Protein AF-0000000083545393 (afdb_homodimer)

Structure (mmCIF, N/CA/C/O backbone):
data_AF-0000000083545393-model_v1
#
loop_
_entity.id
_entity.type
_entity.pdbx_description
1 polymer 'Homoserine dehydrogenase'
#
loop_
_atom_site.group_PDB
_atom_site.id
_atom_site.type_symbol
_atom_site.label_atom_id
_atom_site.label_alt_id
_atom_site.label_comp_id
_atom_site.label_asym_id
_atom_site.label_entity_id
_atom_site.label_seq_id
_atom_site.pdbx_PDB_ins_code
_atom_site.Cartn_x
_atom_site.Cartn_y
_atom_site.Cartn_z
_atom_site.occupancy
_atom_site.B_iso_or_equiv
_atom_site.auth_seq_id
_atom_site.auth_comp_id
_atom_site.auth_asym_id
_atom_site.auth_atom_id
_atom_site.pdbx_PDB_model_num
ATOM 1 N N . MET A 1 1 ? 26.344 2.27 -25.516 1 39.06 1 MET A N 1
ATOM 2 C CA . MET A 1 1 ? 26.344 1.738 -24.156 1 39.06 1 MET A CA 1
ATOM 3 C C . MET A 1 1 ? 25.812 0.31 -24.141 1 39.06 1 MET A C 1
ATOM 5 O O . MET A 1 1 ? 24.781 0.015 -24.766 1 39.06 1 MET A O 1
ATOM 9 N N . HIS A 1 2 ? 26.609 -0.733 -24.094 1 54.31 2 HIS A N 1
ATOM 10 C CA . HIS A 1 2 ? 26.266 -2.143 -24.234 1 54.31 2 HIS A CA 1
ATOM 11 C C . HIS A 1 2 ? 25.094 -2.504 -23.312 1 54.31 2 HIS A C 1
ATOM 13 O O . HIS A 1 2 ? 25.156 -2.285 -22.109 1 54.31 2 HIS A O 1
ATOM 19 N N . ASN A 1 3 ? 23.844 -2.699 -23.766 1 69.69 3 ASN A N 1
ATOM 20 C CA . ASN A 1 3 ? 22.703 -3.074 -22.953 1 69.69 3 ASN A CA 1
ATOM 21 C C . ASN A 1 3 ? 22.969 -4.32 -22.125 1 69.69 3 ASN A C 1
ATOM 23 O O . ASN A 1 3 ? 23.609 -5.266 -22.609 1 69.69 3 ASN A O 1
ATOM 27 N N . LYS A 1 4 ? 22.688 -4.141 -20.922 1 90.75 4 LYS A N 1
ATOM 28 C CA . LYS A 1 4 ? 22.719 -5.32 -20.078 1 90.75 4 LYS A CA 1
ATOM 29 C C . LYS A 1 4 ? 21.609 -6.297 -20.438 1 90.75 4 LYS A C 1
ATOM 31 O O . LYS A 1 4 ? 20.625 -5.91 -21.078 1 90.75 4 LYS A O 1
ATOM 36 N N . GLU A 1 5 ? 21.797 -7.625 -20.266 1 96 5 GLU A N 1
ATOM 37 C CA . GLU A 1 5 ? 20.812 -8.633 -20.641 1 96 5 GLU A CA 1
ATOM 38 C C . GLU A 1 5 ? 20.312 -9.398 -19.422 1 96 5 GLU A C 1
ATOM 40 O O . GLU A 1 5 ? 21.094 -9.672 -18.5 1 96 5 GLU A O 1
ATOM 45 N N . ILE A 1 6 ? 19.125 -9.703 -19.438 1 98.19 6 ILE A N 1
ATOM 46 C CA . ILE A 1 6 ? 18.531 -10.672 -18.516 1 98.19 6 ILE A CA 1
ATOM 47 C C . ILE A 1 6 ? 17.984 -11.859 -19.297 1 98.19 6 ILE A C 1
ATOM 49 O O . ILE A 1 6 ? 17.078 -11.711 -20.109 1 98.19 6 ILE A O 1
ATOM 53 N N . ASN A 1 7 ? 18.625 -12.953 -19.156 1 98.62 7 ASN A N 1
ATOM 54 C CA . ASN A 1 7 ? 18.188 -14.203 -19.75 1 98.62 7 ASN A CA 1
ATOM 55 C C . ASN A 1 7 ? 17.375 -15.047 -18.766 1 98.62 7 ASN A C 1
ATOM 57 O O . ASN A 1 7 ? 17.891 -15.43 -17.719 1 98.62 7 ASN A O 1
ATOM 61 N N . ILE A 1 8 ? 16.125 -15.359 -19.172 1 98.88 8 ILE A N 1
ATOM 62 C CA . ILE A 1 8 ? 15.164 -15.953 -18.25 1 98.88 8 ILE A CA 1
ATOM 63 C C . ILE A 1 8 ? 15.016 -17.438 -18.531 1 98.88 8 ILE A C 1
ATOM 65 O O . ILE A 1 8 ? 14.859 -17.844 -19.688 1 98.88 8 ILE A O 1
ATOM 69 N N . CYS A 1 9 ? 15.133 -18.234 -17.547 1 98.94 9 CYS A N 1
ATOM 70 C CA . CYS A 1 9 ? 14.609 -19.609 -17.531 1 98.94 9 CYS A CA 1
ATOM 71 C C . CYS A 1 9 ? 13.234 -19.656 -16.875 1 98.94 9 CYS A C 1
ATOM 73 O O . CYS A 1 9 ? 13.102 -19.375 -15.68 1 98.94 9 CYS A O 1
ATOM 75 N N . LEU A 1 10 ? 12.25 -19.969 -17.641 1 98.81 10 LEU A N 1
ATOM 76 C CA . LEU A 1 10 ? 10.875 -20.016 -17.156 1 98.81 10 LEU A CA 1
ATOM 77 C C . LEU A 1 10 ? 10.453 -21.438 -16.844 1 98.81 10 LEU A C 1
ATOM 79 O O . LEU A 1 10 ? 10.492 -22.312 -17.734 1 98.81 10 LEU A O 1
ATOM 83 N N . VAL A 1 11 ? 10.133 -21.688 -15.586 1 98.62 11 VAL A N 1
ATOM 84 C CA . VAL A 1 11 ? 9.648 -23.016 -15.188 1 98.62 11 VAL A CA 1
ATOM 85 C C . VAL A 1 11 ? 8.141 -22.938 -14.922 1 98.62 11 VAL A C 1
ATOM 87 O O . VAL A 1 11 ? 7.695 -22.203 -14.039 1 98.62 11 VAL A O 1
ATOM 90 N N . GLY A 1 12 ? 7.379 -23.734 -15.516 1 97.75 12 GLY A N 1
ATOM 91 C CA . GLY A 1 12 ? 5.93 -23.625 -15.516 1 97.75 12 GLY A CA 1
ATOM 92 C C . GLY A 1 12 ? 5.402 -22.719 -16.609 1 97.75 12 GLY A C 1
ATOM 93 O O . GLY A 1 12 ? 5.828 -21.578 -16.734 1 97.75 12 GLY A O 1
ATOM 94 N N . PHE A 1 13 ? 4.508 -23.234 -17.438 1 97.81 13 PHE A N 1
ATOM 95 C CA . PHE A 1 13 ? 3.973 -22.453 -18.547 1 97.81 13 PHE A CA 1
ATOM 96 C C . PHE A 1 13 ? 2.449 -22.484 -18.547 1 97.81 13 PHE A C 1
ATOM 98 O O . PHE A 1 13 ? 1.834 -22.75 -19.594 1 97.81 13 PHE A O 1
ATOM 105 N N . GLY A 1 14 ? 1.874 -22.359 -17.328 1 95.56 14 GLY A N 1
ATOM 106 C CA . GLY A 1 14 ? 0.435 -22.203 -17.188 1 95.56 14 GLY A CA 1
ATOM 107 C C . GLY A 1 14 ? -0.066 -20.828 -17.578 1 95.56 14 GLY A C 1
ATOM 108 O O . GLY A 1 14 ? 0.618 -20.094 -18.281 1 95.56 14 GLY A O 1
ATOM 109 N N . ASN A 1 15 ? -1.256 -20.453 -17.172 1 94.44 15 ASN A N 1
ATOM 110 C CA . ASN A 1 15 ? -1.917 -19.219 -17.562 1 94.44 15 ASN A CA 1
ATOM 111 C C . ASN A 1 15 ? -1.101 -18 -17.156 1 94.44 15 ASN A C 1
ATOM 113 O O . ASN A 1 15 ? -0.973 -17.047 -17.938 1 94.44 15 ASN A O 1
ATOM 117 N N . ALA A 1 16 ? -0.579 -18.016 -15.938 1 96.56 16 ALA A N 1
ATOM 118 C CA . ALA A 1 16 ? 0.214 -16.891 -15.453 1 96.56 16 ALA A CA 1
ATOM 119 C C . ALA A 1 16 ? 1.463 -16.688 -16.312 1 96.56 16 ALA A C 1
ATOM 121 O O . ALA A 1 16 ? 1.791 -15.57 -16.688 1 96.56 16 ALA A O 1
ATOM 122 N N . ALA A 1 17 ? 2.154 -17.75 -16.625 1 98.19 17 ALA A N 1
ATOM 123 C CA . ALA A 1 17 ? 3.375 -17.672 -17.422 1 98.19 17 ALA A CA 1
ATOM 124 C C . ALA A 1 17 ? 3.076 -17.188 -18.844 1 98.19 17 ALA A C 1
ATOM 126 O O . ALA A 1 17 ? 3.826 -16.375 -19.391 1 98.19 17 ALA A O 1
ATOM 127 N N . GLN A 1 18 ? 2.029 -17.703 -19.391 1 98.19 18 GLN A N 1
ATOM 128 C CA . GLN A 1 18 ? 1.646 -17.297 -20.734 1 98.19 18 GLN A CA 1
ATOM 129 C C . GLN A 1 18 ? 1.308 -15.805 -20.797 1 98.19 18 GLN A C 1
ATOM 131 O O . GLN A 1 18 ? 1.741 -15.094 -21.703 1 98.19 18 GLN A O 1
ATOM 136 N N . GLU A 1 19 ? 0.539 -15.359 -19.781 1 98.31 19 GLU A N 1
ATOM 137 C CA . GLU A 1 19 ? 0.193 -13.945 -19.75 1 98.31 19 GLU A CA 1
ATOM 138 C C . GLU A 1 19 ? 1.429 -13.078 -19.531 1 98.31 19 GLU A C 1
ATOM 140 O O . GLU A 1 19 ? 1.546 -11.992 -20.094 1 98.31 19 GLU A O 1
ATOM 145 N N . PHE A 1 20 ? 2.305 -13.562 -18.703 1 98.62 20 PHE A N 1
ATOM 146 C CA . PHE A 1 20 ? 3.568 -12.859 -18.5 1 98.62 20 PHE A CA 1
ATOM 147 C C . PHE A 1 20 ? 4.328 -12.727 -19.812 1 98.62 20 PHE A C 1
ATOM 149 O O . PHE A 1 20 ? 4.867 -11.664 -20.125 1 98.62 20 PHE A O 1
ATOM 156 N N . CYS A 1 21 ? 4.395 -13.789 -20.578 1 98.75 21 CYS A N 1
ATOM 157 C CA . CYS A 1 21 ? 5.066 -13.75 -21.875 1 98.75 21 CYS A CA 1
ATOM 158 C C . CYS A 1 21 ? 4.414 -12.727 -22.797 1 98.75 21 CYS A C 1
ATOM 160 O O . CYS A 1 21 ? 5.109 -11.977 -23.484 1 98.75 21 CYS A O 1
ATOM 162 N N . ARG A 1 22 ? 3.082 -12.703 -22.828 1 98.5 22 ARG A N 1
ATOM 163 C CA . ARG A 1 22 ? 2.389 -11.703 -23.625 1 98.5 22 ARG A CA 1
ATOM 164 C C . ARG A 1 22 ? 2.77 -10.289 -23.188 1 98.5 22 ARG A C 1
ATOM 166 O O . ARG A 1 22 ? 3.002 -9.414 -24.031 1 98.5 22 ARG A O 1
ATOM 173 N N . MET A 1 23 ? 2.822 -10.102 -21.875 1 98 23 MET A N 1
ATOM 174 C CA . MET A 1 23 ? 3.209 -8.805 -21.328 1 98 23 MET A CA 1
ATOM 175 C C . MET A 1 23 ? 4.645 -8.461 -21.703 1 98 23 MET A C 1
ATOM 177 O O . MET A 1 23 ? 4.934 -7.32 -22.078 1 98 23 MET A O 1
ATOM 181 N N . LEU A 1 24 ? 5.496 -9.398 -21.625 1 98.19 24 LEU A N 1
ATOM 182 C CA . LEU A 1 24 ? 6.902 -9.18 -21.953 1 98.19 24 LEU A CA 1
ATOM 183 C C . LEU A 1 24 ? 7.07 -8.766 -23.406 1 98.19 24 LEU A C 1
ATOM 185 O O . LEU A 1 24 ? 7.875 -7.887 -23.719 1 98.19 24 LEU A O 1
ATOM 189 N N . ILE A 1 25 ? 6.301 -9.43 -24.297 1 97.88 25 ILE A N 1
ATOM 190 C CA . ILE A 1 25 ? 6.352 -9.102 -25.719 1 97.88 25 ILE A CA 1
ATOM 191 C C . ILE A 1 25 ? 6.035 -7.621 -25.922 1 97.88 25 ILE A C 1
ATOM 193 O O . ILE A 1 25 ? 6.711 -6.934 -26.688 1 97.88 25 ILE A O 1
ATOM 197 N N . THR A 1 26 ? 5.09 -7.117 -25.156 1 96.62 26 THR A N 1
ATOM 198 C CA . THR A 1 26 ? 4.594 -5.758 -25.344 1 96.62 26 THR A CA 1
ATOM 199 C C . THR A 1 26 ? 5.5 -4.754 -24.625 1 96.62 26 THR A C 1
ATOM 201 O O . THR A 1 26 ? 5.641 -3.613 -25.078 1 96.62 26 THR A O 1
ATOM 204 N N . LYS A 1 27 ? 6.191 -5.156 -23.547 1 96.94 27 LYS A N 1
ATOM 205 C CA . LYS A 1 27 ? 6.863 -4.199 -22.672 1 96.94 27 LYS A CA 1
ATOM 206 C C . LYS A 1 27 ? 8.375 -4.242 -22.875 1 96.94 27 LYS A C 1
ATOM 208 O O . LYS A 1 27 ? 9.094 -3.342 -22.438 1 96.94 27 LYS A O 1
ATOM 213 N N . ARG A 1 28 ? 8.914 -5.223 -23.547 1 96.81 28 ARG A N 1
ATOM 214 C CA . ARG A 1 28 ? 10.352 -5.465 -23.641 1 96.81 28 ARG A CA 1
ATOM 215 C C . ARG A 1 28 ? 11.078 -4.234 -24.172 1 96.81 28 ARG A C 1
ATOM 217 O O . ARG A 1 28 ? 12.102 -3.826 -23.609 1 96.81 28 ARG A O 1
ATOM 224 N N . LEU A 1 29 ? 10.578 -3.637 -25.234 1 96.38 29 LEU A N 1
ATOM 225 C CA . LEU A 1 29 ? 11.234 -2.479 -25.828 1 96.38 29 LEU A CA 1
ATOM 226 C C . LEU A 1 29 ? 11.273 -1.311 -24.844 1 96.38 29 LEU A C 1
ATOM 228 O O . LEU A 1 29 ? 12.289 -0.616 -24.734 1 96.38 29 LEU A O 1
ATOM 232 N N . GLU A 1 30 ? 10.195 -1.151 -24.156 1 95.69 30 GLU A N 1
ATOM 233 C CA . GLU A 1 30 ? 10.133 -0.082 -23.156 1 95.69 30 GLU A CA 1
ATOM 234 C C . GLU A 1 30 ? 11.18 -0.28 -22.062 1 95.69 30 GLU A C 1
ATOM 236 O O . GLU A 1 30 ? 11.844 0.675 -21.656 1 95.69 30 GLU A O 1
ATOM 241 N N . VAL A 1 31 ? 11.312 -1.458 -21.594 1 96.62 31 VAL A N 1
ATOM 242 C CA . VAL A 1 31 ? 12.281 -1.761 -20.547 1 96.62 31 VAL A CA 1
ATOM 243 C C . VAL A 1 31 ? 13.695 -1.524 -21.062 1 96.62 31 VAL A C 1
ATOM 245 O O . VAL A 1 31 ? 14.531 -0.943 -20.359 1 96.62 31 VAL A O 1
ATOM 248 N N . LYS A 1 32 ? 13.938 -1.963 -22.281 1 96.81 32 LYS A N 1
ATOM 249 C CA . LYS A 1 32 ? 15.25 -1.78 -22.891 1 96.81 32 LYS A CA 1
ATOM 250 C C . LYS A 1 32 ? 15.602 -0.3 -23 1 96.81 32 LYS A C 1
ATOM 252 O O . LYS A 1 32 ? 16.703 0.11 -22.641 1 96.81 32 LYS A O 1
ATOM 257 N N . GLU A 1 33 ? 14.672 0.533 -23.344 1 96.19 33 GLU A N 1
ATOM 258 C CA . GLU A 1 33 ? 14.906 1.954 -23.578 1 96.19 33 GLU A CA 1
ATOM 259 C C . GLU A 1 33 ? 14.961 2.73 -22.266 1 96.19 33 GLU A C 1
ATOM 261 O O . GLU A 1 33 ? 15.789 3.635 -22.109 1 96.19 33 GLU A O 1
ATOM 266 N N . SER A 1 34 ? 14.156 2.354 -21.328 1 94.25 34 SER A N 1
ATOM 267 C CA . SER A 1 34 ? 14.016 3.158 -20.109 1 94.25 34 SER A CA 1
ATOM 268 C C . SER A 1 34 ? 14.945 2.662 -19 1 94.25 34 SER A C 1
ATOM 270 O O . SER A 1 34 ? 15.359 3.439 -18.141 1 94.25 34 SER A O 1
ATOM 272 N N . ARG A 1 35 ? 15.242 1.389 -19.031 1 94.5 35 ARG A N 1
ATOM 273 C CA . ARG A 1 35 ? 16 0.832 -17.906 1 94.5 35 ARG A CA 1
ATOM 274 C C . ARG A 1 35 ? 17.344 0.279 -18.375 1 94.5 35 ARG A C 1
ATOM 276 O O . ARG A 1 35 ? 18.188 -0.076 -17.562 1 94.5 35 ARG A O 1
ATOM 283 N N . GLY A 1 36 ? 17.5 0.09 -19.719 1 95.62 36 GLY A N 1
ATOM 284 C CA . GLY A 1 36 ? 18.797 -0.3 -20.25 1 95.62 36 GLY A CA 1
ATOM 285 C C . GLY A 1 36 ? 19.031 -1.799 -20.219 1 95.62 36 GLY A C 1
ATOM 286 O O . GLY A 1 36 ? 20.172 -2.256 -20.281 1 95.62 36 GLY A O 1
ATOM 287 N N . TYR A 1 37 ? 18 -2.619 -20.062 1 97 37 TYR A N 1
ATOM 288 C CA . TYR A 1 37 ? 18.109 -4.074 -20.016 1 97 37 TYR A CA 1
ATOM 289 C C . TYR A 1 37 ? 17.312 -4.711 -21.141 1 97 37 TYR A C 1
ATOM 291 O O . TYR A 1 37 ? 16.125 -4.391 -21.344 1 97 37 TYR A O 1
ATOM 299 N N . ASP A 1 38 ? 17.922 -5.57 -21.906 1 97.19 38 ASP A N 1
ATOM 300 C CA . ASP A 1 38 ? 17.219 -6.426 -22.859 1 97.19 38 ASP A CA 1
ATOM 301 C C . ASP A 1 38 ? 16.828 -7.758 -22.219 1 97.19 38 ASP A C 1
ATOM 303 O O . ASP A 1 38 ? 17.688 -8.547 -21.828 1 97.19 38 ASP A O 1
ATOM 307 N N . ILE A 1 39 ? 15.586 -8.023 -22.141 1 98.19 39 ILE A N 1
ATOM 308 C CA . ILE A 1 39 ? 15.07 -9.211 -21.453 1 98.19 39 ILE A CA 1
ATOM 309 C C . ILE A 1 39 ? 14.727 -10.289 -22.484 1 98.19 39 ILE A C 1
ATOM 311 O O . ILE A 1 39 ? 13.945 -10.047 -23.406 1 98.19 39 ILE A O 1
ATOM 315 N N . LYS A 1 40 ? 15.273 -11.453 -22.344 1 97.81 40 LYS A N 1
ATOM 316 C CA . LYS A 1 40 ? 14.992 -12.586 -23.219 1 97.81 40 LYS A CA 1
ATOM 317 C C . LYS A 1 40 ? 14.633 -13.828 -22.406 1 97.81 40 LYS A C 1
ATOM 319 O O . LYS A 1 40 ? 15.227 -14.086 -21.359 1 97.81 40 LYS A O 1
ATOM 324 N N . VAL A 1 41 ? 13.609 -14.484 -22.891 1 98.75 41 VAL A N 1
ATOM 325 C CA . VAL A 1 41 ? 13.398 -15.844 -22.391 1 98.75 41 VAL A CA 1
ATOM 326 C C . VAL A 1 41 ? 14.242 -16.828 -23.203 1 98.75 41 VAL A C 1
ATOM 328 O O . VAL A 1 41 ? 14.078 -16.938 -24.422 1 98.75 41 VAL A O 1
ATOM 331 N N . THR A 1 42 ? 15.133 -17.516 -22.5 1 98.62 42 THR A N 1
ATOM 332 C CA . THR A 1 42 ? 16.062 -18.375 -23.234 1 98.62 42 THR A CA 1
ATOM 333 C C . THR A 1 42 ? 15.82 -19.844 -22.922 1 98.62 42 THR A C 1
ATOM 335 O O . THR A 1 42 ? 16.391 -20.719 -23.578 1 98.62 42 THR A O 1
ATOM 338 N N . ALA A 1 43 ? 15.016 -20.109 -22 1 98.81 43 ALA A N 1
ATOM 339 C CA . ALA A 1 43 ? 14.609 -21.484 -21.703 1 98.81 43 ALA A CA 1
ATOM 340 C C . ALA A 1 43 ? 13.203 -21.531 -21.109 1 98.81 43 ALA A C 1
ATOM 342 O O . ALA A 1 43 ? 12.82 -20.625 -20.359 1 98.81 43 ALA A O 1
ATOM 343 N N . ILE A 1 44 ? 12.43 -22.484 -21.453 1 98.69 44 ILE A N 1
ATOM 344 C CA . ILE A 1 44 ? 11.117 -22.766 -20.875 1 98.69 44 ILE A CA 1
ATOM 345 C C . ILE A 1 44 ? 11.023 -24.25 -20.531 1 98.69 44 ILE A C 1
ATOM 347 O O . ILE A 1 44 ? 11.305 -25.109 -21.359 1 98.69 44 ILE A O 1
ATOM 351 N N . ALA A 1 45 ? 10.742 -24.547 -19.328 1 97.88 45 ALA A N 1
ATOM 352 C CA . ALA A 1 45 ? 10.461 -25.922 -18.891 1 97.88 45 ALA A CA 1
ATOM 353 C C . ALA A 1 45 ? 8.992 -26.094 -18.531 1 97.88 45 ALA A C 1
ATOM 355 O O . ALA A 1 45 ? 8.57 -25.734 -17.422 1 97.88 45 ALA A O 1
ATOM 356 N N . GLY A 1 46 ? 8.234 -26.562 -19.438 1 92.19 46 GLY A N 1
ATOM 357 C CA . GLY A 1 46 ? 6.855 -26.922 -19.156 1 92.19 46 GLY A CA 1
ATOM 358 C C . GLY A 1 46 ? 6.68 -28.406 -18.844 1 92.19 46 GLY A C 1
ATOM 359 O O . GLY A 1 46 ? 7.219 -29.25 -19.562 1 92.19 46 GLY A O 1
ATOM 360 N N . ARG A 1 47 ? 6.199 -28.859 -17.828 1 86.69 47 ARG A N 1
ATOM 361 C CA . ARG A 1 47 ? 6.031 -30.25 -17.438 1 86.69 47 ARG A CA 1
ATOM 362 C C . ARG A 1 47 ? 5.352 -31.047 -18.547 1 86.69 47 ARG A C 1
ATOM 364 O O . ARG A 1 47 ? 6.02 -31.734 -19.312 1 86.69 47 ARG A O 1
ATOM 371 N N . SER A 1 48 ? 4.109 -30.812 -18.844 1 86 48 SER A N 1
ATOM 372 C CA . SER A 1 48 ? 3.367 -31.531 -19.859 1 86 48 SER A CA 1
ATOM 373 C C . SER A 1 48 ? 3.525 -30.891 -21.234 1 86 48 SER A C 1
ATOM 375 O O . SER A 1 48 ? 3.338 -31.547 -22.266 1 86 48 SER A O 1
ATOM 377 N N . LYS A 1 49 ? 3.955 -29.625 -21.359 1 93.25 49 LYS A N 1
ATOM 378 C CA . LYS A 1 49 ? 3.99 -28.875 -22.609 1 93.25 49 LYS A CA 1
ATOM 379 C C . LYS A 1 49 ? 5.312 -29.078 -23.344 1 93.25 49 LYS A C 1
ATOM 381 O O . LYS A 1 49 ? 5.41 -28.812 -24.531 1 93.25 49 LYS A O 1
ATOM 386 N N . GLY A 1 50 ? 6.344 -29.531 -22.578 1 94.25 50 GLY A N 1
ATOM 387 C CA . GLY A 1 50 ? 7.66 -29.734 -23.156 1 94.25 50 GLY A CA 1
ATOM 388 C C . GLY A 1 50 ? 8.695 -28.734 -22.672 1 94.25 50 GLY A C 1
ATOM 389 O O . GLY A 1 50 ? 8.438 -27.984 -21.719 1 94.25 50 GLY A O 1
ATOM 390 N N . GLY A 1 51 ? 9.914 -28.812 -23.297 1 97.62 51 GLY A N 1
ATOM 391 C CA . GLY A 1 51 ? 11.016 -27.938 -22.938 1 97.62 51 GLY A CA 1
ATOM 392 C C . GLY A 1 51 ? 11.648 -27.25 -24.141 1 97.62 51 GLY A C 1
ATOM 393 O O . GLY A 1 51 ? 11.672 -27.828 -25.234 1 97.62 51 GLY A O 1
ATOM 394 N N . ILE A 1 52 ? 12.031 -26.078 -24 1 98.31 52 ILE A N 1
ATOM 395 C CA . ILE A 1 52 ? 12.703 -25.312 -25.047 1 98.31 52 ILE A CA 1
ATOM 396 C C . ILE A 1 52 ? 13.969 -24.672 -24.469 1 98.31 52 ILE A C 1
ATOM 398 O O . ILE A 1 52 ? 13.953 -24.141 -23.359 1 98.31 52 ILE A O 1
ATOM 402 N N . ILE A 1 53 ? 15.039 -24.75 -25.125 1 98.25 53 ILE A N 1
ATOM 403 C CA . ILE A 1 53 ? 16.25 -23.984 -24.844 1 98.25 53 ILE A CA 1
ATOM 404 C C . ILE A 1 53 ? 16.734 -23.297 -26.109 1 98.25 53 ILE A C 1
ATOM 406 O O . ILE A 1 53 ? 16.938 -23.938 -27.141 1 98.25 53 ILE A O 1
ATOM 410 N N . ASN A 1 54 ? 16.891 -22 -26.047 1 97.94 54 ASN A N 1
ATOM 411 C CA . ASN A 1 54 ? 17.422 -21.188 -27.141 1 97.94 54 ASN A CA 1
ATOM 412 C C . ASN A 1 54 ? 18.203 -19.984 -26.609 1 97.94 54 ASN A C 1
ATOM 414 O O . ASN A 1 54 ? 17.625 -18.953 -26.266 1 97.94 54 ASN A O 1
ATOM 418 N N . ALA A 1 55 ? 19.469 -20.062 -26.656 1 95.44 55 ALA A N 1
ATOM 419 C CA . ALA A 1 55 ? 20.344 -19.062 -26.078 1 95.44 55 ALA A CA 1
ATOM 420 C C . ALA A 1 55 ? 20.156 -17.703 -26.75 1 95.44 55 ALA A C 1
ATOM 422 O O . ALA A 1 55 ? 20.453 -16.656 -26.156 1 95.44 55 ALA A O 1
ATOM 423 N N . ARG A 1 56 ? 19.719 -17.641 -27.953 1 95.44 56 ARG A N 1
ATOM 424 C CA . ARG A 1 56 ? 19.531 -16.406 -28.688 1 95.44 56 ARG A CA 1
ATOM 425 C C . ARG A 1 56 ? 18.188 -15.773 -28.375 1 95.44 56 ARG A C 1
ATOM 427 O O . ARG A 1 56 ? 17.906 -14.641 -28.797 1 95.44 56 ARG A O 1
ATOM 434 N N . GLY A 1 57 ? 17.328 -16.531 -27.625 1 97.75 57 GLY A N 1
ATOM 435 C CA . GLY A 1 57 ? 16 -16.062 -27.312 1 97.75 57 GLY A CA 1
ATOM 436 C C . GLY A 1 57 ? 14.898 -16.891 -27.953 1 97.75 57 GLY A C 1
ATOM 437 O O . GLY A 1 57 ? 14.984 -17.234 -29.125 1 97.75 57 GLY A O 1
ATOM 438 N N . ILE A 1 58 ? 13.961 -17.172 -27.219 1 98.31 58 ILE A N 1
ATOM 439 C CA . ILE A 1 58 ? 12.82 -17.953 -27.688 1 98.31 58 ILE A CA 1
ATOM 440 C C . ILE A 1 58 ? 11.789 -17.031 -28.328 1 98.31 58 ILE A C 1
ATOM 442 O O . ILE A 1 58 ? 11.516 -15.938 -27.812 1 98.31 58 ILE A O 1
ATOM 446 N N . ASP A 1 59 ? 11.227 -17.391 -29.453 1 98.25 59 ASP A N 1
ATOM 447 C CA . ASP A 1 59 ? 10.094 -16.672 -30.047 1 98.25 59 ASP A CA 1
ATOM 448 C C . ASP A 1 59 ? 8.812 -16.922 -29.25 1 98.25 59 ASP A C 1
ATOM 450 O O . ASP A 1 59 ? 8.102 -17.891 -29.5 1 98.25 59 ASP A O 1
ATOM 454 N N . LEU A 1 60 ? 8.492 -16.031 -28.422 1 98.56 60 LEU A N 1
ATOM 455 C CA . LEU A 1 60 ? 7.383 -16.188 -27.484 1 98.56 60 LEU A CA 1
ATOM 456 C C . LEU A 1 60 ? 6.051 -16.219 -28.234 1 98.56 60 LEU A C 1
ATOM 458 O O . LEU A 1 60 ? 5.117 -16.906 -27.828 1 98.56 60 LEU A O 1
ATOM 462 N N . THR A 1 61 ? 5.926 -15.445 -29.281 1 98.38 61 THR A N 1
ATOM 463 C CA . THR A 1 61 ? 4.703 -15.43 -30.078 1 98.38 61 THR A CA 1
ATOM 464 C C . THR A 1 61 ? 4.414 -16.812 -30.656 1 98.38 61 THR A C 1
ATOM 466 O O . THR A 1 61 ? 3.275 -17.281 -30.609 1 98.38 61 THR A O 1
ATOM 469 N N . LYS A 1 62 ? 5.465 -17.453 -31.172 1 97.88 62 LYS A N 1
ATOM 470 C CA . LYS A 1 62 ? 5.316 -18.797 -31.719 1 97.88 62 LYS A CA 1
ATOM 471 C C . LYS A 1 62 ? 4.945 -19.812 -30.641 1 97.88 62 LYS A C 1
ATOM 473 O O . LYS A 1 62 ? 4.066 -20.641 -30.828 1 97.88 62 LYS A O 1
ATOM 478 N N . VAL A 1 63 ? 5.617 -19.703 -29.531 1 98 63 VAL A N 1
ATOM 479 C CA . VAL A 1 63 ? 5.395 -20.641 -28.438 1 98 63 VAL A CA 1
ATOM 480 C C . VAL A 1 63 ? 3.951 -20.531 -27.953 1 98 63 VAL A C 1
ATOM 482 O O . VAL A 1 63 ? 3.293 -21.547 -27.719 1 98 63 VAL A O 1
ATOM 485 N N . LEU A 1 64 ? 3.424 -19.281 -27.75 1 98.38 64 LEU A N 1
ATOM 486 C CA . LEU A 1 64 ? 2.053 -19.047 -27.312 1 98.38 64 LEU A CA 1
ATOM 487 C C . LEU A 1 64 ? 1.053 -19.609 -28.312 1 98.38 64 LEU A C 1
ATOM 489 O O . LEU A 1 64 ? 0.064 -20.234 -27.906 1 98.38 64 LEU A O 1
ATOM 493 N N . ARG A 1 65 ? 1.357 -19.453 -29.578 1 97.88 65 ARG A N 1
ATOM 494 C CA . ARG A 1 65 ? 0.506 -19.984 -30.625 1 97.88 65 ARG A CA 1
ATOM 495 C C . ARG A 1 65 ? 0.498 -21.5 -30.609 1 97.88 65 ARG A C 1
ATOM 497 O O . ARG A 1 65 ? -0.552 -22.125 -30.781 1 97.88 65 ARG A O 1
ATOM 504 N N . ASP A 1 66 ? 1.664 -22.109 -30.438 1 97.38 66 ASP A N 1
ATOM 505 C CA . ASP A 1 66 ? 1.777 -23.562 -30.391 1 97.38 66 ASP A CA 1
ATOM 506 C C . ASP A 1 66 ? 0.934 -24.141 -29.25 1 97.38 66 ASP A C 1
ATOM 508 O O . ASP A 1 66 ? 0.204 -25.109 -29.453 1 97.38 66 ASP A O 1
ATOM 512 N N . VAL A 1 67 ? 1.028 -23.547 -28.125 1 96.88 67 VAL A N 1
ATOM 513 C CA . VAL A 1 67 ? 0.303 -24.031 -26.953 1 96.88 67 VAL A CA 1
ATOM 514 C C . VAL A 1 67 ? -1.197 -23.828 -27.156 1 96.88 67 VAL A C 1
ATOM 516 O O . VAL A 1 67 ? -2 -24.688 -26.766 1 96.88 67 VAL A O 1
ATOM 519 N N . GLU A 1 68 ? -1.599 -22.703 -27.703 1 96.69 68 GLU A N 1
ATOM 520 C CA . GLU A 1 68 ? -3.004 -22.438 -28 1 96.69 68 GLU A CA 1
ATOM 521 C C . GLU A 1 68 ? -3.57 -23.484 -28.969 1 96.69 68 GLU A C 1
ATOM 523 O O . GLU A 1 68 ? -4.699 -23.953 -28.781 1 96.69 68 GLU A O 1
ATOM 528 N N . ASN A 1 69 ? -2.781 -23.875 -29.938 1 96.31 69 ASN A N 1
ATOM 529 C CA . ASN A 1 69 ? -3.232 -24.75 -31.016 1 96.31 69 ASN A CA 1
ATOM 530 C C . ASN A 1 69 ? -3.154 -26.234 -30.625 1 96.31 69 ASN A C 1
ATOM 532 O O . ASN A 1 69 ? -4.047 -27.016 -30.938 1 96.31 69 ASN A O 1
ATOM 536 N N . SER A 1 70 ? -2.088 -26.609 -29.922 1 95.44 70 SER A N 1
ATOM 537 C CA . SER A 1 70 ? -1.833 -28.031 -29.734 1 95.44 70 SER A CA 1
ATOM 538 C C . SER A 1 70 ? -1.704 -28.375 -28.266 1 95.44 70 SER A C 1
ATOM 540 O O . SER A 1 70 ? -1.541 -29.547 -27.906 1 95.44 70 SER A O 1
ATOM 542 N N . GLY A 1 71 ? -1.657 -27.359 -27.391 1 95.25 71 GLY A N 1
ATOM 543 C CA . GLY A 1 71 ? -1.557 -27.594 -25.969 1 95.25 71 GLY A CA 1
ATOM 544 C C . GLY A 1 71 ? -0.14 -27.875 -25.5 1 95.25 71 GLY A C 1
ATOM 545 O O . GLY A 1 71 ? 0.09 -28.156 -24.328 1 95.25 71 GLY A O 1
ATOM 546 N N . ARG A 1 72 ? 0.798 -27.844 -26.469 1 96.06 72 ARG A N 1
ATOM 547 C CA . ARG A 1 72 ? 2.195 -28.125 -26.156 1 96.06 72 ARG A CA 1
ATOM 548 C C . ARG A 1 72 ? 3.129 -27.406 -27.125 1 96.06 72 ARG A C 1
ATOM 550 O O . ARG A 1 72 ? 2.682 -26.844 -28.125 1 96.06 72 ARG A O 1
ATOM 557 N N . PHE A 1 73 ? 4.438 -27.422 -26.766 1 96.88 73 PHE A N 1
ATOM 558 C CA . PHE A 1 73 ? 5.43 -26.812 -27.656 1 96.88 73 PHE A CA 1
ATOM 559 C C . PHE A 1 73 ? 5.609 -27.656 -28.906 1 96.88 73 PHE A C 1
ATOM 561 O O . PHE A 1 73 ? 5.367 -28.875 -28.891 1 96.88 73 PHE A O 1
ATOM 568 N N . ASP A 1 74 ? 6 -27.031 -30 1 95.94 74 ASP A N 1
ATOM 569 C CA . ASP A 1 74 ? 6.293 -27.734 -31.25 1 95.94 74 ASP A CA 1
ATOM 570 C C . ASP A 1 74 ? 7.484 -28.672 -31.078 1 95.94 74 ASP A C 1
ATOM 572 O O . ASP A 1 74 ? 8.633 -28.234 -31.109 1 95.94 74 ASP A O 1
ATOM 576 N N . SER A 1 75 ? 7.223 -29.891 -31.062 1 93.31 75 SER A N 1
ATOM 577 C CA . SER A 1 75 ? 8.25 -30.891 -30.781 1 93.31 75 SER A CA 1
ATOM 578 C C . SER A 1 75 ? 9.242 -31 -31.938 1 93.31 75 SER A C 1
ATOM 580 O O . SER A 1 75 ? 10.312 -31.594 -31.781 1 93.31 75 SER A O 1
ATOM 582 N N . THR A 1 76 ? 8.922 -30.453 -33.094 1 94 76 THR A N 1
ATOM 583 C CA . THR A 1 76 ? 9.773 -30.562 -34.25 1 94 76 THR A CA 1
ATOM 584 C C . THR A 1 76 ? 10.711 -29.375 -34.375 1 94 76 THR A C 1
ATOM 586 O O . THR A 1 76 ? 11.633 -29.359 -35.188 1 94 76 THR A O 1
ATOM 589 N N . ALA A 1 77 ? 10.375 -28.391 -33.531 1 94.81 77 ALA A N 1
ATOM 590 C CA . ALA A 1 77 ? 11.227 -27.203 -33.594 1 94.81 77 ALA A CA 1
ATOM 591 C C . ALA A 1 77 ? 12.641 -27.531 -33.125 1 94.81 77 ALA A C 1
ATOM 593 O O . ALA A 1 77 ? 12.844 -28.344 -32.219 1 94.81 77 ALA A O 1
ATOM 594 N N . GLU A 1 78 ? 13.664 -26.875 -33.625 1 94.5 78 GLU A N 1
ATOM 595 C CA . GLU A 1 78 ? 15.078 -27.156 -33.375 1 94.5 78 GLU A CA 1
ATOM 596 C C . GLU A 1 78 ? 15.445 -26.875 -31.922 1 94.5 78 GLU A C 1
ATOM 598 O O . GLU A 1 78 ? 16.328 -27.547 -31.359 1 94.5 78 GLU A O 1
ATOM 603 N N . ASP A 1 79 ? 14.82 -25.953 -31.312 1 95.44 79 ASP A N 1
ATOM 604 C CA . ASP A 1 79 ? 15.219 -25.547 -29.969 1 95.44 79 ASP A CA 1
ATOM 605 C C . ASP A 1 79 ? 14.422 -26.297 -28.906 1 95.44 79 ASP A C 1
ATOM 607 O O . ASP A 1 79 ? 14.586 -26.062 -27.719 1 95.44 79 ASP A O 1
ATOM 611 N N . THR A 1 80 ? 13.539 -27.203 -29.359 1 96.25 80 THR A N 1
ATOM 612 C CA . THR A 1 80 ? 12.82 -28.031 -28.406 1 96.25 80 THR A CA 1
ATOM 613 C C . THR A 1 80 ? 13.719 -29.141 -27.844 1 96.25 80 THR A C 1
ATOM 615 O O . THR A 1 80 ? 14.492 -29.734 -28.594 1 96.25 80 THR A O 1
ATOM 618 N N . VAL A 1 81 ? 13.586 -29.375 -26.562 1 95.44 81 VAL A N 1
ATOM 619 C CA . VAL A 1 81 ? 14.453 -30.359 -25.938 1 95.44 81 VAL A CA 1
ATOM 620 C C . VAL A 1 81 ? 13.609 -31.391 -25.172 1 95.44 81 VAL A C 1
ATOM 622 O O . VAL A 1 81 ? 12.477 -31.094 -24.781 1 95.44 81 VAL A O 1
ATOM 625 N N . THR A 1 82 ? 14.18 -32.562 -24.953 1 92.88 82 THR A N 1
ATOM 626 C CA . THR A 1 82 ? 13.609 -33.625 -24.109 1 92.88 82 THR A CA 1
ATOM 627 C C . THR A 1 82 ? 14.422 -33.781 -22.828 1 92.88 82 THR A C 1
ATOM 629 O O . THR A 1 82 ? 15.312 -34.656 -22.766 1 92.88 82 THR A O 1
ATOM 632 N N . MET A 1 83 ? 14.32 -32.875 -21.953 1 93.19 83 MET A N 1
ATOM 633 C CA . MET A 1 83 ? 15.031 -32.844 -20.672 1 93.19 83 MET A CA 1
ATOM 634 C C . MET A 1 83 ? 14.055 -32.594 -19.516 1 93.19 83 MET A C 1
ATOM 636 O O . MET A 1 83 ? 13.008 -31.984 -19.703 1 93.19 83 MET A O 1
ATOM 640 N N . GLU A 1 84 ? 14.477 -33.188 -18.422 1 94.94 84 GLU A N 1
ATOM 641 C CA . GLU A 1 84 ? 13.719 -32.875 -17.219 1 94.94 84 GLU A CA 1
ATOM 642 C C . GLU A 1 84 ? 13.922 -31.422 -16.797 1 94.94 84 GLU A C 1
ATOM 644 O O . GLU A 1 84 ? 14.922 -30.797 -17.156 1 94.94 84 GLU A O 1
ATOM 649 N N . THR A 1 85 ? 12.992 -30.953 -16.031 1 97.44 85 THR A N 1
ATOM 650 C CA . THR A 1 85 ? 12.977 -29.547 -15.633 1 97.44 85 THR A CA 1
ATOM 651 C C . THR A 1 85 ? 14.305 -29.156 -14.984 1 97.44 85 THR A C 1
ATOM 653 O O . THR A 1 85 ? 14.898 -28.141 -15.344 1 97.44 85 THR A O 1
ATOM 656 N N . LEU A 1 86 ? 14.805 -30.016 -14.086 1 97.62 86 LEU A N 1
ATOM 657 C CA . LEU A 1 86 ? 16.031 -29.688 -13.375 1 97.62 86 LEU A CA 1
ATOM 658 C C . LEU A 1 86 ? 17.219 -29.625 -14.336 1 97.62 86 LEU A C 1
ATOM 660 O O . LEU A 1 86 ? 18.125 -28.812 -14.156 1 97.62 86 LEU A O 1
ATOM 664 N N . GLN A 1 87 ? 17.219 -30.5 -15.297 1 97.62 87 GLN A N 1
ATOM 665 C CA . GLN A 1 87 ? 18.281 -30.5 -16.297 1 97.62 87 GLN A CA 1
ATOM 666 C C . GLN A 1 87 ? 18.25 -29.203 -17.125 1 97.62 87 GLN A C 1
ATOM 668 O O . GLN A 1 87 ? 19.297 -28.656 -17.453 1 97.62 87 GLN A O 1
ATOM 673 N N . ILE A 1 88 ? 17.047 -28.781 -17.453 1 98.25 88 ILE A N 1
ATOM 674 C CA . ILE A 1 88 ? 16.906 -27.547 -18.203 1 98.25 88 ILE A CA 1
ATOM 675 C C . ILE A 1 88 ? 17.469 -26.375 -17.391 1 98.25 88 ILE A C 1
ATOM 677 O O . ILE A 1 88 ? 18.234 -25.562 -17.922 1 98.25 88 ILE A O 1
ATOM 681 N N . ILE A 1 89 ? 17.188 -26.281 -16.109 1 98.44 89 ILE A N 1
ATOM 682 C CA . ILE A 1 89 ? 17.672 -25.219 -15.234 1 98.44 89 ILE A CA 1
ATOM 683 C C . ILE A 1 89 ? 19.188 -25.234 -15.188 1 98.44 89 ILE A C 1
ATOM 685 O O . ILE A 1 89 ? 19.844 -24.188 -15.297 1 98.44 89 ILE A O 1
ATOM 689 N N . ARG A 1 90 ? 19.766 -26.422 -15.156 1 97.81 90 ARG A N 1
ATOM 690 C CA . ARG A 1 90 ? 21.203 -26.562 -15 1 97.81 90 ARG A CA 1
ATOM 691 C C . ARG A 1 90 ? 21.922 -26.219 -16.297 1 97.81 90 ARG A C 1
ATOM 693 O O . ARG A 1 90 ? 23.047 -25.688 -16.266 1 97.81 90 ARG A O 1
ATOM 700 N N . ASN A 1 91 ? 21.219 -26.422 -17.422 1 96 91 ASN A N 1
ATOM 701 C CA . ASN A 1 91 ? 21.938 -26.391 -18.688 1 96 91 ASN A CA 1
ATOM 702 C C . ASN A 1 91 ? 21.609 -25.125 -19.484 1 96 91 ASN A C 1
ATOM 704 O O . ASN A 1 91 ? 22.25 -24.844 -20.5 1 96 91 ASN A O 1
ATOM 708 N N . CYS A 1 92 ? 20.672 -24.328 -19.109 1 96.44 92 CYS A N 1
ATOM 709 C CA . CYS A 1 92 ? 20.156 -23.25 -19.953 1 96.44 92 CYS A CA 1
ATOM 710 C C . CYS A 1 92 ? 21.047 -22.016 -19.859 1 96.44 92 CYS A C 1
ATOM 712 O O . CYS A 1 92 ? 20.938 -21.109 -20.688 1 96.44 92 CYS A O 1
ATOM 714 N N . ASN A 1 93 ? 21.906 -21.828 -18.859 1 91.88 93 ASN A N 1
ATOM 715 C CA . ASN A 1 93 ? 22.844 -20.734 -18.672 1 91.88 93 ASN A CA 1
ATOM 716 C C . ASN A 1 93 ? 22.109 -19.406 -18.484 1 91.88 93 ASN A C 1
ATOM 718 O O . ASN A 1 93 ? 22.641 -18.344 -18.781 1 91.88 93 ASN A O 1
ATOM 722 N N . ALA A 1 94 ? 20.875 -19.406 -18.109 1 98.06 94 ALA A N 1
ATOM 723 C CA . ALA A 1 94 ? 20.125 -18.188 -17.797 1 98.06 94 ALA A CA 1
ATOM 724 C C . ALA A 1 94 ? 20.641 -17.547 -16.516 1 98.06 94 ALA A C 1
ATOM 726 O O . ALA A 1 94 ? 21.391 -18.156 -15.758 1 98.06 94 ALA A O 1
ATOM 727 N N . ASN A 1 95 ? 20.297 -16.266 -16.344 1 98.25 95 ASN A N 1
ATOM 728 C CA . ASN A 1 95 ? 20.734 -15.609 -15.117 1 98.25 95 ASN A CA 1
ATOM 729 C C . ASN A 1 95 ? 19.547 -15.273 -14.219 1 98.25 95 ASN A C 1
ATOM 731 O O . ASN A 1 95 ? 19.719 -14.719 -13.125 1 98.25 95 ASN A O 1
ATOM 735 N N . LEU A 1 96 ? 18.328 -15.594 -14.617 1 98.88 96 LEU A N 1
ATOM 736 C CA . LEU A 1 96 ? 17.125 -15.43 -13.82 1 98.88 96 LEU A CA 1
ATOM 737 C C . LEU A 1 96 ? 16.188 -16.625 -14.008 1 98.88 96 LEU A C 1
ATOM 739 O O . LEU A 1 96 ? 15.828 -16.969 -15.133 1 98.88 96 LEU A O 1
ATOM 743 N N . LEU A 1 97 ? 15.852 -17.234 -12.922 1 98.94 97 LEU A N 1
ATOM 744 C CA . LEU A 1 97 ? 14.781 -18.234 -12.945 1 98.94 97 LEU A CA 1
ATOM 745 C C . LEU A 1 97 ? 13.445 -17.609 -12.547 1 98.94 97 LEU A C 1
ATOM 747 O O . LEU A 1 97 ? 13.352 -16.922 -11.523 1 98.94 97 LEU A O 1
ATOM 751 N N . ILE A 1 98 ? 12.477 -17.734 -13.359 1 98.94 98 ILE A N 1
ATOM 752 C CA . ILE A 1 98 ? 11.094 -17.469 -12.969 1 98.94 98 ILE A CA 1
ATOM 753 C C . ILE A 1 98 ? 10.359 -18.781 -12.734 1 98.94 98 ILE A C 1
ATOM 755 O O . ILE A 1 98 ? 10.141 -19.547 -13.672 1 98.94 98 ILE A O 1
ATOM 759 N N . GLU A 1 99 ? 10.047 -19.062 -11.539 1 98.81 99 GLU A N 1
ATOM 760 C CA . GLU A 1 99 ? 9.5 -20.344 -11.094 1 98.81 99 GLU A CA 1
ATOM 761 C C . GLU A 1 99 ? 7.992 -20.25 -10.875 1 98.81 99 GLU A C 1
ATOM 763 O O . GLU A 1 99 ? 7.539 -19.609 -9.93 1 98.81 99 GLU A O 1
ATOM 768 N N . LEU A 1 100 ? 7.191 -20.828 -11.742 1 98.25 100 LEU A N 1
ATOM 769 C CA . LEU A 1 100 ? 5.738 -20.719 -11.727 1 98.25 100 LEU A CA 1
ATOM 770 C C . LEU A 1 100 ? 5.09 -22.109 -11.805 1 98.25 100 LEU A C 1
ATOM 772 O O . LEU A 1 100 ? 3.988 -22.25 -12.336 1 98.25 100 LEU A O 1
ATOM 776 N N . SER A 1 101 ? 5.812 -23.141 -11.336 1 96 101 SER A N 1
ATOM 777 C CA . SER A 1 101 ? 5.227 -24.484 -11.32 1 96 101 SER A CA 1
ATOM 778 C C . SER A 1 101 ? 4.078 -24.578 -10.32 1 96 101 SER A C 1
ATOM 780 O O . SER A 1 101 ? 3.791 -23.609 -9.609 1 96 101 SER A O 1
ATOM 782 N N . SER A 1 102 ? 3.42 -25.672 -10.305 1 90.31 102 SER A N 1
ATOM 783 C CA . SER A 1 102 ? 2.248 -25.875 -9.453 1 90.31 102 SER A CA 1
ATOM 784 C C . SER A 1 102 ? 2.645 -26.016 -7.988 1 90.31 102 SER A C 1
ATOM 786 O O . SER A 1 102 ? 3.713 -26.547 -7.68 1 90.31 102 SER A O 1
ATOM 788 N N . LEU A 1 103 ? 1.786 -25.562 -7.164 1 87.44 103 LEU A N 1
ATOM 789 C CA . LEU A 1 103 ? 1.972 -25.672 -5.719 1 87.44 103 LEU A CA 1
ATOM 790 C C . LEU A 1 103 ? 1.787 -27.109 -5.258 1 87.44 103 LEU A C 1
ATOM 792 O O . LEU A 1 103 ? 0.824 -27.781 -5.648 1 87.44 103 LEU A O 1
ATOM 796 N N . SER A 1 104 ? 2.703 -27.578 -4.496 1 90.44 104 SER A N 1
ATOM 797 C CA . SER A 1 104 ? 2.465 -28.734 -3.639 1 90.44 104 SER A CA 1
ATOM 798 C C . SER A 1 104 ? 2.225 -28.312 -2.193 1 90.44 104 SER A C 1
ATOM 800 O O . SER A 1 104 ? 3.158 -27.906 -1.495 1 90.44 104 SER A O 1
ATOM 802 N N . ILE A 1 105 ? 1.039 -28.484 -1.745 1 88.69 105 ILE A N 1
ATOM 803 C CA . ILE A 1 105 ? 0.579 -27.969 -0.46 1 88.69 105 ILE A CA 1
ATOM 804 C C . ILE A 1 105 ? 1.235 -28.766 0.674 1 88.69 105 ILE A C 1
ATOM 806 O O . ILE A 1 105 ? 1.234 -28.312 1.825 1 88.69 105 ILE A O 1
ATOM 810 N N . HIS A 1 106 ? 1.859 -29.891 0.347 1 89.44 106 HIS A N 1
ATOM 811 C CA . HIS A 1 106 ? 2.34 -30.781 1.397 1 89.44 106 HIS A CA 1
ATOM 812 C C . HIS A 1 106 ? 3.814 -30.531 1.696 1 89.44 106 HIS A C 1
ATOM 814 O O . HIS A 1 106 ? 4.273 -30.766 2.816 1 89.44 106 HIS A O 1
ATOM 820 N N . ASP A 1 107 ? 4.5 -30.047 0.646 1 94.56 107 ASP A N 1
ATOM 821 C CA . ASP A 1 107 ? 5.93 -29.984 0.925 1 94.56 107 ASP A CA 1
ATOM 822 C C . ASP A 1 107 ? 6.598 -28.859 0.124 1 94.56 107 ASP A C 1
ATOM 824 O O . ASP A 1 107 ? 7.793 -28.609 0.293 1 94.56 107 ASP A O 1
ATOM 828 N N . GLY A 1 108 ? 5.91 -28.219 -0.74 1 95.88 108 GLY A N 1
ATOM 829 C CA . GLY A 1 108 ? 6.449 -27.125 -1.521 1 95.88 108 GLY A CA 1
ATOM 830 C C . GLY A 1 108 ? 7.367 -27.578 -2.641 1 95.88 108 GLY A C 1
ATOM 831 O O . GLY A 1 108 ? 7.977 -26.75 -3.324 1 95.88 108 GLY A O 1
ATOM 832 N N . GLU A 1 109 ? 7.559 -28.875 -2.863 1 97.25 109 GLU A N 1
ATOM 833 C CA . GLU A 1 109 ? 8.367 -29.422 -3.949 1 97.25 109 GLU A CA 1
ATOM 834 C C . GLU A 1 109 ? 7.527 -29.625 -5.207 1 97.25 109 GLU A C 1
ATOM 836 O O . GLU A 1 109 ? 6.305 -29.75 -5.133 1 97.25 109 GLU A O 1
ATOM 841 N N . PRO A 1 110 ? 8.172 -29.562 -6.332 1 96.94 110 PRO A N 1
ATOM 842 C CA . PRO A 1 110 ? 9.602 -29.469 -6.621 1 96.94 110 PRO A CA 1
ATOM 843 C C . PRO A 1 110 ? 10.094 -28.031 -6.711 1 96.94 110 PRO A C 1
ATOM 845 O O . PRO A 1 110 ? 11.25 -27.797 -7.066 1 96.94 110 PRO A O 1
ATOM 848 N N . ALA A 1 111 ? 9.273 -27.078 -6.434 1 98.25 111 ALA A N 1
ATOM 849 C CA . ALA A 1 111 ? 9.625 -25.672 -6.613 1 98.25 111 ALA A CA 1
ATOM 850 C C . ALA A 1 111 ? 10.844 -25.297 -5.773 1 98.25 111 ALA A C 1
ATOM 852 O O . ALA A 1 111 ? 11.719 -24.562 -6.227 1 98.25 111 ALA A O 1
ATOM 853 N N . ILE A 1 112 ? 10.898 -25.812 -4.582 1 98.62 112 ILE A N 1
ATOM 854 C CA . ILE A 1 112 ? 12.031 -25.547 -3.697 1 98.62 112 ILE A CA 1
ATOM 855 C C . ILE A 1 112 ? 13.32 -26.016 -4.363 1 98.62 112 ILE A C 1
ATOM 857 O O . ILE A 1 112 ? 14.305 -25.266 -4.414 1 98.62 112 ILE A O 1
ATOM 861 N N . THR A 1 113 ? 13.281 -27.203 -4.898 1 98.56 113 THR A N 1
ATOM 862 C CA . THR A 1 113 ? 14.461 -27.766 -5.555 1 98.56 113 THR A CA 1
ATOM 863 C C . THR A 1 113 ? 14.812 -26.969 -6.801 1 98.56 113 THR A C 1
ATOM 865 O O . THR A 1 113 ? 15.992 -26.766 -7.094 1 98.56 113 THR A O 1
ATOM 868 N N . HIS A 1 114 ? 13.812 -26.547 -7.578 1 98.69 114 HIS A N 1
ATOM 869 C CA . HIS A 1 114 ? 14.062 -25.672 -8.711 1 98.69 114 HIS A CA 1
ATOM 870 C C . HIS A 1 114 ? 14.867 -24.438 -8.297 1 98.69 114 HIS A C 1
ATOM 872 O O . HIS A 1 114 ? 15.867 -24.094 -8.93 1 98.69 114 HIS A O 1
ATOM 878 N N . ILE A 1 115 ? 14.445 -23.797 -7.242 1 98.88 115 ILE A N 1
ATOM 879 C CA . ILE A 1 115 ? 15 -22.547 -6.773 1 98.88 115 ILE A CA 1
ATOM 880 C C . ILE A 1 115 ? 16.422 -22.766 -6.254 1 98.88 115 ILE A C 1
ATOM 882 O O . ILE A 1 115 ? 17.344 -22.016 -6.598 1 98.88 115 ILE A O 1
ATOM 886 N N . GLU A 1 116 ? 16.594 -23.812 -5.465 1 98.75 116 GLU A N 1
ATOM 887 C CA . GLU A 1 116 ? 17.922 -24.125 -4.965 1 98.75 116 GLU A CA 1
ATOM 888 C C . GLU A 1 116 ? 18.906 -24.391 -6.113 1 98.75 116 GLU A C 1
ATOM 890 O O . GLU A 1 116 ? 20.047 -23.938 -6.082 1 98.75 116 GLU A O 1
ATOM 895 N N . THR A 1 117 ? 18.453 -25.156 -7.082 1 98.62 117 THR A N 1
ATOM 896 C CA . THR A 1 117 ? 19.266 -25.469 -8.25 1 98.62 117 THR A CA 1
ATOM 897 C C . THR A 1 117 ? 19.641 -24.188 -8.992 1 98.62 117 THR A C 1
ATOM 899 O O . THR A 1 117 ? 20.781 -24.031 -9.43 1 98.62 117 THR A O 1
ATOM 902 N N . ALA A 1 118 ? 18.688 -23.297 -9.164 1 98.81 118 ALA A N 1
ATOM 903 C CA . ALA A 1 118 ? 18.938 -22.016 -9.82 1 98.81 118 ALA A CA 1
ATOM 904 C C . ALA A 1 118 ? 19.984 -21.203 -9.062 1 98.81 118 ALA A C 1
ATOM 906 O O . ALA A 1 118 ? 20.906 -20.656 -9.664 1 98.81 118 ALA A O 1
ATOM 907 N N . PHE A 1 119 ? 19.828 -21.125 -7.738 1 98.75 119 PHE A N 1
ATOM 908 C CA . PHE A 1 119 ? 20.812 -20.422 -6.914 1 98.75 119 PHE A CA 1
ATOM 909 C C . PHE A 1 119 ? 22.203 -21.031 -7.074 1 98.75 119 PHE A C 1
ATOM 911 O O . PHE A 1 119 ? 23.188 -20.312 -7.188 1 98.75 119 PHE A O 1
ATOM 918 N N . ASP A 1 120 ? 22.234 -22.328 -7.102 1 98.06 120 ASP A N 1
ATOM 919 C CA . ASP A 1 120 ? 23.516 -23.016 -7.262 1 98.06 120 ASP A CA 1
ATOM 920 C C . ASP A 1 120 ? 24.172 -22.656 -8.586 1 98.06 120 ASP A C 1
ATOM 922 O O . ASP A 1 120 ? 25.406 -22.625 -8.688 1 98.06 120 ASP A O 1
ATOM 926 N N . GLY A 1 121 ? 23.391 -22.438 -9.562 1 97.81 121 GLY A N 1
ATOM 927 C CA . GLY A 1 121 ? 23.891 -22.062 -10.875 1 97.81 121 GLY A CA 1
ATOM 928 C C . GLY A 1 121 ? 24.141 -20.562 -11.016 1 97.81 121 GLY A C 1
ATOM 929 O O . GLY A 1 121 ? 24.531 -20.094 -12.086 1 97.81 121 GLY A O 1
ATOM 930 N N . GLY A 1 122 ? 23.859 -19.781 -9.969 1 98.25 122 GLY A N 1
ATOM 931 C CA . GLY A 1 122 ? 24.156 -18.344 -9.977 1 98.25 122 GLY A CA 1
ATOM 932 C C . GLY A 1 122 ? 23.016 -17.516 -10.539 1 98.25 122 GLY A C 1
ATOM 933 O O . GLY A 1 122 ? 23.234 -16.375 -10.977 1 98.25 122 GLY A O 1
ATOM 934 N N . MET A 1 123 ? 21.859 -18.062 -10.555 1 98.81 123 MET A N 1
ATOM 935 C CA . MET A 1 123 ? 20.719 -17.328 -11.086 1 98.81 123 MET A CA 1
ATOM 936 C C . MET A 1 123 ? 19.984 -16.578 -9.977 1 98.81 123 MET A C 1
ATOM 938 O O . MET A 1 123 ? 19.812 -17.109 -8.875 1 98.81 123 MET A O 1
ATOM 942 N N . HIS A 1 124 ? 19.469 -15.32 -10.203 1 98.94 124 HIS A N 1
ATOM 943 C CA . HIS A 1 124 ? 18.406 -14.742 -9.391 1 98.94 124 HIS A CA 1
ATOM 944 C C . HIS A 1 124 ? 17.109 -15.539 -9.531 1 98.94 124 HIS A C 1
ATOM 946 O O . HIS A 1 124 ? 16.969 -16.344 -10.453 1 98.94 124 HIS A O 1
ATOM 952 N N . VAL A 1 125 ? 16.219 -15.344 -8.57 1 98.94 125 VAL A N 1
ATOM 953 C CA . VAL A 1 125 ? 14.977 -16.109 -8.656 1 98.94 125 VAL A CA 1
ATOM 954 C C . VAL A 1 125 ? 13.781 -15.18 -8.383 1 98.94 125 VAL A C 1
ATOM 956 O O . VAL A 1 125 ? 13.82 -14.367 -7.465 1 98.94 125 VAL A O 1
ATOM 959 N N . ILE A 1 126 ? 12.797 -15.266 -9.203 1 98.94 126 ILE A N 1
ATOM 960 C CA . ILE A 1 126 ? 11.438 -14.789 -8.977 1 98.94 126 ILE A CA 1
ATOM 961 C C . ILE A 1 126 ? 10.477 -15.977 -8.93 1 98.94 126 ILE A C 1
ATOM 963 O O . ILE A 1 126 ? 10.461 -16.797 -9.844 1 98.94 126 ILE A O 1
ATOM 967 N N . THR A 1 127 ? 9.719 -16.109 -7.895 1 98.81 127 THR A N 1
ATOM 968 C CA . THR A 1 127 ? 8.766 -17.203 -7.848 1 98.81 127 THR A CA 1
ATOM 969 C C . THR A 1 127 ? 7.355 -16.688 -7.586 1 98.81 127 THR A C 1
ATOM 971 O O . THR A 1 127 ? 7.164 -15.742 -6.82 1 98.81 127 THR A O 1
ATOM 974 N N . GLY A 1 128 ? 6.387 -17.203 -8.242 1 98.06 128 GLY A N 1
ATOM 975 C CA . GLY A 1 128 ? 4.98 -17 -7.934 1 98.06 128 GLY A CA 1
ATOM 976 C C . GLY A 1 128 ? 4.367 -18.172 -7.176 1 98.06 128 GLY A C 1
ATOM 977 O O . GLY A 1 128 ? 3.15 -18.219 -6.984 1 98.06 128 GLY A O 1
ATOM 978 N N . ASN A 1 129 ? 5.227 -19.125 -6.809 1 97.5 129 ASN A N 1
ATOM 979 C CA . ASN A 1 129 ? 4.809 -20.328 -6.082 1 97.5 129 ASN A CA 1
ATOM 980 C C . ASN A 1 129 ? 4.883 -20.125 -4.57 1 97.5 129 ASN A C 1
ATOM 982 O O . ASN A 1 129 ? 5.957 -19.859 -4.031 1 97.5 129 ASN A O 1
ATOM 986 N N . LYS A 1 130 ? 3.781 -20.266 -3.9 1 96.88 130 LYS A N 1
ATOM 987 C CA . LYS A 1 130 ? 3.74 -20 -2.465 1 96.88 130 LYS A CA 1
ATOM 988 C C . LYS A 1 130 ? 4.461 -21.094 -1.683 1 96.88 130 LYS A C 1
ATOM 990 O O . LYS A 1 130 ? 4.855 -20.875 -0.533 1 96.88 130 LYS A O 1
ATOM 995 N N . GLY A 1 131 ? 4.676 -22.266 -2.26 1 97.44 131 GLY A N 1
ATOM 996 C CA . GLY A 1 131 ? 5.289 -23.406 -1.587 1 97.44 131 GLY A CA 1
ATOM 997 C C . GLY A 1 131 ? 6.641 -23.078 -0.981 1 97.44 131 GLY A C 1
ATOM 998 O O . GLY A 1 131 ? 6.824 -23.188 0.233 1 97.44 131 GLY A O 1
ATOM 999 N N . PRO A 1 132 ? 7.582 -22.609 -1.841 1 98.44 132 PRO A N 1
ATOM 1000 C CA . PRO A 1 132 ? 8.914 -22.281 -1.325 1 98.44 132 PRO A CA 1
ATOM 1001 C C . PRO A 1 132 ? 8.875 -21.281 -0.176 1 98.44 132 PRO A C 1
ATOM 1003 O O . PRO A 1 132 ? 9.656 -21.391 0.771 1 98.44 132 PRO A O 1
ATOM 1006 N N . ILE A 1 133 ? 7.957 -20.312 -0.175 1 98.56 133 ILE A N 1
ATOM 1007 C CA . ILE A 1 133 ? 7.863 -19.281 0.848 1 98.56 133 ILE A CA 1
ATOM 1008 C C . ILE A 1 133 ? 7.23 -19.859 2.111 1 98.56 133 ILE A C 1
ATOM 1010 O O . ILE A 1 133 ? 7.652 -19.531 3.227 1 98.56 133 ILE A O 1
ATOM 1014 N N . ALA A 1 134 ? 6.27 -20.719 1.931 1 98.25 134 ALA A N 1
ATOM 1015 C CA . ALA A 1 134 ? 5.516 -21.281 3.047 1 98.25 134 ALA A CA 1
ATOM 1016 C C . ALA A 1 134 ? 6.34 -22.344 3.789 1 98.25 134 ALA A C 1
ATOM 1018 O O . ALA A 1 134 ? 6.137 -22.562 4.984 1 98.25 134 ALA A O 1
ATOM 1019 N N . PHE A 1 135 ? 7.305 -23 3.074 1 98.06 135 PHE A N 1
ATOM 1020 C CA . PHE A 1 135 ? 7.941 -24.156 3.686 1 98.06 135 PHE A CA 1
ATOM 1021 C C . PHE A 1 135 ? 9.414 -23.891 3.961 1 98.06 135 PHE A C 1
ATOM 1023 O O . PHE A 1 135 ? 10 -24.469 4.887 1 98.06 135 PHE A O 1
ATOM 1030 N N . LYS A 1 136 ? 10.031 -23 3.166 1 98.12 136 LYS A N 1
ATOM 1031 C CA . LYS A 1 136 ? 11.484 -22.906 3.268 1 98.12 136 LYS A CA 1
ATOM 1032 C C . LYS A 1 136 ? 11.969 -21.484 3.049 1 98.12 136 LYS A C 1
ATOM 1034 O O . LYS A 1 136 ? 13.047 -21.266 2.496 1 98.12 136 LYS A O 1
ATOM 1039 N N . TYR A 1 137 ? 11.242 -20.516 3.424 1 98.44 137 TYR A N 1
ATOM 1040 C CA . TYR A 1 137 ? 11.547 -19.125 3.131 1 98.44 137 TYR A CA 1
ATOM 1041 C C . TYR A 1 137 ? 12.914 -18.734 3.693 1 98.44 137 TYR A C 1
ATOM 1043 O O . TYR A 1 137 ? 13.773 -18.234 2.965 1 98.44 137 TYR A O 1
ATOM 1051 N N . GLN A 1 138 ? 13.211 -18.938 4.961 1 97.94 138 GLN A N 1
ATOM 1052 C CA . GLN A 1 138 ? 14.43 -18.484 5.617 1 97.94 138 GLN A CA 1
ATOM 1053 C C . GLN A 1 138 ? 15.664 -19.125 4.969 1 97.94 138 GLN A C 1
ATOM 1055 O O . GLN A 1 138 ? 16.656 -18.438 4.703 1 97.94 138 GLN A O 1
ATOM 1060 N N . LYS A 1 139 ? 15.547 -20.406 4.703 1 98.06 139 LYS A N 1
ATOM 1061 C CA . LYS A 1 139 ? 16.656 -21.109 4.074 1 98.06 139 LYS A CA 1
ATOM 1062 C C . LYS A 1 139 ? 16.969 -20.531 2.691 1 98.06 139 LYS A C 1
ATOM 1064 O O . LYS A 1 139 ? 18.125 -20.266 2.361 1 98.06 139 LYS A O 1
ATOM 1069 N N . LEU A 1 140 ? 15.93 -20.375 1.918 1 98.75 140 LEU A N 1
ATOM 1070 C CA . LEU A 1 140 ? 16.094 -19.875 0.557 1 98.75 140 LEU A CA 1
ATOM 1071 C C . LEU A 1 140 ? 16.594 -18.438 0.562 1 98.75 140 LEU A C 1
ATOM 1073 O O . LEU A 1 140 ? 17.469 -18.078 -0.228 1 98.75 140 LEU A O 1
ATOM 1077 N N . ARG A 1 141 ? 16.016 -17.609 1.424 1 98.44 141 ARG A N 1
ATOM 1078 C CA . ARG A 1 141 ? 16.438 -16.234 1.58 1 98.44 141 ARG A CA 1
ATOM 1079 C C . ARG A 1 141 ? 17.922 -16.156 1.946 1 98.44 141 ARG A C 1
ATOM 1081 O O . ARG A 1 141 ? 18.688 -15.414 1.328 1 98.44 141 ARG A O 1
ATOM 1088 N N . ASP A 1 142 ? 18.328 -16.906 2.959 1 98.19 142 ASP A N 1
ATOM 1089 C CA . ASP A 1 142 ? 19.703 -16.891 3.426 1 98.19 142 ASP A CA 1
ATOM 1090 C C . ASP A 1 142 ? 20.656 -17.406 2.35 1 98.19 142 ASP A C 1
ATOM 1092 O O . ASP A 1 142 ? 21.766 -16.875 2.176 1 98.19 142 ASP A O 1
ATOM 1096 N N . ASN A 1 143 ? 20.203 -18.484 1.655 1 98.38 143 ASN A N 1
ATOM 1097 C CA . ASN A 1 143 ? 21 -19.016 0.552 1 98.38 143 ASN A CA 1
ATOM 1098 C C . ASN A 1 143 ? 21.234 -17.969 -0.532 1 98.38 143 ASN A C 1
ATOM 1100 O O . ASN A 1 143 ? 22.344 -17.812 -1.017 1 98.38 143 ASN A O 1
ATOM 1104 N N . SER A 1 144 ? 20.188 -17.25 -0.939 1 98.62 144 SER A N 1
ATOM 1105 C CA . SER A 1 144 ? 20.328 -16.203 -1.95 1 98.62 144 SER A CA 1
ATOM 1106 C C . SER A 1 144 ? 21.25 -15.102 -1.479 1 98.62 144 SER A C 1
ATOM 1108 O O . SER A 1 144 ? 22.109 -14.625 -2.24 1 98.62 144 SER A O 1
ATOM 1110 N N . LYS A 1 145 ? 21.156 -14.727 -0.236 1 98 145 LYS A N 1
ATOM 1111 C CA . LYS A 1 145 ? 22 -13.672 0.328 1 98 145 LYS A CA 1
ATOM 1112 C C . LYS A 1 145 ? 23.469 -14.078 0.317 1 98 145 LYS A C 1
ATOM 1114 O O . LYS A 1 145 ? 24.328 -13.289 -0.055 1 98 145 LYS A O 1
ATOM 1119 N N . GLU A 1 146 ? 23.703 -15.234 0.749 1 98.25 146 GLU A N 1
ATOM 1120 C CA . GLU A 1 146 ? 25.078 -15.75 0.8 1 98.25 146 GLU A CA 1
ATOM 1121 C C . GLU A 1 146 ? 25.719 -15.719 -0.58 1 98.25 146 GLU A C 1
ATOM 1123 O O . GLU A 1 146 ? 26.938 -15.492 -0.697 1 98.25 146 GLU A O 1
ATOM 1128 N N . LYS A 1 147 ? 24.984 -15.883 -1.587 1 98.31 147 LYS A N 1
ATOM 1129 C CA . LYS A 1 147 ? 25.5 -15.977 -2.947 1 98.31 147 LYS A CA 1
ATOM 1130 C C . LYS A 1 147 ? 25.406 -14.633 -3.668 1 98.31 147 LYS A C 1
ATOM 1132 O O . LYS A 1 147 ? 25.75 -14.531 -4.848 1 98.31 147 LYS A O 1
ATOM 1137 N N . GLY A 1 148 ? 24.875 -13.609 -2.961 1 98 148 GLY A N 1
ATOM 1138 C CA . GLY A 1 148 ? 24.719 -12.289 -3.553 1 98 148 GLY A CA 1
ATOM 1139 C C . GLY A 1 148 ? 23.641 -12.242 -4.613 1 98 148 GLY A C 1
ATOM 1140 O O . GLY A 1 148 ? 23.75 -11.5 -5.594 1 98 148 GLY A O 1
ATOM 1141 N N . LEU A 1 149 ? 22.625 -13.133 -4.508 1 98.69 149 LEU A N 1
ATOM 1142 C CA . LEU A 1 149 ? 21.531 -13.234 -5.477 1 98.69 149 LEU A CA 1
ATOM 1143 C C . LEU A 1 149 ? 20.25 -12.656 -4.91 1 98.69 149 LEU A C 1
ATOM 1145 O O . LEU A 1 149 ? 20.094 -12.539 -3.691 1 98.69 149 LEU A O 1
ATOM 1149 N N . GLN A 1 150 ? 19.359 -12.281 -5.824 1 98.75 150 GLN A N 1
ATOM 1150 C CA . GLN A 1 150 ? 18.047 -11.781 -5.426 1 98.75 150 GLN A CA 1
ATOM 1151 C C . GLN A 1 150 ? 17.016 -12.898 -5.418 1 98.75 150 GLN A C 1
ATOM 1153 O O . GLN A 1 150 ? 17.031 -13.789 -6.277 1 98.75 150 GLN A O 1
ATOM 1158 N N . PHE A 1 151 ? 16.172 -12.914 -4.438 1 98.88 151 PHE A N 1
ATOM 1159 C CA . PHE A 1 151 ? 15.031 -13.812 -4.281 1 98.88 151 PHE A CA 1
ATOM 1160 C C . PHE A 1 151 ? 13.734 -13.031 -4.113 1 98.88 151 PHE A C 1
ATOM 1162 O O . PHE A 1 151 ? 13.5 -12.422 -3.068 1 98.88 151 PHE A O 1
ATOM 1169 N N . LEU A 1 152 ? 12.883 -12.984 -5.176 1 98.81 152 LEU A N 1
ATOM 1170 C CA . LEU A 1 152 ? 11.68 -12.156 -5.199 1 98.81 152 LEU A CA 1
ATOM 1171 C C . LEU A 1 152 ? 10.43 -13.016 -5.332 1 98.81 152 LEU A C 1
ATOM 1173 O O . LEU A 1 152 ? 10.469 -14.07 -5.969 1 98.81 152 LEU A O 1
ATOM 1177 N N . TYR A 1 153 ? 9.32 -12.602 -4.738 1 98.75 153 TYR A N 1
ATOM 1178 C CA . TYR A 1 153 ? 8.18 -13.5 -4.57 1 98.75 153 TYR A CA 1
ATOM 1179 C C . TYR A 1 153 ? 6.895 -12.711 -4.383 1 98.75 153 TYR A C 1
ATOM 1181 O O . TYR A 1 153 ? 5.992 -13.141 -3.656 1 98.75 153 TYR A O 1
ATOM 1189 N N . GLU A 1 154 ? 6.727 -11.562 -4.93 1 98.38 154 GLU A N 1
ATOM 1190 C CA . GLU A 1 154 ? 5.605 -10.648 -4.715 1 98.38 154 GLU A CA 1
ATOM 1191 C C . GLU A 1 154 ? 4.277 -11.312 -5.082 1 98.38 154 GLU A C 1
ATOM 1193 O O . GLU A 1 154 ? 3.262 -11.086 -4.422 1 98.38 154 GLU A O 1
ATOM 1198 N N . THR A 1 155 ? 4.293 -12.195 -6.023 1 97.56 155 THR A N 1
ATOM 1199 C CA . THR A 1 155 ? 3.078 -12.734 -6.629 1 97.56 155 THR A CA 1
ATOM 1200 C C . THR A 1 155 ? 2.51 -13.867 -5.785 1 97.56 155 THR A C 1
ATOM 1202 O O . THR A 1 155 ? 1.426 -14.375 -6.07 1 97.56 155 THR A O 1
ATOM 1205 N N . THR A 1 156 ? 3.195 -14.266 -4.746 1 97.69 156 THR A N 1
ATOM 1206 C CA . THR A 1 156 ? 2.848 -15.484 -4.027 1 97.69 156 THR A CA 1
ATOM 1207 C C . THR A 1 156 ? 1.562 -15.297 -3.229 1 97.69 156 THR A C 1
ATOM 1209 O O . THR A 1 156 ? 0.866 -16.266 -2.922 1 97.69 156 THR A O 1
ATOM 1212 N N . VAL A 1 157 ? 1.312 -14.055 -2.854 1 97.56 157 VAL A N 1
ATOM 1213 C CA . VAL A 1 157 ? 0.079 -13.719 -2.146 1 97.56 157 VAL A CA 1
ATOM 1214 C C . VAL A 1 157 ? -0.603 -12.531 -2.824 1 97.56 157 VAL A C 1
ATOM 1216 O O . VAL A 1 157 ? 0.03 -11.508 -3.072 1 97.56 157 VAL A O 1
ATOM 1219 N N . MET A 1 158 ? -1.863 -12.648 -3.262 1 97.62 158 MET A N 1
ATOM 1220 C CA . MET A 1 158 ? -2.725 -11.602 -3.807 1 97.62 158 MET A CA 1
ATOM 1221 C C . MET A 1 158 ? -2.225 -11.141 -5.172 1 97.62 158 MET A C 1
ATOM 1223 O O . MET A 1 158 ? -2.168 -9.945 -5.449 1 97.62 158 MET A O 1
ATOM 1227 N N . ASP A 1 159 ? -1.784 -12.07 -5.941 1 95.62 159 ASP A N 1
ATOM 1228 C CA . ASP A 1 159 ? -1.458 -11.852 -7.344 1 95.62 159 ASP A CA 1
ATOM 1229 C C . ASP A 1 159 ? -0.441 -10.719 -7.5 1 95.62 159 ASP A C 1
ATOM 1231 O O . ASP A 1 159 ? 0.649 -10.773 -6.926 1 95.62 159 ASP A O 1
ATOM 1235 N N . GLY A 1 160 ? -0.776 -9.734 -8.195 1 96.62 160 GLY A N 1
ATOM 1236 C CA . GLY A 1 160 ? 0.154 -8.648 -8.477 1 96.62 160 GLY A CA 1
ATOM 1237 C C . GLY A 1 160 ? 0.052 -7.5 -7.492 1 96.62 160 GLY A C 1
ATOM 1238 O O . GLY A 1 160 ? 0.837 -6.555 -7.555 1 96.62 160 GLY A O 1
ATOM 1239 N N . THR A 1 161 ? -0.927 -7.551 -6.586 1 98.06 161 THR A N 1
ATOM 1240 C CA . THR A 1 161 ? -1.055 -6.508 -5.578 1 98.06 161 THR A CA 1
ATOM 1241 C C . THR A 1 161 ? 0.15 -6.512 -4.641 1 98.06 161 THR A C 1
ATOM 1243 O O . THR A 1 161 ? 0.485 -7.543 -4.055 1 98.06 161 THR A O 1
ATOM 1246 N N . PRO A 1 162 ? 0.793 -5.402 -4.52 1 98 162 PRO A N 1
ATOM 1247 C CA . PRO A 1 162 ? 2.002 -5.395 -3.693 1 98 162 PRO A CA 1
ATOM 1248 C C . PRO A 1 162 ? 1.698 -5.523 -2.201 1 98 162 PRO A C 1
ATOM 1250 O O . PRO A 1 162 ? 1.063 -4.637 -1.62 1 98 162 PRO A O 1
ATOM 1253 N N . ILE A 1 163 ? 2.076 -6.578 -1.65 1 98.38 163 ILE A N 1
ATOM 1254 C CA . ILE A 1 163 ? 1.942 -6.781 -0.212 1 98.38 163 ILE A CA 1
ATOM 1255 C C . ILE A 1 163 ? 3.322 -6.754 0.443 1 98.38 163 ILE A C 1
ATOM 1257 O O . ILE A 1 163 ? 3.557 -5.977 1.374 1 98.38 163 ILE A O 1
ATOM 1261 N N . PHE A 1 164 ? 4.211 -7.543 -0.12 1 98.38 164 PHE A N 1
ATOM 1262 C CA . PHE A 1 164 ? 5.547 -7.641 0.456 1 98.38 164 PHE A CA 1
ATOM 1263 C C . PHE A 1 164 ? 6.352 -6.379 0.171 1 98.38 164 PHE A C 1
ATOM 1265 O O . PHE A 1 164 ? 6.98 -5.82 1.073 1 98.38 164 PHE A O 1
ATOM 1272 N N . ASN A 1 165 ? 6.297 -5.883 -1.083 1 97.19 165 ASN A N 1
ATOM 1273 C CA . ASN A 1 165 ? 6.992 -4.652 -1.444 1 97.19 165 ASN A CA 1
ATOM 1274 C C . ASN A 1 165 ? 6.395 -3.443 -0.733 1 97.19 165 ASN A C 1
ATOM 1276 O O . ASN A 1 165 ? 7.105 -2.48 -0.435 1 97.19 165 ASN A O 1
ATOM 1280 N N . PHE A 1 166 ? 5.074 -3.49 -0.441 1 98.12 166 PHE A N 1
ATOM 1281 C CA . PHE A 1 166 ? 4.438 -2.438 0.341 1 98.12 166 PHE A CA 1
ATOM 1282 C C . PHE A 1 166 ? 5.102 -2.295 1.704 1 98.12 166 PHE A C 1
ATOM 1284 O O . PHE A 1 166 ? 5.535 -1.204 2.078 1 98.12 166 PHE A O 1
ATOM 1291 N N . VAL A 1 167 ? 5.215 -3.396 2.379 1 98.31 167 VAL A N 1
ATOM 1292 C CA . VAL A 1 167 ? 5.789 -3.363 3.719 1 98.31 167 VAL A CA 1
ATOM 1293 C C . VAL A 1 167 ? 7.27 -3.006 3.639 1 98.31 167 VAL A C 1
ATOM 1295 O O . VAL A 1 167 ? 7.758 -2.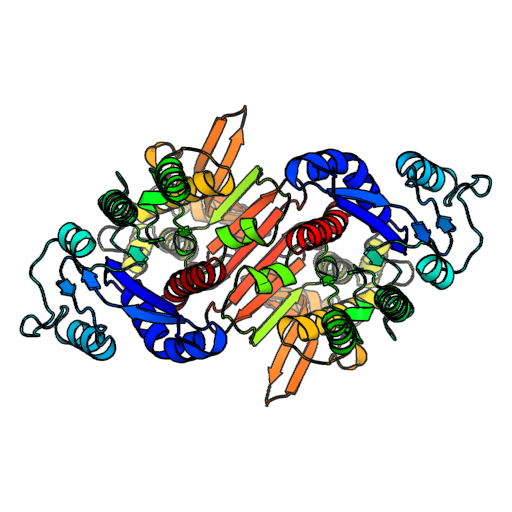176 4.41 1 98.31 167 VAL A O 1
ATOM 1298 N N . LYS A 1 168 ? 7.93 -3.57 2.68 1 96.69 168 LYS A N 1
ATOM 1299 C CA . LYS A 1 168 ? 9.375 -3.428 2.57 1 96.69 168 LYS A CA 1
ATOM 1300 C C . LYS A 1 168 ? 9.766 -2 2.188 1 96.69 168 LYS A C 1
ATOM 1302 O O . LYS A 1 168 ? 10.734 -1.454 2.707 1 96.69 168 LYS A O 1
ATOM 1307 N N . TYR A 1 169 ? 8.977 -1.34 1.302 1 96.5 169 TYR A N 1
ATOM 1308 C CA . TYR A 1 169 ? 9.461 -0.097 0.708 1 96.5 169 TYR A CA 1
ATOM 1309 C C . TYR A 1 169 ? 8.609 1.087 1.158 1 96.5 169 TYR A C 1
ATOM 1311 O O . TYR A 1 169 ? 9.062 2.234 1.112 1 96.5 169 TYR A O 1
ATOM 1319 N N . ALA A 1 170 ? 7.383 0.798 1.581 1 97.62 170 ALA A N 1
ATOM 1320 C CA . ALA A 1 170 ? 6.488 1.926 1.829 1 97.62 170 ALA A CA 1
ATOM 1321 C C . ALA A 1 170 ? 6.238 2.109 3.322 1 97.62 170 ALA A C 1
ATOM 1323 O O . ALA A 1 170 ? 5.602 3.08 3.736 1 97.62 170 ALA A O 1
ATOM 1324 N N . LEU A 1 171 ? 6.719 1.212 4.164 1 98 171 LEU A N 1
ATOM 1325 C CA . LEU A 1 171 ? 6.547 1.319 5.609 1 98 171 LEU A CA 1
ATOM 1326 C C . LEU A 1 171 ? 7.891 1.257 6.324 1 98 171 LEU A C 1
ATOM 1328 O O . LEU A 1 171 ? 8.07 0.466 7.254 1 98 171 LEU A O 1
ATOM 1332 N N . PRO A 1 172 ? 8.828 2.139 5.941 1 97.19 172 PRO A N 1
ATOM 1333 C CA . PRO A 1 172 ? 10.133 2.072 6.598 1 97.19 172 PRO A CA 1
ATOM 1334 C C . PRO A 1 172 ? 10.055 2.293 8.109 1 97.19 172 PRO A C 1
ATOM 1336 O O . PRO A 1 172 ? 9.305 3.16 8.562 1 97.19 172 PRO A O 1
ATOM 1339 N N . GLY A 1 173 ? 10.766 1.446 8.812 1 96.31 173 GLY A N 1
ATOM 1340 C CA . GLY A 1 173 ? 10.875 1.59 10.258 1 96.31 173 GLY A CA 1
ATOM 1341 C C . GLY A 1 173 ? 9.758 0.89 11.008 1 96.31 173 GLY A C 1
ATOM 1342 O O . GLY A 1 173 ? 9.828 0.733 12.227 1 96.31 173 GLY A O 1
ATOM 1343 N N . CYS A 1 174 ? 8.734 0.407 10.312 1 97.12 174 CYS A N 1
ATOM 1344 C CA . CYS A 1 174 ? 7.613 -0.265 10.961 1 97.12 174 CYS A CA 1
ATOM 1345 C C . CYS A 1 174 ? 7.938 -1.73 11.227 1 97.12 174 CYS A C 1
ATOM 1347 O O . CYS A 1 174 ? 8.625 -2.371 10.43 1 97.12 174 CYS A O 1
ATOM 1349 N N . LYS A 1 175 ? 7.445 -2.195 12.281 1 97.19 175 LYS A N 1
ATOM 1350 C CA . LYS A 1 175 ? 7.367 -3.627 12.562 1 97.19 175 LYS A CA 1
ATOM 1351 C C . LYS A 1 175 ? 5.938 -4.141 12.406 1 97.19 175 LYS A C 1
ATOM 1353 O O . LYS A 1 175 ? 5 -3.551 12.945 1 97.19 175 LYS A O 1
ATOM 1358 N N . VAL A 1 176 ? 5.758 -5.199 11.672 1 98.5 176 VAL A N 1
ATOM 1359 C CA . VAL A 1 176 ? 4.441 -5.812 11.539 1 98.5 176 VAL A CA 1
ATOM 1360 C C . VAL A 1 176 ? 4.121 -6.629 12.781 1 98.5 176 VAL A C 1
ATOM 1362 O O . VAL A 1 176 ? 4.887 -7.516 13.164 1 98.5 176 VAL A O 1
ATOM 1365 N N . LEU A 1 177 ? 2.984 -6.312 13.359 1 98.25 177 LEU A N 1
ATOM 1366 C CA . LEU A 1 177 ? 2.59 -6.973 14.602 1 98.25 177 LEU A CA 1
ATOM 1367 C C . LEU A 1 177 ? 1.612 -8.109 14.32 1 98.25 177 LEU A C 1
ATOM 1369 O O . LEU A 1 177 ? 1.605 -9.117 15.031 1 98.25 177 LEU A O 1
ATOM 1373 N N . SER A 1 178 ? 0.76 -7.945 13.375 1 98.75 178 SER A N 1
ATOM 1374 C CA . SER A 1 178 ? -0.254 -8.922 13 1 98.75 178 SER A CA 1
ATOM 1375 C C . SER A 1 178 ? -0.857 -8.594 11.641 1 98.75 178 SER A C 1
ATOM 1377 O O . SER A 1 178 ? -0.629 -7.516 11.094 1 98.75 178 SER A O 1
ATOM 1379 N N . PHE A 1 179 ? -1.547 -9.57 11.094 1 98.88 179 PHE A N 1
ATOM 1380 C CA . PHE A 1 179 ? -2.328 -9.312 9.891 1 98.88 179 PHE A CA 1
ATOM 1381 C C . PHE A 1 179 ? -3.617 -10.125 9.898 1 98.88 179 PHE A C 1
ATOM 1383 O O . PHE A 1 179 ? -3.734 -11.102 10.641 1 98.88 179 PHE A O 1
ATOM 1390 N N . LYS A 1 180 ? -4.566 -9.711 9.141 1 98.75 180 LYS A N 1
ATOM 1391 C CA . LYS A 1 180 ? -5.852 -10.344 8.875 1 98.75 180 LYS A CA 1
ATOM 1392 C C . LYS A 1 180 ? -6.266 -10.164 7.418 1 98.75 180 LYS A C 1
ATOM 1394 O O . LYS A 1 180 ? -6.09 -9.086 6.848 1 98.75 180 LYS A O 1
ATOM 1399 N N . GLY A 1 181 ? -6.762 -11.25 6.816 1 98.75 181 GLY A N 1
ATOM 1400 C CA . GLY A 1 181 ? -7.102 -11.086 5.414 1 98.75 181 GLY A CA 1
ATOM 1401 C C . GLY A 1 181 ? -8.117 -12.094 4.922 1 98.75 181 GLY A C 1
ATOM 1402 O O . GLY A 1 181 ? -8.398 -13.086 5.602 1 98.75 181 GLY A O 1
ATOM 1403 N N . ILE A 1 182 ? -8.844 -11.797 3.902 1 98.75 182 ILE A N 1
ATOM 1404 C CA . ILE A 1 182 ? -9.586 -12.711 3.039 1 98.75 182 ILE A CA 1
ATOM 1405 C C . ILE A 1 182 ? -8.781 -13 1.773 1 98.75 182 ILE A C 1
ATOM 1407 O O . ILE A 1 182 ? -8.648 -12.133 0.906 1 98.75 182 ILE A O 1
ATOM 1411 N N . LEU A 1 183 ? -8.289 -14.258 1.649 1 98.19 183 LEU A N 1
ATOM 1412 C CA . LEU A 1 183 ? -7.234 -14.5 0.669 1 98.19 183 LEU A CA 1
ATOM 1413 C C . LEU A 1 183 ? -7.582 -15.688 -0.222 1 98.19 183 LEU A C 1
ATOM 1415 O O . LEU A 1 183 ? -6.723 -16.188 -0.947 1 98.19 183 LEU A O 1
ATOM 1419 N N . ASN A 1 184 ? -8.797 -16.188 -0.113 1 96.5 184 ASN A N 1
ATOM 1420 C CA . ASN A 1 184 ? -9.234 -17.312 -0.935 1 96.5 184 ASN A CA 1
ATOM 1421 C C . ASN A 1 184 ? -10.555 -17.016 -1.63 1 96.5 184 ASN A C 1
ATOM 1423 O O . ASN A 1 184 ? -11.609 -17.031 -0.996 1 96.5 184 ASN A O 1
ATOM 1427 N N . SER A 1 185 ? -10.539 -16.812 -2.871 1 95.5 185 SER A N 1
ATOM 1428 C CA . SER A 1 185 ? -11.695 -16.391 -3.654 1 95.5 185 SER A CA 1
ATOM 1429 C C . SER A 1 185 ? -12.75 -17.484 -3.721 1 95.5 185 SER A C 1
ATOM 1431 O O . SER A 1 185 ? -13.945 -17.203 -3.705 1 95.5 185 SER A O 1
ATOM 1433 N N . THR A 1 186 ? -12.328 -18.75 -3.809 1 96.31 186 THR A N 1
ATOM 1434 C CA . THR A 1 186 ? -13.266 -19.859 -3.939 1 96.31 186 THR A CA 1
ATOM 1435 C C . THR A 1 186 ? -14.203 -19.906 -2.74 1 96.31 186 THR A C 1
ATOM 1437 O O . THR A 1 186 ? -15.422 -19.953 -2.904 1 96.31 186 THR A O 1
ATOM 1440 N N . THR A 1 187 ? -13.625 -19.891 -1.54 1 97.75 187 THR A N 1
ATOM 1441 C CA . THR A 1 187 ? -14.461 -19.953 -0.345 1 97.75 187 THR A CA 1
ATOM 1442 C C . THR A 1 187 ? -15.344 -18.719 -0.228 1 97.75 187 THR A C 1
ATOM 1444 O O . THR A 1 187 ? -16.484 -18.812 0.205 1 97.75 187 THR A O 1
ATOM 1447 N N . ASN A 1 188 ? -14.758 -17.578 -0.561 1 97.56 188 ASN A N 1
ATOM 1448 C CA . ASN A 1 188 ? -15.539 -16.359 -0.51 1 97.56 188 ASN A CA 1
ATOM 1449 C C . ASN A 1 188 ? -16.734 -16.422 -1.454 1 97.56 188 ASN A C 1
ATOM 1451 O O . ASN A 1 188 ? -17.844 -15.977 -1.102 1 97.56 188 ASN A O 1
ATOM 1455 N N . PHE A 1 189 ? -16.547 -16.969 -2.635 1 97.62 189 PHE A N 1
ATOM 1456 C CA . PHE A 1 189 ? -17.625 -17.141 -3.611 1 97.62 189 PHE A CA 1
ATOM 1457 C C . PHE A 1 189 ? -18.688 -18.078 -3.074 1 97.62 189 PHE A C 1
ATOM 1459 O O . PHE A 1 189 ? -19.891 -17.781 -3.162 1 97.62 189 PHE A O 1
ATOM 1466 N N . VAL A 1 190 ? -18.312 -19.188 -2.59 1 98.06 190 VAL A N 1
ATOM 1467 C CA . VAL A 1 190 ? -19.234 -20.188 -2.078 1 98.06 190 VAL A CA 1
ATOM 1468 C C . VAL A 1 190 ? -20.094 -19.594 -0.968 1 98.06 190 VAL A C 1
ATOM 1470 O O . VAL A 1 190 ? -21.312 -19.734 -0.975 1 98.06 190 VAL A O 1
ATOM 1473 N N . LEU A 1 191 ? -19.453 -18.906 -0.036 1 98.12 191 LEU A N 1
ATOM 1474 C CA . LEU A 1 191 ? -20.172 -18.281 1.073 1 98.12 191 LEU A CA 1
ATOM 1475 C C . LEU A 1 191 ? -21.156 -17.234 0.567 1 98.12 191 LEU A C 1
ATOM 1477 O O . LEU A 1 191 ? -22.266 -17.125 1.084 1 98.12 191 LEU A O 1
ATOM 1481 N N . GLU A 1 192 ? -20.734 -16.484 -0.449 1 96.75 192 GLU A N 1
ATOM 1482 C CA . GLU A 1 192 ? -21.641 -15.492 -1.046 1 96.75 192 GLU A CA 1
ATOM 1483 C C . GLU A 1 192 ? -22.844 -16.172 -1.693 1 96.75 192 GLU A C 1
ATOM 1485 O O . GLU A 1 192 ? -23.969 -15.672 -1.593 1 96.75 192 GLU A O 1
ATOM 1490 N N . GLN A 1 193 ? -22.594 -17.281 -2.418 1 97.25 193 GLN A N 1
ATOM 1491 C CA . GLN A 1 193 ? -23.688 -18.047 -3.004 1 97.25 193 GLN A CA 1
ATOM 1492 C C . GLN A 1 193 ? -24.656 -18.531 -1.932 1 97.25 193 GLN A C 1
ATOM 1494 O O . GLN A 1 193 ? -25.875 -18.484 -2.127 1 97.25 193 GLN A O 1
ATOM 1499 N N . MET A 1 194 ? -24.141 -18.938 -0.865 1 97.81 194 MET A N 1
ATOM 1500 C CA . MET A 1 194 ? -24.984 -19.438 0.218 1 97.81 194 MET A CA 1
ATOM 1501 C C . MET A 1 194 ? -25.797 -18.297 0.832 1 97.81 194 MET A C 1
ATOM 1503 O O . MET A 1 194 ? -26.953 -18.484 1.229 1 97.81 194 MET A O 1
ATOM 1507 N N . GLU A 1 195 ? -25.203 -17.125 0.915 1 95.88 195 GLU A N 1
ATOM 1508 C CA . GLU A 1 195 ? -25.922 -15.945 1.379 1 95.88 195 GLU A CA 1
ATOM 1509 C C . GLU A 1 195 ? -27.141 -15.664 0.498 1 95.88 195 GLU A C 1
ATOM 1511 O O . GLU A 1 195 ? -28.141 -15.125 0.969 1 95.88 195 GLU A O 1
ATOM 1516 N N . SER A 1 196 ? -26.969 -16.031 -0.754 1 95 196 SER A N 1
ATOM 1517 C CA . SER A 1 196 ? -28.047 -15.789 -1.712 1 95 196 SER A CA 1
ATOM 1518 C C . SER A 1 196 ? -29.094 -16.891 -1.646 1 95 196 SER A C 1
ATOM 1520 O O . SER A 1 196 ? -30.062 -16.875 -2.406 1 95 196 SER A O 1
ATOM 1522 N N . GLY A 1 197 ? -28.859 -17.922 -0.848 1 95.25 197 GLY A N 1
ATOM 1523 C CA . GLY A 1 197 ? -29.891 -18.922 -0.608 1 95.25 197 GLY A CA 1
ATOM 1524 C C . GLY A 1 197 ? -29.531 -20.297 -1.13 1 95.25 197 GLY A C 1
ATOM 1525 O O . GLY A 1 197 ? -30.25 -21.266 -0.894 1 95.25 197 GLY A O 1
ATOM 1526 N N . ASN A 1 198 ? -28.391 -20.453 -1.772 1 96.44 198 ASN A N 1
ATOM 1527 C CA . ASN A 1 198 ? -27.969 -21.75 -2.281 1 96.44 198 ASN A CA 1
ATOM 1528 C C . ASN A 1 198 ? -27.422 -22.641 -1.164 1 96.44 198 ASN A C 1
ATOM 1530 O O . ASN A 1 198 ? -26.797 -22.156 -0.227 1 96.44 198 ASN A O 1
ATOM 1534 N N . SER A 1 199 ? -27.688 -23.969 -1.292 1 95.94 199 SER A N 1
ATOM 1535 C CA . SER A 1 199 ? -27.031 -24.906 -0.385 1 95.94 199 SER A CA 1
ATOM 1536 C C . SER A 1 199 ? -25.531 -24.953 -0.621 1 95.94 199 SER A C 1
ATOM 1538 O O . SER A 1 199 ? -25.047 -24.469 -1.646 1 95.94 199 SER A O 1
ATOM 1540 N N . TYR A 1 200 ? -24.859 -25.516 0.343 1 95.94 200 TYR A N 1
ATOM 1541 C CA . TYR A 1 200 ? -23.422 -25.703 0.194 1 95.94 200 TYR A CA 1
ATOM 1542 C C . TYR A 1 200 ? -23.094 -26.484 -1.076 1 95.94 200 TYR A C 1
ATOM 1544 O O . TYR A 1 200 ? -22.234 -26.078 -1.857 1 95.94 200 TYR A O 1
ATOM 1552 N N . GLU A 1 201 ? -23.812 -27.531 -1.348 1 95.69 201 GLU A N 1
ATOM 1553 C CA . GLU A 1 201 ? -23.594 -28.375 -2.51 1 95.69 201 GLU A CA 1
ATOM 1554 C C . GLU A 1 201 ? -23.828 -27.625 -3.811 1 95.69 201 GLU A C 1
ATOM 1556 O O . GLU A 1 201 ? -23.031 -27.719 -4.75 1 95.69 201 GLU A O 1
ATOM 1561 N N . ASP A 1 202 ? -24.859 -26.875 -3.824 1 96.81 202 ASP A N 1
ATOM 1562 C CA . ASP A 1 202 ? -25.172 -26.094 -5.016 1 96.81 202 ASP A CA 1
ATOM 1563 C C . ASP A 1 202 ? -24.141 -25 -5.25 1 96.81 202 ASP A C 1
ATOM 1565 O O . ASP A 1 202 ? -23.812 -24.688 -6.395 1 96.81 202 ASP A O 1
ATOM 1569 N N . ALA A 1 203 ? -23.781 -24.406 -4.117 1 97.38 203 ALA A N 1
ATOM 1570 C CA . ALA A 1 203 ? -22.766 -23.359 -4.199 1 97.38 203 ALA A CA 1
ATOM 1571 C C . ALA A 1 203 ? -21.453 -23.906 -4.773 1 97.38 203 ALA A C 1
ATOM 1573 O O . ALA A 1 203 ? -20.812 -23.25 -5.613 1 97.38 203 ALA A O 1
ATOM 1574 N N . ILE A 1 204 ? -21.078 -25.094 -4.383 1 96.94 204 ILE A N 1
ATOM 1575 C CA . ILE A 1 204 ? -19.859 -25.719 -4.871 1 96.94 204 ILE A CA 1
ATOM 1576 C C . ILE A 1 204 ? -20 -26.031 -6.359 1 96.94 204 ILE A C 1
ATOM 1578 O O . ILE A 1 204 ? -19.062 -25.797 -7.133 1 96.94 204 ILE A O 1
ATOM 1582 N N . LYS A 1 205 ? -21.094 -26.516 -6.773 1 96.88 205 LYS A N 1
ATOM 1583 C CA . LYS A 1 205 ? -21.359 -26.797 -8.18 1 96.88 205 LYS A CA 1
ATOM 1584 C C . LYS A 1 205 ? -21.234 -25.547 -9.023 1 96.88 205 LYS A C 1
ATOM 1586 O O . LYS A 1 205 ? -20.656 -25.562 -10.109 1 96.88 205 LYS A O 1
ATOM 1591 N N . GLU A 1 206 ? -21.812 -24.531 -8.469 1 96.5 206 GLU A N 1
ATOM 1592 C CA . GLU A 1 206 ? -21.75 -23.266 -9.18 1 96.5 206 GLU A CA 1
ATOM 1593 C C . GLU A 1 206 ? -20.312 -22.75 -9.266 1 96.5 206 GLU A C 1
ATOM 1595 O O . GLU A 1 206 ? -19.906 -22.203 -10.297 1 96.5 206 GLU A O 1
ATOM 1600 N N . ALA A 1 207 ? -19.578 -22.875 -8.172 1 96.25 207 ALA A N 1
ATOM 1601 C CA . ALA A 1 207 ? -18.172 -22.484 -8.164 1 96.25 207 ALA A CA 1
ATOM 1602 C C . ALA A 1 207 ? -17.375 -23.219 -9.242 1 96.25 207 ALA A C 1
ATOM 1604 O O . ALA A 1 207 ? -16.547 -22.625 -9.93 1 96.25 207 ALA A O 1
ATOM 1605 N N . LYS A 1 208 ? -17.641 -24.484 -9.406 1 95.5 208 LYS A N 1
ATOM 1606 C CA . LYS A 1 208 ? -17 -25.281 -10.438 1 95.5 208 LYS A CA 1
ATOM 1607 C C . LYS A 1 208 ? -17.406 -24.828 -11.836 1 95.5 208 LYS A C 1
ATOM 1609 O O . LYS A 1 208 ? -16.562 -24.641 -12.703 1 95.5 208 LYS A O 1
ATOM 1614 N N . ARG A 1 209 ? -18.641 -24.531 -11.984 1 95.44 209 ARG A N 1
ATOM 1615 C CA . ARG A 1 209 ? -19.188 -24.094 -13.266 1 95.44 209 ARG A CA 1
ATOM 1616 C C . ARG A 1 209 ? -18.562 -22.781 -13.703 1 95.44 209 ARG A C 1
ATOM 1618 O O . ARG A 1 209 ? -18.25 -22.594 -14.875 1 95.44 209 ARG A O 1
ATOM 1625 N N . ARG A 1 210 ? -18.359 -21.906 -12.742 1 93.38 210 ARG A N 1
ATOM 1626 C CA . ARG A 1 210 ? -17.859 -20.562 -13.031 1 93.38 210 ARG A CA 1
ATOM 1627 C C . ARG A 1 210 ? -16.328 -20.547 -13.055 1 93.38 210 ARG A C 1
ATOM 1629 O O . ARG A 1 210 ? -15.719 -19.5 -13.289 1 93.38 210 ARG A O 1
ATOM 1636 N N . GLY A 1 211 ? -15.703 -21.641 -12.672 1 90.06 211 GLY A N 1
ATOM 1637 C CA . G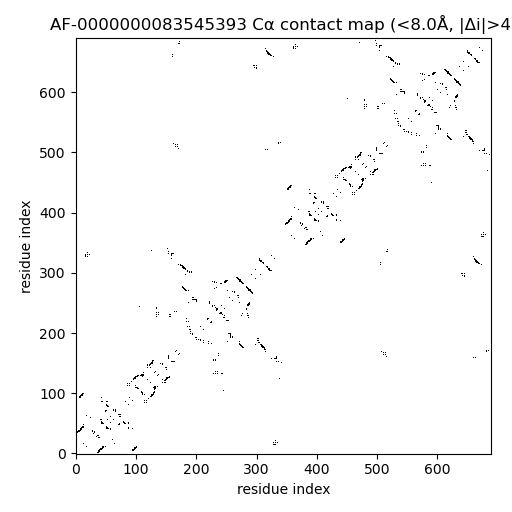LY A 1 211 ? -14.258 -21.75 -12.75 1 90.06 211 GLY A CA 1
ATOM 1638 C C . GLY A 1 211 ? -13.555 -21.281 -11.484 1 90.06 211 GLY A C 1
ATOM 1639 O O . GLY A 1 211 ? -12.336 -21.094 -11.477 1 90.06 211 GLY A O 1
ATOM 1640 N N . PHE A 1 212 ? -14.312 -21.047 -10.422 1 89.5 212 PHE A N 1
ATOM 1641 C CA . PHE A 1 212 ? -13.719 -20.703 -9.141 1 89.5 212 PHE A CA 1
ATOM 1642 C C . PHE A 1 212 ? -13.055 -21.906 -8.5 1 89.5 212 PHE A C 1
ATOM 1644 O O . PHE A 1 212 ? -12.07 -21.766 -7.766 1 89.5 212 PHE A O 1
ATOM 1651 N N . ALA A 1 213 ? -13.695 -23.031 -8.734 1 90.44 213 ALA A N 1
ATOM 1652 C CA . ALA A 1 213 ? -13.219 -24.266 -8.102 1 90.44 213 ALA A CA 1
ATOM 1653 C C . ALA A 1 213 ? -12.891 -25.328 -9.141 1 90.44 213 ALA A C 1
ATOM 1655 O O . ALA A 1 213 ? -13.594 -25.469 -10.141 1 90.44 213 ALA A O 1
ATOM 1656 N N . GLU A 1 214 ? -11.82 -26.062 -8.812 1 89.06 214 GLU A N 1
ATOM 1657 C CA . GLU A 1 214 ? -11.508 -27.234 -9.633 1 89.06 214 GLU A CA 1
ATOM 1658 C C . GLU A 1 214 ? -12.445 -28.391 -9.32 1 89.06 214 GLU A C 1
ATOM 1660 O O . GLU A 1 214 ? -13.305 -28.281 -8.445 1 89.06 214 GLU A O 1
ATOM 1665 N N . ALA A 1 215 ? -12.188 -29.438 -10.117 1 88.19 215 ALA A N 1
ATOM 1666 C CA . ALA A 1 215 ? -13.023 -30.625 -9.898 1 88.19 215 ALA A CA 1
ATOM 1667 C C . ALA A 1 215 ? -12.914 -31.109 -8.453 1 88.19 215 ALA A C 1
ATOM 1669 O O . ALA A 1 215 ? -13.93 -31.375 -7.809 1 88.19 215 ALA A O 1
ATOM 1670 N N . ASP A 1 216 ? -11.781 -31.156 -7.949 1 90.94 216 ASP A N 1
ATOM 1671 C CA . ASP A 1 216 ? -11.555 -31.375 -6.527 1 90.94 216 ASP A CA 1
ATOM 1672 C C . ASP A 1 216 ? -11.211 -30.078 -5.816 1 90.94 216 ASP A C 1
ATOM 1674 O O . ASP A 1 216 ? -10.086 -29.594 -5.891 1 90.94 216 ASP A O 1
ATOM 1678 N N . PRO A 1 217 ? -12.188 -29.516 -5.094 1 93.19 217 PRO A N 1
ATOM 1679 C CA . PRO A 1 217 ? -11.992 -28.188 -4.504 1 93.19 217 PRO A CA 1
ATOM 1680 C C . PRO A 1 217 ? -11.438 -28.25 -3.086 1 93.19 217 PRO A C 1
ATOM 1682 O O . PRO A 1 217 ? -11.422 -27.234 -2.383 1 93.19 217 PRO A O 1
ATOM 1685 N N . THR A 1 218 ? -10.93 -29.359 -2.619 1 91.75 218 THR A N 1
ATOM 1686 C CA . THR A 1 218 ? -10.547 -29.625 -1.239 1 91.75 218 THR A CA 1
ATOM 1687 C C . THR A 1 218 ? -9.5 -28.625 -0.763 1 91.75 218 THR A C 1
ATOM 1689 O O . THR A 1 218 ? -9.586 -28.125 0.358 1 91.75 218 THR A O 1
ATOM 1692 N N . LEU A 1 219 ? -8.539 -28.312 -1.601 1 91.88 219 LEU A N 1
ATOM 1693 C CA . LEU A 1 219 ? -7.461 -27.391 -1.227 1 91.88 219 LEU A CA 1
ATOM 1694 C C . LEU A 1 219 ? -8.016 -26.031 -0.841 1 91.88 219 LEU A C 1
ATOM 1696 O O . LEU A 1 219 ? -7.523 -25.391 0.096 1 91.88 219 LEU A O 1
ATOM 1700 N N . ASP A 1 220 ? -9.047 -25.656 -1.511 1 95 220 ASP A N 1
ATOM 1701 C CA . ASP A 1 220 ? -9.68 -24.375 -1.233 1 95 220 ASP A CA 1
ATOM 1702 C C . ASP A 1 220 ? -10.672 -24.484 -0.083 1 95 220 ASP A C 1
ATOM 1704 O O . ASP A 1 220 ? -10.57 -23.75 0.905 1 95 220 ASP A O 1
ATOM 1708 N N . ILE A 1 221 ? -11.516 -25.422 -0.096 1 96.94 221 ILE A N 1
ATOM 1709 C CA . ILE A 1 221 ? -12.672 -25.531 0.784 1 96.94 221 ILE A CA 1
ATOM 1710 C C . ILE A 1 221 ? -12.211 -25.891 2.195 1 96.94 221 ILE A C 1
ATOM 1712 O O . ILE A 1 221 ? -12.805 -25.438 3.18 1 96.94 221 ILE A O 1
ATOM 1716 N N . ASP A 1 222 ? -11.164 -26.641 2.211 1 95.94 222 ASP A N 1
ATOM 1717 C CA . ASP A 1 222 ? -10.648 -27.047 3.516 1 95.94 222 ASP A CA 1
ATOM 1718 C C . ASP A 1 222 ? -9.656 -26.031 4.062 1 95.94 222 ASP A C 1
ATOM 1720 O O . ASP A 1 222 ? -9.148 -26.172 5.176 1 95.94 222 ASP A O 1
ATOM 1724 N N . GLY A 1 223 ? -9.344 -24.984 3.309 1 96.75 223 GLY A N 1
ATOM 1725 C CA . GLY A 1 223 ? -8.562 -23.875 3.801 1 96.75 223 GLY A CA 1
ATOM 1726 C C . GLY A 1 223 ? -7.07 -24.047 3.609 1 96.75 223 GLY A C 1
ATOM 1727 O O . GLY A 1 223 ? -6.27 -23.312 4.191 1 96.75 223 GLY A O 1
ATOM 1728 N N . TRP A 1 224 ? -6.668 -25.031 2.838 1 96.19 224 TRP A N 1
ATOM 1729 C CA . TRP A 1 224 ? -5.246 -25.328 2.689 1 96.19 224 TRP A CA 1
ATOM 1730 C C . TRP A 1 224 ? -4.543 -24.234 1.905 1 96.19 224 TRP A C 1
ATOM 1732 O O . TRP A 1 224 ? -3.428 -23.828 2.25 1 96.19 224 TRP A O 1
ATOM 1742 N N . ASP A 1 225 ? -5.129 -23.781 0.815 1 96 225 ASP A N 1
ATOM 1743 C CA . ASP A 1 225 ? -4.551 -22.672 0.069 1 96 225 ASP A CA 1
ATOM 1744 C C . ASP A 1 225 ? -4.383 -21.438 0.96 1 96 225 ASP A C 1
ATOM 1746 O O . ASP A 1 225 ? -3.332 -20.797 0.946 1 96 225 ASP A O 1
ATOM 1750 N N . ALA A 1 226 ? -5.426 -21.141 1.752 1 97.81 226 ALA A N 1
ATOM 1751 C CA . ALA A 1 226 ? -5.379 -20.016 2.691 1 97.81 226 ALA A CA 1
ATOM 1752 C C . ALA A 1 226 ? -4.289 -20.234 3.738 1 97.81 226 ALA A C 1
ATOM 1754 O O . ALA A 1 226 ? -3.6 -19.281 4.125 1 97.81 226 ALA A O 1
ATOM 1755 N N . ALA A 1 227 ? -4.148 -21.438 4.164 1 98.06 227 ALA A N 1
ATOM 1756 C CA . ALA A 1 227 ? -3.121 -21.766 5.148 1 98.06 227 ALA A CA 1
ATOM 1757 C C . ALA A 1 227 ? -1.724 -21.531 4.578 1 98.06 227 ALA A C 1
ATOM 1759 O O . ALA A 1 227 ? -0.844 -21.016 5.27 1 98.06 227 ALA A O 1
ATOM 1760 N N . ALA A 1 228 ? -1.54 -21.938 3.371 1 97.88 228 ALA A N 1
ATOM 1761 C CA . ALA A 1 228 ? -0.248 -21.734 2.723 1 97.88 228 ALA A CA 1
ATOM 1762 C C . ALA A 1 228 ? 0.067 -20.234 2.592 1 97.88 228 ALA A C 1
ATOM 1764 O O . ALA A 1 228 ? 1.192 -19.812 2.857 1 97.88 228 ALA A O 1
ATOM 1765 N N . LYS A 1 229 ? -0.912 -19.469 2.199 1 98.31 229 LYS A N 1
ATOM 1766 C CA . LYS A 1 229 ? -0.735 -18.016 2.082 1 98.31 229 LYS A CA 1
ATOM 1767 C C . LYS A 1 229 ? -0.471 -17.391 3.445 1 98.31 229 LYS A C 1
ATOM 1769 O O . LYS A 1 229 ? 0.35 -16.469 3.562 1 98.31 229 LYS A O 1
ATOM 1774 N N . THR A 1 230 ? -1.143 -17.891 4.438 1 98.75 230 THR A N 1
ATOM 1775 C CA . THR A 1 230 ? -0.937 -17.391 5.797 1 98.75 230 THR A CA 1
ATOM 1776 C C . THR A 1 230 ? 0.492 -17.656 6.258 1 98.75 230 THR A C 1
ATOM 1778 O O . THR A 1 230 ? 1.147 -16.781 6.812 1 98.75 230 THR A O 1
ATOM 1781 N N . ALA A 1 231 ? 0.936 -18.844 6.008 1 98.56 231 ALA A N 1
ATOM 1782 C CA . ALA A 1 231 ? 2.307 -19.203 6.371 1 98.56 231 ALA A CA 1
ATOM 1783 C C . ALA A 1 231 ? 3.311 -18.312 5.641 1 98.56 231 ALA A C 1
ATOM 1785 O O . ALA A 1 231 ? 4.262 -17.812 6.246 1 98.56 231 ALA A O 1
ATOM 1786 N N . ALA A 1 232 ? 3.1 -18.125 4.371 1 98.56 232 ALA A N 1
ATOM 1787 C CA . ALA A 1 232 ? 3.986 -17.266 3.578 1 98.56 232 ALA A CA 1
ATOM 1788 C C . ALA A 1 232 ? 4.031 -15.852 4.137 1 98.56 232 ALA A C 1
ATOM 1790 O O . ALA A 1 232 ? 5.109 -15.273 4.277 1 98.56 232 ALA A O 1
ATOM 1791 N N . LEU A 1 233 ? 2.879 -15.328 4.496 1 98.88 233 LEU A N 1
ATOM 1792 C CA . LEU A 1 233 ? 2.799 -13.977 5.047 1 98.88 233 LEU A CA 1
ATOM 1793 C C . LEU A 1 233 ? 3.541 -13.891 6.375 1 98.88 233 LEU A C 1
ATOM 1795 O O . LEU A 1 233 ? 4.309 -12.953 6.602 1 98.88 233 LEU A O 1
ATOM 1799 N N . LEU A 1 234 ? 3.324 -14.852 7.219 1 98.88 234 LEU A N 1
ATOM 1800 C CA . LEU A 1 234 ? 4.004 -14.883 8.508 1 98.88 234 LEU A CA 1
ATOM 1801 C C . LEU A 1 234 ? 5.516 -14.93 8.328 1 98.88 234 LEU A C 1
ATOM 1803 O O . LEU A 1 234 ? 6.25 -14.172 8.969 1 98.88 234 LEU A O 1
ATOM 1807 N N . ASN A 1 235 ? 5.945 -15.789 7.445 1 98.75 235 ASN A N 1
ATOM 1808 C CA . ASN A 1 235 ? 7.371 -16 7.227 1 98.75 235 ASN A CA 1
ATOM 1809 C C . ASN A 1 235 ? 8.055 -14.758 6.672 1 98.75 235 ASN A C 1
ATOM 1811 O O . ASN A 1 235 ? 9.156 -14.406 7.098 1 98.75 235 ASN A O 1
ATOM 1815 N N . VAL A 1 236 ? 7.402 -14.07 5.812 1 98.62 236 VAL A N 1
ATOM 1816 C CA . VAL A 1 236 ? 8.039 -12.93 5.156 1 98.62 236 VAL A CA 1
ATOM 1817 C C . VAL A 1 236 ? 7.844 -11.672 6.004 1 98.62 236 VAL A C 1
ATOM 1819 O O . VAL A 1 236 ? 8.805 -10.945 6.273 1 98.62 236 VAL A O 1
ATOM 1822 N N . LEU A 1 237 ? 6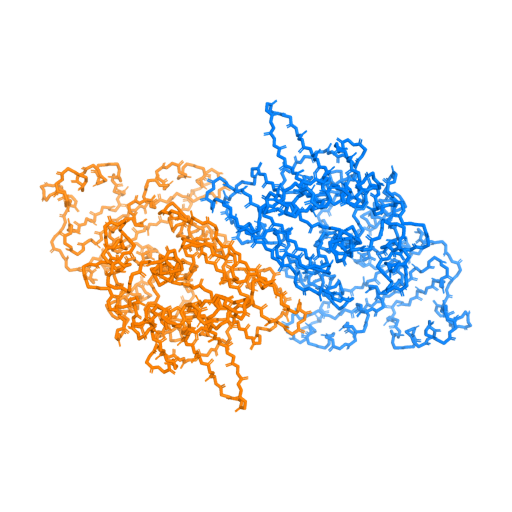.617 -11.367 6.48 1 98.56 237 LEU A N 1
ATOM 1823 C CA . LEU A 1 237 ? 6.293 -10.086 7.086 1 98.56 237 LEU A CA 1
ATOM 1824 C C . LEU A 1 237 ? 6.73 -10.047 8.547 1 98.56 237 LEU A C 1
ATOM 1826 O O . LEU A 1 237 ? 6.98 -8.969 9.094 1 98.56 237 LEU A O 1
ATOM 1830 N N . MET A 1 238 ? 6.828 -11.211 9.164 1 98 238 MET A N 1
ATOM 1831 C CA . MET A 1 238 ? 7.098 -11.219 10.602 1 98 238 MET A CA 1
ATOM 1832 C C . MET A 1 238 ? 8.32 -12.07 10.914 1 98 238 MET A C 1
ATOM 1834 O O . MET A 1 238 ? 8.609 -12.336 12.086 1 98 238 MET A O 1
ATOM 1838 N N . ASP A 1 239 ? 9.008 -12.539 9.844 1 96.06 239 ASP A N 1
ATOM 1839 C CA . ASP A 1 239 ? 10.273 -13.273 9.93 1 96.06 239 ASP A CA 1
ATOM 1840 C C . ASP A 1 239 ? 10.133 -14.5 10.828 1 96.06 239 ASP A C 1
ATOM 1842 O O . ASP A 1 239 ? 10.898 -14.672 11.773 1 96.06 239 ASP A O 1
ATOM 1846 N N . THR A 1 240 ? 9.172 -15.242 10.508 1 97.06 240 THR A N 1
ATOM 1847 C CA . THR A 1 240 ? 8.945 -16.484 11.25 1 97.06 240 THR A CA 1
ATOM 1848 C C . THR A 1 240 ? 9.312 -17.688 10.398 1 97.06 240 THR A C 1
ATOM 1850 O O . THR A 1 240 ? 9.82 -17.547 9.281 1 97.06 240 THR A O 1
ATOM 1853 N N . ASN A 1 241 ? 9.203 -18.891 10.961 1 95.81 241 ASN A N 1
ATOM 1854 C CA . ASN A 1 241 ? 9.461 -20.156 10.289 1 95.81 241 ASN A CA 1
ATOM 1855 C C . ASN A 1 241 ? 8.344 -21.156 10.555 1 95.81 241 ASN A C 1
ATOM 1857 O O . ASN A 1 241 ? 8.547 -22.156 11.242 1 95.81 241 ASN A O 1
ATOM 1861 N N . ILE A 1 242 ? 7.23 -20.906 9.992 1 96.94 242 ILE A N 1
ATOM 1862 C CA . ILE A 1 242 ? 6.066 -21.766 10.156 1 96.94 242 ILE A CA 1
ATOM 1863 C C . ILE A 1 242 ? 5.68 -22.375 8.812 1 96.94 242 ILE A C 1
ATOM 1865 O O . ILE A 1 242 ? 6.035 -21.844 7.758 1 96.94 242 ILE A O 1
ATOM 1869 N N . ASN A 1 243 ? 5.094 -23.5 8.797 1 96.44 243 ASN A N 1
ATOM 1870 C CA . ASN A 1 243 ? 4.59 -24.109 7.566 1 96.44 243 ASN A CA 1
ATOM 1871 C C . ASN A 1 243 ? 3.076 -24.281 7.613 1 96.44 243 ASN A C 1
ATOM 1873 O O . ASN A 1 243 ? 2.455 -24.109 8.664 1 96.44 243 ASN A O 1
ATOM 1877 N N . PRO A 1 244 ? 2.432 -24.609 6.488 1 97 244 PRO A N 1
ATOM 1878 C CA . PRO A 1 244 ? 0.971 -24.656 6.395 1 97 244 PRO A CA 1
ATOM 1879 C C . PRO A 1 244 ? 0.347 -25.656 7.363 1 97 244 PRO A C 1
ATOM 1881 O O . PRO A 1 244 ? -0.771 -25.438 7.84 1 97 244 PRO A O 1
ATOM 1884 N N . THR A 1 245 ? 1.06 -26.75 7.688 1 96.19 245 THR A N 1
ATOM 1885 C CA . THR A 1 245 ? 0.515 -27.781 8.555 1 96.19 245 THR A CA 1
ATOM 1886 C C . THR A 1 245 ? 0.416 -27.281 10 1 96.19 245 THR A C 1
ATOM 1888 O O . THR A 1 245 ? -0.272 -27.891 10.82 1 96.19 245 THR A O 1
ATOM 1891 N N . GLU A 1 246 ? 1.096 -26.203 10.281 1 97.06 246 GLU A N 1
ATOM 1892 C CA . GLU A 1 246 ? 1.12 -25.656 11.633 1 97.06 246 GLU A CA 1
ATOM 1893 C C . GLU A 1 246 ? 0.071 -24.562 11.797 1 97.06 246 GLU A C 1
ATOM 1895 O O . GLU A 1 246 ? -0.102 -24.016 12.891 1 97.06 246 GLU A O 1
ATOM 1900 N N . ILE A 1 247 ? -0.589 -24.203 10.766 1 98 247 ILE A N 1
ATOM 1901 C CA . ILE A 1 247 ? -1.661 -23.203 10.812 1 98 247 ILE A CA 1
ATOM 1902 C C . ILE A 1 247 ? -2.93 -23.844 11.367 1 98 247 ILE A C 1
ATOM 1904 O O . ILE A 1 247 ? -3.322 -24.938 10.938 1 98 247 ILE A O 1
ATOM 1908 N N . ASP A 1 248 ? -3.514 -23.281 12.383 1 98.44 248 ASP A N 1
ATOM 1909 C CA . ASP A 1 248 ? -4.824 -23.719 12.852 1 98.44 248 ASP A CA 1
ATOM 1910 C C . ASP A 1 248 ? -5.898 -23.453 11.797 1 98.44 248 ASP A C 1
ATOM 1912 O O . ASP A 1 248 ? -6.359 -22.328 11.641 1 98.44 248 ASP A O 1
ATOM 1916 N N . ARG A 1 249 ? -6.266 -24.516 11.086 1 97.62 249 ARG A N 1
ATOM 1917 C CA . ARG A 1 249 ? -7.055 -24.344 9.867 1 97.62 249 ARG A CA 1
ATOM 1918 C C . ARG A 1 249 ? -8.406 -25.047 9.992 1 97.62 249 ARG A C 1
ATOM 1920 O O . ARG A 1 249 ? -8.477 -26.234 10.305 1 97.62 249 ARG A O 1
ATOM 1927 N N . LYS A 1 250 ? -9.43 -24.328 9.82 1 97.94 250 LYS A N 1
ATOM 1928 C CA . LYS A 1 250 ? -10.797 -24.828 9.68 1 97.94 250 LYS A CA 1
ATOM 1929 C C . LYS A 1 250 ? -11.445 -24.297 8.406 1 97.94 250 LYS A C 1
ATOM 1931 O O . LYS A 1 250 ? -11.594 -23.078 8.234 1 97.94 250 LYS A O 1
ATOM 1936 N N . GLY A 1 251 ? -11.836 -25.141 7.477 1 97.25 251 GLY A N 1
ATOM 1937 C CA . GLY A 1 251 ? -12.461 -24.766 6.219 1 97.25 251 GLY A CA 1
ATOM 1938 C C . GLY A 1 251 ? -13.922 -24.391 6.363 1 97.25 251 GLY A C 1
ATOM 1939 O O . GLY A 1 251 ? -14.352 -23.953 7.434 1 97.25 251 GLY A O 1
ATOM 1940 N N . ILE A 1 252 ? -14.664 -24.453 5.238 1 97.88 252 ILE A N 1
ATOM 1941 C CA . ILE A 1 252 ? -16.031 -23.953 5.281 1 97.88 252 ILE A CA 1
ATOM 1942 C C . ILE A 1 252 ? -17 -25.078 4.938 1 97.88 252 ILE A C 1
ATOM 1944 O O . ILE A 1 252 ? -18.203 -24.844 4.758 1 97.88 252 ILE A O 1
ATOM 1948 N N . SER A 1 253 ? -16.531 -26.328 4.801 1 95.5 253 SER A N 1
ATOM 1949 C CA . SER A 1 253 ? -17.375 -27.453 4.367 1 95.5 253 SER A CA 1
ATOM 1950 C C . SER A 1 253 ? -18.484 -27.734 5.371 1 95.5 253 SER A C 1
ATOM 1952 O O . SER A 1 253 ? -19.484 -28.359 5.027 1 95.5 253 SER A O 1
ATOM 1954 N N . HIS A 1 254 ? -18.328 -27.328 6.578 1 95.62 254 HIS A N 1
ATOM 1955 C CA . HIS A 1 254 ? -19.281 -27.625 7.633 1 95.62 254 HIS A CA 1
ATOM 1956 C C . HIS A 1 254 ? -20.328 -26.531 7.766 1 95.62 254 HIS A C 1
ATOM 1958 O O . HIS A 1 254 ? -21.281 -26.656 8.531 1 95.62 254 HIS A O 1
ATOM 1964 N N . ILE A 1 255 ? -20.141 -25.391 7.117 1 97.38 255 ILE A N 1
ATOM 1965 C CA . ILE A 1 255 ? -21.047 -24.266 7.23 1 97.38 255 ILE A CA 1
ATOM 1966 C C . ILE A 1 255 ? -22.391 -24.625 6.598 1 97.38 255 ILE A C 1
ATOM 1968 O O . ILE A 1 255 ? -22.438 -25.109 5.469 1 97.38 255 ILE A O 1
ATOM 1972 N N . THR A 1 256 ? -23.516 -24.391 7.266 1 97 256 THR A N 1
ATOM 1973 C CA . THR A 1 256 ? -24.859 -24.719 6.797 1 97 256 THR A CA 1
ATOM 1974 C C . THR A 1 256 ? -25.625 -23.438 6.461 1 97 256 THR A C 1
ATOM 1976 O O . THR A 1 256 ? -25.188 -22.328 6.781 1 97 256 THR A O 1
ATOM 1979 N N . LEU A 1 257 ? -26.703 -23.641 5.793 1 97.06 257 LEU A N 1
ATOM 1980 C CA . LEU A 1 257 ? -27.578 -22.516 5.523 1 97.06 257 LEU A CA 1
ATOM 1981 C C . LEU A 1 257 ? -28.094 -21.906 6.82 1 97.06 257 LEU A C 1
ATOM 1983 O O . LEU A 1 257 ? -28.297 -20.688 6.902 1 97.06 257 LEU A O 1
ATOM 1987 N N . GLU A 1 258 ? -28.297 -22.734 7.809 1 97.31 258 GLU A N 1
ATOM 1988 C CA . GLU A 1 258 ? -28.719 -22.25 9.117 1 97.31 258 GLU A CA 1
ATOM 1989 C C . GLU A 1 258 ? -27.672 -21.297 9.711 1 97.31 258 GLU A C 1
ATOM 1991 O O . GLU A 1 258 ? -28.016 -20.297 10.344 1 97.31 258 GLU A O 1
ATOM 1996 N N . ASP A 1 259 ? -26.422 -21.641 9.57 1 97.62 259 ASP A N 1
ATOM 1997 C CA . ASP A 1 259 ? -25.344 -20.766 10.023 1 97.62 259 ASP A CA 1
ATOM 1998 C C . ASP A 1 259 ? -25.406 -19.406 9.328 1 97.62 259 ASP A C 1
ATOM 2000 O O . ASP A 1 259 ? -25.219 -18.359 9.969 1 97.62 259 ASP A O 1
ATOM 2004 N N . ILE A 1 260 ? -25.656 -19.422 8.062 1 97.88 260 ILE A N 1
ATOM 2005 C CA . ILE A 1 260 ? -25.734 -18.203 7.258 1 97.88 260 ILE A CA 1
ATOM 2006 C C . ILE A 1 260 ? -26.891 -17.344 7.738 1 97.88 260 ILE A C 1
ATOM 2008 O O . ILE A 1 260 ? -26.75 -16.125 7.895 1 97.88 260 ILE A O 1
ATOM 2012 N N . GLU A 1 261 ? -28.031 -17.953 7.945 1 97 261 GLU A N 1
ATOM 2013 C CA . GLU A 1 261 ? -29.219 -17.234 8.406 1 97 261 GLU A CA 1
ATOM 2014 C C . GLU A 1 261 ? -28.984 -16.625 9.789 1 97 261 GLU A C 1
ATOM 2016 O O . GLU A 1 261 ? -29.406 -15.508 10.055 1 97 261 GLU A O 1
ATOM 2021 N N . LYS A 1 262 ? -28.391 -17.406 10.617 1 97.5 262 LYS A N 1
ATOM 2022 C CA . LYS A 1 262 ? -28.062 -16.906 11.953 1 97.5 262 LYS A CA 1
ATOM 2023 C C . LYS A 1 262 ? -27.172 -15.68 11.867 1 97.5 262 LYS A C 1
ATOM 2025 O O . LYS A 1 262 ? -27.375 -14.703 12.586 1 97.5 262 LYS A O 1
ATOM 2030 N N . ALA A 1 263 ? -26.125 -15.758 11.055 1 97.56 263 ALA A N 1
ATOM 2031 C CA . ALA A 1 263 ? -25.219 -14.625 10.859 1 97.56 263 ALA A CA 1
ATOM 2032 C C . ALA A 1 263 ? -26 -13.391 10.391 1 97.56 263 ALA A C 1
ATOM 2034 O O . ALA A 1 263 ? -25.781 -12.289 10.898 1 97.56 263 ALA A O 1
ATOM 2035 N N . LYS A 1 264 ? -26.875 -13.586 9.508 1 96.12 264 LYS A N 1
ATOM 2036 C CA . LYS A 1 264 ? -27.688 -12.492 8.961 1 96.12 264 LYS A CA 1
ATOM 2037 C C . LYS A 1 264 ? -28.516 -11.828 10.055 1 96.12 264 LYS A C 1
ATOM 2039 O O . LYS A 1 264 ? -28.578 -10.594 10.133 1 96.12 264 LYS A O 1
ATOM 2044 N N . VAL A 1 265 ? -29.125 -12.609 10.867 1 96.81 265 VAL A N 1
ATOM 2045 C CA . VAL A 1 265 ? -29.953 -12.109 11.961 1 96.81 265 VAL A CA 1
ATOM 2046 C C . VAL A 1 265 ? -29.109 -11.266 12.914 1 96.81 265 VAL A C 1
ATOM 2048 O O . VAL A 1 265 ? -29.594 -10.281 13.477 1 96.81 265 VAL A O 1
ATOM 2051 N N . GLU A 1 266 ? -27.875 -11.609 12.992 1 97.19 266 GLU A N 1
ATOM 2052 C CA . GLU A 1 266 ? -26.953 -10.906 13.883 1 97.19 266 GLU A CA 1
ATOM 2053 C C . GLU A 1 266 ? -26.25 -9.766 13.156 1 97.19 266 GLU A C 1
ATOM 2055 O O . GLU A 1 266 ? -25.281 -9.211 13.664 1 97.19 266 GLU A O 1
ATOM 2060 N N . ASN A 1 267 ? -26.656 -9.43 11.969 1 95.94 267 ASN A N 1
ATOM 2061 C CA . ASN A 1 267 ? -26.094 -8.367 11.141 1 95.94 267 ASN A CA 1
ATOM 2062 C C . ASN A 1 267 ? -24.625 -8.648 10.789 1 95.94 267 ASN A C 1
ATOM 2064 O O . ASN A 1 267 ? -23.781 -7.766 10.883 1 95.94 267 ASN A O 1
ATOM 2068 N N . CYS A 1 268 ? -24.422 -9.938 10.5 1 97.62 268 CYS A N 1
ATOM 2069 C CA . CYS A 1 268 ? -23.078 -10.375 10.141 1 97.62 268 CYS A CA 1
ATOM 2070 C C . CYS A 1 268 ? -23.109 -11.211 8.859 1 97.62 268 CYS A C 1
ATOM 2072 O O . CYS A 1 268 ? -24.172 -11.602 8.398 1 97.62 268 CYS A O 1
ATOM 2074 N N . LYS A 1 269 ? -21.969 -11.344 8.32 1 96.5 269 LYS A N 1
ATOM 2075 C CA . LYS A 1 269 ? -21.641 -12.328 7.285 1 96.5 269 LYS A CA 1
ATOM 2076 C C . LYS A 1 269 ? -20.562 -13.297 7.762 1 96.5 269 LYS A C 1
ATOM 2078 O O . LYS A 1 269 ? -19.828 -13 8.703 1 96.5 269 LYS A O 1
ATOM 2083 N N . ILE A 1 270 ? -20.562 -14.461 7.09 1 98.25 270 ILE A N 1
ATOM 2084 C CA . ILE A 1 270 ? -19.484 -15.391 7.383 1 98.25 270 ILE A CA 1
ATOM 2085 C C . ILE A 1 270 ? -18.391 -15.258 6.32 1 98.25 270 ILE A C 1
ATOM 2087 O O . ILE A 1 270 ? -18.672 -15.297 5.121 1 98.25 270 ILE A O 1
ATOM 2091 N N . LYS A 1 271 ? -17.219 -15.016 6.707 1 98.44 271 LYS A N 1
ATOM 2092 C CA . LYS A 1 271 ? -16.047 -14.977 5.832 1 98.44 271 LYS A CA 1
ATOM 2093 C C . LYS A 1 271 ? -14.945 -15.891 6.359 1 98.44 271 LYS A C 1
ATOM 2095 O O . LYS A 1 271 ? -14.781 -16.047 7.57 1 98.44 271 LYS A O 1
ATOM 2100 N N . LEU A 1 272 ? -14.227 -16.531 5.457 1 98.69 272 LEU A N 1
ATOM 2101 C CA . LEU A 1 272 ? -13.023 -17.25 5.863 1 98.69 272 LEU A CA 1
ATOM 2102 C C . LEU A 1 272 ? -11.859 -16.281 6.059 1 98.69 272 LEU A C 1
ATOM 2104 O O . LEU A 1 272 ? -11.367 -15.703 5.098 1 98.69 272 LEU A O 1
ATOM 2108 N N . ILE A 1 273 ? -11.367 -16.156 7.258 1 98.75 273 ILE A N 1
ATOM 2109 C CA . ILE A 1 273 ? -10.352 -15.172 7.605 1 98.75 273 ILE A CA 1
ATOM 2110 C C . ILE A 1 273 ? -9.016 -15.859 7.844 1 98.75 273 ILE A C 1
ATOM 2112 O O . ILE A 1 273 ? -8.953 -16.906 8.5 1 98.75 273 ILE A O 1
ATOM 2116 N N . CYS A 1 274 ? -7.984 -15.312 7.227 1 98.81 274 CYS A N 1
ATOM 2117 C CA . CYS A 1 274 ? -6.594 -15.648 7.516 1 98.81 274 CYS A CA 1
ATOM 2118 C C . CYS A 1 274 ? -5.988 -14.656 8.508 1 98.81 274 CYS A C 1
ATOM 2120 O O . CYS A 1 274 ? -6.102 -13.445 8.328 1 98.81 274 CYS A O 1
ATOM 2122 N N . GLU A 1 275 ? -5.395 -15.117 9.516 1 98.69 275 GLU A N 1
ATOM 2123 C CA . GLU A 1 275 ? -4.785 -14.203 10.484 1 98.69 275 GLU A CA 1
ATOM 2124 C C . GLU A 1 275 ? -3.424 -14.711 10.945 1 98.69 275 GLU A C 1
ATOM 2126 O O . GLU A 1 275 ? -3.174 -15.922 10.945 1 98.69 275 GLU A O 1
ATOM 2131 N N . GLY A 1 276 ? -2.533 -13.883 11.219 1 98.75 276 GLY A N 1
ATOM 2132 C CA . GLY A 1 276 ? -1.224 -14.148 11.797 1 98.75 276 GLY A CA 1
ATOM 2133 C C . GLY A 1 276 ? -0.826 -13.148 12.859 1 98.75 276 GLY A C 1
ATOM 2134 O O . GLY A 1 276 ? -1.098 -11.953 12.734 1 98.75 276 GLY A O 1
ATOM 2135 N N . TYR A 1 277 ? -0.313 -13.578 13.953 1 98.31 277 TYR A N 1
ATOM 2136 C CA . TYR A 1 277 ? 0.145 -12.742 15.055 1 98.31 277 TYR A CA 1
ATOM 2137 C C . TYR A 1 277 ? 1.114 -13.5 15.953 1 98.31 277 TYR A C 1
ATOM 2139 O O . TYR A 1 277 ? 1.355 -14.695 15.75 1 98.31 277 TYR A O 1
ATOM 2147 N N . ILE A 1 278 ? 1.759 -12.781 16.828 1 96.5 278 ILE A N 1
ATOM 2148 C CA . ILE A 1 278 ? 2.623 -13.367 17.844 1 96.5 278 ILE A CA 1
ATOM 2149 C C . ILE A 1 278 ? 1.971 -13.234 19.219 1 96.5 278 ILE A C 1
ATOM 2151 O O . ILE A 1 278 ? 1.557 -12.133 19.609 1 96.5 278 ILE A O 1
ATOM 2155 N N . GLU A 1 279 ? 1.712 -14.25 19.844 1 94.88 279 GLU A N 1
ATOM 2156 C CA . GLU A 1 279 ? 1.152 -14.289 21.188 1 94.88 279 GLU A CA 1
ATOM 2157 C C . GLU A 1 279 ? 2.045 -15.086 22.141 1 94.88 279 GLU A C 1
ATOM 2159 O O . GLU A 1 279 ? 2.393 -16.234 21.859 1 94.88 279 GLU A O 1
ATOM 2164 N N . ASP A 1 280 ? 2.443 -14.484 23.297 1 94.62 280 ASP A N 1
ATOM 2165 C CA . ASP A 1 280 ? 3.316 -15.117 24.281 1 94.62 280 ASP A CA 1
ATOM 2166 C C . ASP A 1 280 ? 4.602 -15.625 23.625 1 94.62 280 ASP A C 1
ATOM 2168 O O . ASP A 1 280 ? 4.988 -16.781 23.812 1 94.62 280 ASP A O 1
ATOM 2172 N N . ASN A 1 281 ? 5.109 -14.852 22.641 1 92.56 281 ASN A N 1
ATOM 2173 C CA . ASN A 1 281 ? 6.367 -15.094 21.953 1 92.56 281 ASN A CA 1
ATOM 2174 C C . ASN A 1 281 ? 6.27 -16.297 21.016 1 92.56 281 ASN A C 1
ATOM 2176 O O . ASN A 1 281 ? 7.285 -16.906 20.688 1 92.56 281 ASN A O 1
ATOM 2180 N N . LYS A 1 282 ? 5.043 -16.672 20.781 1 96.19 282 LYS A N 1
ATOM 2181 C CA . LYS A 1 282 ? 4.816 -17.766 19.844 1 96.19 282 LYS A CA 1
ATOM 2182 C C . LYS A 1 282 ? 4.059 -17.281 18.609 1 96.19 282 LYS A C 1
ATOM 2184 O O . LYS A 1 282 ? 3.107 -16.516 18.734 1 96.19 282 LYS A O 1
ATOM 2189 N N . VAL A 1 283 ? 4.535 -17.781 17.5 1 97.12 283 VAL A N 1
ATOM 2190 C CA . VAL A 1 283 ? 3.871 -17.438 16.234 1 97.12 283 VAL A CA 1
ATOM 2191 C C . VAL A 1 283 ? 2.547 -18.203 16.141 1 97.12 283 VAL A C 1
ATOM 2193 O O . VAL A 1 283 ? 2.486 -19.391 16.422 1 97.12 283 VAL A O 1
ATOM 2196 N N . LYS A 1 284 ? 1.527 -17.516 15.859 1 98.31 284 LYS A N 1
ATOM 2197 C CA . LYS A 1 284 ? 0.198 -18.094 15.68 1 98.31 284 LYS A CA 1
ATOM 2198 C C . LYS A 1 284 ? -0.379 -17.734 14.312 1 98.31 284 LYS A C 1
ATOM 2200 O O . LYS A 1 284 ? -0.307 -16.578 13.883 1 98.31 284 LYS A O 1
ATOM 2205 N N . GLY A 1 285 ? -0.794 -18.734 13.586 1 98.56 285 GLY A N 1
ATOM 2206 C CA . GLY A 1 285 ? -1.555 -18.594 12.352 1 98.56 285 GLY A CA 1
ATOM 2207 C C . GLY A 1 285 ? -2.893 -19.312 12.398 1 98.56 285 GLY A C 1
ATOM 2208 O O . GLY A 1 285 ? -2.998 -20.406 12.953 1 98.56 285 GLY A O 1
ATOM 2209 N N . ARG A 1 286 ? -3.898 -18.703 11.891 1 98.56 286 ARG A N 1
ATOM 2210 C CA . ARG A 1 286 ? -5.234 -19.281 11.906 1 98.56 286 ARG A CA 1
ATOM 2211 C C . ARG A 1 286 ? -5.965 -19.016 10.594 1 98.56 286 ARG A C 1
ATOM 2213 O O . ARG A 1 286 ? -5.828 -17.938 10.008 1 98.56 286 ARG A O 1
ATOM 2220 N N . VAL A 1 287 ? -6.645 -19.953 10.148 1 98.81 287 VAL A N 1
ATOM 2221 C CA . VAL A 1 287 ? -7.625 -19.875 9.07 1 98.81 287 VAL A CA 1
ATOM 2222 C C . VAL A 1 287 ? -8.969 -20.422 9.547 1 98.81 287 VAL A C 1
ATOM 2224 O O . VAL A 1 287 ? -9.062 -21.594 9.93 1 98.81 287 VAL A O 1
ATOM 2227 N N . HIS A 1 288 ? -9.961 -19.625 9.531 1 98.62 288 HIS A N 1
ATOM 2228 C CA . HIS A 1 288 ? -11.234 -20.078 10.07 1 98.62 288 HIS A CA 1
ATOM 2229 C C . HIS A 1 288 ? -12.375 -19.172 9.625 1 98.62 288 HIS A C 1
ATOM 2231 O O . HIS A 1 288 ? -12.164 -17.984 9.359 1 98.62 288 HIS A O 1
ATOM 2237 N N . PRO A 1 289 ? -13.578 -19.75 9.5 1 98.5 289 PRO A N 1
ATOM 2238 C CA . PRO A 1 289 ? -14.75 -18.891 9.266 1 98.5 289 PRO A CA 1
ATOM 2239 C C . PRO A 1 289 ? -15.062 -17.984 10.445 1 98.5 289 PRO A C 1
ATOM 2241 O O . PRO A 1 289 ? -14.992 -18.422 11.602 1 98.5 289 PRO A O 1
ATOM 2244 N N . VAL A 1 290 ? -15.344 -16.75 10.188 1 98.25 290 VAL A N 1
ATOM 2245 C CA . VAL A 1 290 ? -15.609 -15.758 11.219 1 98.25 290 VAL A CA 1
ATOM 2246 C C . VAL A 1 290 ? -16.875 -14.969 10.875 1 98.25 290 VAL A C 1
ATOM 2248 O O . VAL A 1 290 ? -17.125 -14.672 9.703 1 98.25 290 VAL A O 1
ATOM 2251 N N . TYR A 1 291 ? -17.688 -14.68 11.891 1 97.94 291 TYR A N 1
ATOM 2252 C CA . TYR A 1 291 ? -18.781 -13.734 11.727 1 97.94 291 TYR A CA 1
ATOM 2253 C C . TYR A 1 291 ? -18.25 -12.305 11.617 1 97.94 291 TYR A C 1
ATOM 2255 O O . TYR A 1 291 ? -17.594 -11.812 12.539 1 97.94 291 TYR A O 1
ATOM 2263 N N . ILE A 1 292 ? -18.5 -11.695 10.508 1 97.94 292 ILE A N 1
ATOM 2264 C CA . ILE A 1 292 ? -18.047 -10.336 10.266 1 97.94 292 ILE A CA 1
ATOM 2265 C C . ILE A 1 292 ? -19.25 -9.391 10.227 1 97.94 292 ILE A C 1
ATOM 2267 O O . ILE A 1 292 ? -20.156 -9.555 9.398 1 97.94 292 ILE A O 1
ATOM 2271 N N . ASN A 1 293 ? -19.234 -8.352 11.062 1 97.12 293 ASN A N 1
ATOM 2272 C CA . ASN A 1 293 ? -20.312 -7.363 11.086 1 97.12 293 ASN A CA 1
ATOM 2273 C C . ASN A 1 293 ? -20.422 -6.641 9.75 1 97.12 293 ASN A C 1
ATOM 2275 O O . ASN A 1 293 ? -19.422 -6.301 9.125 1 97.12 293 ASN A O 1
ATOM 2279 N N . TYR A 1 294 ? -21.641 -6.289 9.383 1 94.69 294 TYR A N 1
ATOM 2280 C CA . TYR A 1 294 ? -21.906 -5.625 8.117 1 94.69 294 TYR A CA 1
ATOM 2281 C C . TYR A 1 294 ? -21.203 -4.281 8.039 1 94.69 294 TYR A C 1
ATOM 2283 O O . TYR A 1 294 ? -20.953 -3.758 6.949 1 94.69 294 TYR A O 1
ATOM 2291 N N . LYS A 1 295 ? -20.812 -3.703 9.141 1 92.56 295 LYS A N 1
ATOM 2292 C CA . LYS A 1 295 ? -20.172 -2.393 9.18 1 92.56 295 LYS A CA 1
ATOM 2293 C C . LYS A 1 295 ? -18.656 -2.512 8.992 1 92.56 295 LYS A C 1
ATOM 2295 O O . LYS A 1 295 ? -17.969 -1.511 8.773 1 92.56 295 LYS A O 1
ATOM 2300 N N . ASP A 1 296 ? -18.172 -3.752 9.102 1 96.06 296 ASP A N 1
ATOM 2301 C CA . ASP A 1 296 ? -16.75 -3.996 8.922 1 96.06 296 ASP A CA 1
ATOM 2302 C C . ASP A 1 296 ? -16.375 -4.031 7.441 1 96.06 296 ASP A C 1
ATOM 2304 O O . ASP A 1 296 ? -17.125 -4.578 6.625 1 96.06 296 ASP A O 1
ATOM 2308 N N . THR A 1 297 ? -15.281 -3.488 7.113 1 96.44 297 THR A N 1
ATOM 2309 C CA . THR A 1 297 ? -14.82 -3.436 5.73 1 96.44 297 THR A CA 1
ATOM 2310 C C . THR A 1 297 ? -14.695 -4.84 5.148 1 96.44 297 THR A C 1
ATOM 2312 O O . THR A 1 297 ? -14.93 -5.047 3.955 1 96.44 297 THR A O 1
ATOM 2315 N N . PHE A 1 298 ? -14.414 -5.836 5.91 1 97.81 298 PHE A N 1
ATOM 2316 C CA . PHE A 1 298 ? -14.234 -7.215 5.473 1 97.81 298 PHE A CA 1
ATOM 2317 C C . PHE A 1 298 ? -15.539 -7.785 4.93 1 97.81 298 PHE A C 1
ATOM 2319 O O . PHE A 1 298 ? -15.531 -8.742 4.152 1 97.81 298 PHE A O 1
ATOM 2326 N N . SER A 1 299 ? -16.672 -7.211 5.379 1 96.88 299 SER A N 1
ATOM 2327 C CA . SER A 1 299 ? -17.969 -7.746 4.969 1 96.88 299 SER A CA 1
ATOM 2328 C C . SER A 1 299 ? -18.266 -7.418 3.51 1 96.88 299 SER A C 1
ATOM 2330 O O . SER A 1 299 ? -19.047 -8.109 2.861 1 96.88 299 SER A O 1
ATOM 2332 N N . ASN A 1 300 ? -17.562 -6.383 2.936 1 96.19 300 ASN A N 1
ATOM 2333 C CA . ASN A 1 300 ? -17.891 -5.895 1.601 1 96.19 300 ASN A CA 1
ATOM 2334 C C . ASN A 1 300 ? -16.891 -6.402 0.561 1 96.19 300 ASN A C 1
ATOM 2336 O O . ASN A 1 300 ? -16.875 -5.922 -0.575 1 96.19 300 ASN A O 1
ATOM 2340 N N . ILE A 1 301 ? -16.094 -7.297 0.961 1 97.62 301 ILE A N 1
ATOM 2341 C CA . ILE A 1 301 ? -15.172 -7.895 0.003 1 97.62 301 ILE A CA 1
ATOM 2342 C C . ILE A 1 301 ? -15.906 -8.93 -0.847 1 97.62 301 ILE A C 1
ATOM 2344 O O . ILE A 1 301 ? -16.359 -9.961 -0.336 1 97.62 301 ILE A O 1
ATOM 2348 N N . ASP A 1 302 ? -16.031 -8.648 -2.104 1 95.31 302 ASP A N 1
ATOM 2349 C CA . ASP A 1 302 ? -16.797 -9.523 -2.984 1 95.31 302 ASP A CA 1
ATOM 2350 C C . ASP A 1 302 ? -16.016 -10.789 -3.311 1 95.31 302 ASP A C 1
ATOM 2352 O O . ASP A 1 302 ? -14.852 -10.922 -2.939 1 95.31 302 ASP A O 1
ATOM 2356 N N . ALA A 1 303 ? -16.594 -11.719 -4.023 1 94.06 303 ALA A N 1
ATOM 2357 C CA . ALA A 1 303 ? -16.125 -13.094 -4.219 1 94.06 303 ALA A CA 1
ATOM 2358 C C . ALA A 1 303 ? -14.742 -13.125 -4.848 1 94.06 303 ALA A C 1
ATOM 2360 O O . ALA A 1 303 ? -13.914 -13.969 -4.5 1 94.06 303 ALA A O 1
ATOM 2361 N N . THR A 1 304 ? -14.469 -12.25 -5.703 1 93.88 304 THR A N 1
ATOM 2362 C CA . THR A 1 304 ? -13.227 -12.344 -6.461 1 93.88 304 THR A CA 1
ATOM 2363 C C . THR A 1 304 ? -12.156 -11.438 -5.859 1 93.88 304 THR A C 1
ATOM 2365 O O . THR A 1 304 ? -10.984 -11.523 -6.234 1 93.88 304 THR A O 1
ATOM 2368 N N . SER A 1 305 ? -12.531 -10.562 -4.926 1 97.19 305 SER A N 1
ATOM 2369 C CA . SER A 1 305 ? -11.602 -9.594 -4.348 1 97.19 305 SER A CA 1
ATOM 2370 C C . SER A 1 305 ? -10.922 -10.164 -3.105 1 97.19 305 SER A C 1
ATOM 2372 O O . SER A 1 305 ? -11.359 -11.18 -2.561 1 97.19 305 SER A O 1
ATOM 2374 N N . SER A 1 306 ? -9.836 -9.617 -2.73 1 98.31 306 SER A N 1
ATOM 2375 C CA . SER A 1 306 ? -9.086 -9.977 -1.532 1 98.31 306 SER A CA 1
ATOM 2376 C C . SER A 1 306 ? -8.734 -8.742 -0.709 1 98.31 306 SER A C 1
ATOM 2378 O O . SER A 1 306 ? -8.719 -7.621 -1.23 1 98.31 306 SER A O 1
ATOM 2380 N N . ILE A 1 307 ? -8.508 -8.938 0.542 1 98.69 307 ILE A N 1
ATOM 2381 C CA . ILE A 1 307 ? -8.094 -7.859 1.436 1 98.69 307 ILE A CA 1
ATOM 2382 C C . ILE A 1 307 ? -7.047 -8.375 2.418 1 98.69 307 ILE A C 1
ATOM 2384 O O . ILE A 1 307 ? -7.125 -9.523 2.875 1 98.69 307 ILE A O 1
ATOM 2388 N N . LEU A 1 308 ? -6.109 -7.57 2.699 1 98.88 308 LEU A N 1
ATOM 2389 C CA . LEU A 1 308 ? -5.152 -7.812 3.775 1 98.88 308 LEU A CA 1
ATOM 2390 C C . LEU A 1 308 ? -4.996 -6.574 4.652 1 98.88 308 LEU A C 1
ATOM 2392 O O . LEU A 1 308 ? -4.684 -5.492 4.152 1 98.88 308 LEU A O 1
ATOM 2396 N N . ALA A 1 309 ? -5.309 -6.703 5.91 1 98.75 309 ALA A N 1
ATOM 2397 C CA . ALA A 1 309 ? -5.047 -5.684 6.926 1 98.75 309 ALA A CA 1
ATOM 2398 C C . ALA A 1 309 ? -3.746 -5.965 7.668 1 98.75 309 ALA A C 1
ATOM 2400 O O . ALA A 1 309 ? -3.555 -7.062 8.203 1 98.75 309 ALA A O 1
ATOM 2401 N N . ILE A 1 310 ? -2.875 -5.055 7.684 1 98.75 310 ILE A N 1
ATOM 2402 C CA . ILE A 1 310 ? -1.593 -5.172 8.367 1 98.75 310 ILE A CA 1
ATOM 2403 C C . ILE A 1 310 ? -1.546 -4.195 9.547 1 98.75 310 ILE A C 1
ATOM 2405 O O . ILE A 1 310 ? -1.779 -2.998 9.375 1 98.75 310 ILE A O 1
ATOM 2409 N N . THR A 1 311 ? -1.315 -4.703 10.711 1 98.31 311 THR A N 1
ATOM 2410 C CA . THR A 1 311 ? -1.142 -3.869 11.891 1 98.31 311 THR A CA 1
ATOM 2411 C C . THR A 1 311 ? 0.339 -3.701 12.219 1 98.31 311 THR A C 1
ATOM 2413 O O . THR A 1 311 ? 1.068 -4.688 12.352 1 98.31 311 THR A O 1
ATOM 2416 N N . THR A 1 312 ? 0.78 -2.461 12.359 1 97.81 312 THR A N 1
ATOM 2417 C CA . THR A 1 312 ? 2.186 -2.18 12.633 1 97.81 312 THR A CA 1
ATOM 2418 C C . THR A 1 312 ? 2.336 -1.392 13.93 1 97.81 312 THR A C 1
ATOM 2420 O O . THR A 1 312 ? 1.35 -0.894 14.477 1 97.81 312 THR A O 1
ATOM 2423 N N . ASP A 1 313 ? 3.529 -1.263 14.422 1 96.44 313 ASP A N 1
ATOM 2424 C CA . ASP A 1 313 ? 3.809 -0.586 15.688 1 96.44 313 ASP A CA 1
ATOM 2425 C C . ASP A 1 313 ? 3.742 0.93 15.523 1 96.44 313 ASP A C 1
ATOM 2427 O O . ASP A 1 313 ? 3.389 1.646 16.469 1 96.44 313 ASP A O 1
ATOM 2431 N N . LEU A 1 314 ? 3.982 1.463 14.352 1 96.75 314 LEU A N 1
ATOM 2432 C CA . LEU A 1 314 ? 4.066 2.912 14.203 1 96.75 314 LEU A CA 1
ATOM 2433 C C . LEU A 1 314 ? 2.898 3.445 13.383 1 96.75 314 LEU A C 1
ATOM 2435 O O . LEU A 1 314 ? 2.316 4.477 13.719 1 96.75 314 LEU A O 1
ATOM 2439 N N . MET A 1 315 ? 2.473 2.748 12.367 1 96.75 315 MET A N 1
ATOM 2440 C CA . MET A 1 315 ? 1.459 3.234 11.438 1 96.75 315 MET A CA 1
ATOM 2441 C C . MET A 1 315 ? 0.08 2.695 11.797 1 96.75 315 MET A C 1
ATOM 2443 O O . MET A 1 315 ? -0.918 3.059 11.18 1 96.75 315 MET A O 1
ATOM 2447 N N . GLY A 1 316 ? 0.029 1.881 12.852 1 96.12 316 GLY A N 1
ATOM 2448 C CA . GLY A 1 316 ? -1.258 1.261 13.125 1 96.12 316 GLY A CA 1
ATOM 2449 C C . GLY A 1 316 ? -1.706 0.31 12.031 1 96.12 316 GLY A C 1
ATOM 2450 O O . GLY A 1 316 ? -0.901 -0.46 11.508 1 96.12 316 GLY A O 1
ATOM 2451 N N . GLU A 1 317 ? -2.998 0.313 11.727 1 97.5 317 GLU A N 1
ATOM 2452 C CA . GLU A 1 317 ? -3.533 -0.639 10.758 1 97.5 317 GLU A CA 1
ATOM 2453 C C . GLU A 1 317 ? -3.699 0.005 9.391 1 97.5 317 GLU A C 1
ATOM 2455 O O . GLU A 1 317 ? -4.23 1.112 9.273 1 97.5 317 GLU A O 1
ATOM 2460 N N . VAL A 1 318 ? -3.221 -0.622 8.406 1 98.31 318 VAL A N 1
ATOM 2461 C CA . VAL A 1 318 ? -3.436 -0.278 7.008 1 98.31 318 VAL A CA 1
ATOM 2462 C C . VAL A 1 318 ? -4 -1.482 6.258 1 98.31 318 VAL A C 1
ATOM 2464 O O . VAL A 1 318 ? -3.547 -2.611 6.453 1 98.31 318 VAL A O 1
ATOM 2467 N N . GLN A 1 319 ? -5.047 -1.273 5.469 1 98.69 319 GLN A N 1
ATOM 2468 C CA . GLN A 1 319 ? -5.66 -2.352 4.699 1 98.69 319 GLN A CA 1
ATOM 2469 C C . GLN A 1 319 ? -5.449 -2.146 3.203 1 98.69 319 GLN A C 1
ATOM 2471 O O . GLN A 1 319 ? -5.531 -1.021 2.709 1 98.69 319 GLN A O 1
ATOM 2476 N N . ILE A 1 320 ? -5.148 -3.201 2.512 1 98.75 320 ILE A N 1
ATOM 2477 C CA . ILE A 1 320 ? -5.004 -3.203 1.061 1 98.75 320 ILE A CA 1
ATOM 2478 C C . ILE A 1 320 ? -6.031 -4.148 0.442 1 98.75 320 ILE A C 1
ATOM 2480 O O . ILE A 1 320 ? -6.18 -5.289 0.884 1 98.75 320 ILE A O 1
ATOM 2484 N N . ILE A 1 321 ? -6.734 -3.652 -0.543 1 98.56 321 ILE A N 1
ATOM 2485 C CA . ILE A 1 321 ? -7.758 -4.441 -1.219 1 98.56 321 ILE A CA 1
ATOM 2486 C C . ILE A 1 321 ? -7.391 -4.609 -2.691 1 98.56 321 ILE A C 1
ATOM 2488 O O . ILE A 1 321 ? -7.039 -3.641 -3.365 1 98.56 321 ILE A O 1
ATOM 2492 N N . GLU A 1 322 ? -7.344 -5.801 -3.107 1 97.5 322 GLU A N 1
ATOM 2493 C CA . GLU A 1 322 ? -7.285 -6.145 -4.523 1 97.5 322 GLU A CA 1
ATOM 2494 C C . GLU A 1 322 ? -8.68 -6.363 -5.098 1 97.5 322 GLU A C 1
ATOM 2496 O O . GLU A 1 322 ? -9.398 -7.266 -4.668 1 97.5 322 GLU A O 1
ATOM 2501 N N . LYS A 1 323 ? -9.016 -5.574 -6.102 1 95.44 323 LYS A N 1
ATOM 2502 C CA . LYS A 1 323 ? -10.375 -5.656 -6.641 1 95.44 323 LYS A CA 1
ATOM 2503 C C . LYS A 1 323 ? -10.406 -6.477 -7.926 1 95.44 323 LYS A C 1
ATOM 2505 O O . LYS A 1 323 ? -9.75 -6.125 -8.906 1 95.44 323 LYS A O 1
ATOM 2510 N N . ASN A 1 324 ? -11.109 -7.574 -7.902 1 93.06 324 ASN A N 1
ATOM 2511 C CA . ASN A 1 324 ? -11.453 -8.422 -9.039 1 93.06 324 ASN A CA 1
ATOM 2512 C C . ASN A 1 324 ? -10.242 -8.648 -9.945 1 93.06 324 ASN A C 1
ATOM 2514 O O . ASN A 1 324 ? -10.305 -8.383 -11.148 1 93.06 324 ASN A O 1
ATOM 2518 N N . PRO A 1 325 ? -9.281 -9.25 -9.383 1 93.75 325 PRO A N 1
ATOM 2519 C CA . PRO A 1 325 ? -8.102 -9.508 -10.219 1 93.75 325 PRO A CA 1
ATOM 2520 C C . PRO A 1 325 ? -8.383 -10.508 -11.336 1 93.75 325 PRO A C 1
ATOM 2522 O O . PRO A 1 325 ? -9.258 -11.367 -11.203 1 93.75 325 PRO A O 1
ATOM 2525 N N . GLU A 1 326 ? -7.68 -10.305 -12.43 1 94 326 GLU A N 1
ATOM 2526 C CA . GLU A 1 326 ? -7.59 -11.266 -13.531 1 94 326 GLU A CA 1
ATOM 2527 C C . GLU A 1 326 ? -6.168 -11.789 -13.688 1 94 326 GLU A C 1
ATOM 2529 O O . GLU A 1 326 ? -5.305 -11.516 -12.852 1 94 326 GLU A O 1
ATOM 2534 N N . ILE A 1 327 ? -6 -12.656 -14.656 1 95.5 327 ILE A N 1
ATOM 2535 C CA . ILE A 1 327 ? -4.703 -13.289 -14.875 1 95.5 327 ILE A CA 1
ATOM 2536 C C . ILE A 1 327 ? -3.658 -12.219 -15.188 1 95.5 327 ILE A C 1
ATOM 2538 O O . ILE A 1 327 ? -2.469 -12.406 -14.914 1 95.5 327 ILE A O 1
ATOM 2542 N N . GLN A 1 328 ? -4.023 -11.109 -15.672 1 96.69 328 GLN A N 1
ATOM 2543 C CA . GLN A 1 328 ? -3.115 -10.016 -16 1 96.69 328 GLN A CA 1
ATOM 2544 C C . GLN A 1 328 ? -2.436 -9.469 -14.742 1 96.69 328 GLN A C 1
ATOM 2546 O O . GLN A 1 328 ? -1.266 -9.086 -14.781 1 96.69 328 GLN A O 1
ATOM 2551 N N . GLN A 1 329 ? -3.166 -9.414 -13.672 1 97.56 329 GLN A N 1
ATOM 2552 C CA . GLN A 1 329 ? -2.582 -8.906 -12.43 1 97.56 329 GLN A CA 1
ATOM 2553 C C . GLN A 1 329 ? -1.525 -9.867 -11.891 1 97.56 329 GLN A C 1
ATOM 2555 O O . GLN A 1 329 ? -0.525 -9.438 -11.312 1 97.56 329 GLN A O 1
ATOM 2560 N N . THR A 1 330 ? -1.755 -11.164 -12.055 1 97.06 330 THR A N 1
ATOM 2561 C CA . THR A 1 330 ? -0.734 -12.141 -11.688 1 97.06 330 THR A CA 1
ATOM 2562 C C . THR A 1 330 ? 0.52 -11.961 -12.539 1 97.06 330 THR A C 1
ATOM 2564 O O . THR A 1 330 ? 1.637 -11.961 -12.016 1 97.06 330 THR A O 1
ATOM 2567 N N . ALA A 1 331 ? 0.311 -11.789 -13.844 1 98.31 331 ALA A N 1
ATOM 2568 C CA . ALA A 1 331 ? 1.429 -11.531 -14.75 1 98.31 331 ALA A CA 1
ATOM 2569 C C . ALA A 1 331 ? 2.184 -10.266 -14.352 1 98.31 331 ALA A C 1
ATOM 2571 O O . ALA A 1 331 ? 3.416 -10.234 -14.367 1 98.31 331 ALA A O 1
ATOM 2572 N N . TYR A 1 332 ? 1.464 -9.266 -13.984 1 98.38 332 TYR A N 1
ATOM 2573 C CA . TYR A 1 332 ? 2.1 -8.031 -13.539 1 98.38 332 TYR A CA 1
ATOM 2574 C C . TYR A 1 332 ? 2.967 -8.273 -12.312 1 98.38 332 TYR A C 1
ATOM 2576 O O . TYR A 1 332 ? 4.043 -7.691 -12.18 1 98.38 332 TYR A O 1
ATOM 2584 N N . GLY A 1 333 ? 2.451 -9.055 -11.367 1 98.44 333 GLY A N 1
ATOM 2585 C CA . GLY A 1 333 ? 3.264 -9.359 -10.195 1 98.44 333 GLY A CA 1
ATOM 2586 C C . GLY A 1 333 ? 4.648 -9.867 -10.555 1 98.44 333 GLY A C 1
ATOM 2587 O O . GLY A 1 333 ? 5.645 -9.438 -9.969 1 98.44 333 GLY A O 1
ATOM 2588 N N . ILE A 1 334 ? 4.699 -10.766 -11.508 1 98.69 334 ILE A N 1
ATOM 2589 C CA . ILE A 1 334 ? 5.969 -11.305 -11.984 1 98.69 334 ILE A CA 1
ATOM 2590 C C . ILE A 1 334 ? 6.785 -10.203 -12.648 1 98.69 334 ILE A C 1
ATOM 2592 O O . ILE A 1 334 ? 7.98 -10.055 -12.375 1 98.69 334 ILE A O 1
ATOM 2596 N N . TYR A 1 335 ? 6.141 -9.445 -13.477 1 98.5 335 TYR A N 1
ATOM 2597 C CA . TYR A 1 335 ? 6.762 -8.32 -14.164 1 98.5 335 TYR A CA 1
ATOM 2598 C C . TYR A 1 335 ? 7.285 -7.293 -13.164 1 98.5 335 TYR A C 1
ATOM 2600 O O . TYR A 1 335 ? 8.375 -6.742 -13.344 1 98.5 335 TYR A O 1
ATOM 2608 N N . SER A 1 336 ? 6.516 -7.027 -12.172 1 98.31 336 SER A N 1
ATOM 2609 C CA . SER A 1 336 ? 6.918 -6.086 -11.133 1 98.31 336 SER A CA 1
ATOM 2610 C C . SER A 1 336 ? 8.203 -6.535 -10.445 1 98.31 336 SER A C 1
ATOM 2612 O O . SER A 1 336 ? 9.102 -5.727 -10.211 1 98.31 336 SER A O 1
ATOM 2614 N N . ASP A 1 337 ? 8.305 -7.809 -10.094 1 98.62 337 ASP A N 1
ATOM 2615 C CA . ASP A 1 337 ? 9.523 -8.352 -9.5 1 98.62 337 ASP A CA 1
ATOM 2616 C C . ASP A 1 337 ? 10.703 -8.25 -10.461 1 98.62 337 ASP A C 1
ATOM 2618 O O . ASP A 1 337 ? 11.836 -8.016 -10.039 1 98.62 337 ASP A O 1
ATOM 2622 N N . LEU A 1 338 ? 10.43 -8.461 -11.719 1 98.69 338 LEU A N 1
ATOM 2623 C CA . LEU A 1 338 ? 11.477 -8.305 -12.719 1 98.69 338 LEU A CA 1
ATOM 2624 C C . LEU A 1 338 ? 12.016 -6.883 -12.727 1 98.69 338 LEU A C 1
ATOM 2626 O O . LEU A 1 338 ? 13.234 -6.676 -12.75 1 98.69 338 LEU A O 1
ATOM 2630 N N . LEU A 1 339 ? 11.133 -5.926 -12.711 1 98.12 339 LEU A N 1
ATOM 2631 C CA . LEU A 1 339 ? 11.562 -4.531 -12.68 1 98.12 339 LEU A CA 1
ATOM 2632 C C . LEU A 1 339 ? 12.32 -4.223 -11.391 1 98.12 339 LEU A C 1
ATOM 2634 O O . LEU A 1 339 ? 13.281 -3.453 -11.406 1 98.12 339 LEU A O 1
ATOM 2638 N N . THR A 1 340 ? 11.867 -4.793 -10.328 1 97.69 340 THR A N 1
ATOM 2639 C CA . THR A 1 340 ? 12.57 -4.633 -9.055 1 97.69 340 THR A CA 1
ATOM 2640 C C . THR A 1 340 ? 13.984 -5.199 -9.141 1 97.69 340 THR A C 1
ATOM 2642 O O . THR A 1 340 ? 14.938 -4.582 -8.664 1 97.69 340 THR A O 1
ATOM 2645 N N . LEU A 1 341 ? 14.062 -6.34 -9.742 1 98.19 341 LEU A N 1
ATOM 2646 C CA . LEU A 1 341 ? 15.375 -6.957 -9.938 1 98.19 341 LEU A CA 1
ATOM 2647 C C . LEU A 1 341 ? 16.297 -6.035 -10.727 1 98.19 341 LEU A C 1
ATOM 2649 O O . LEU A 1 341 ? 17.438 -5.805 -10.328 1 98.19 341 LEU A O 1
ATOM 2653 N N . ILE A 1 342 ? 15.828 -5.477 -11.805 1 97.44 342 ILE A N 1
ATOM 2654 C CA . ILE A 1 342 ? 16.594 -4.605 -12.688 1 97.44 342 ILE A CA 1
ATOM 2655 C C . ILE A 1 342 ? 17.094 -3.395 -11.898 1 97.44 342 ILE A C 1
ATOM 2657 O O . ILE A 1 342 ? 18.25 -2.99 -12.047 1 97.44 342 ILE A O 1
ATOM 2661 N N . LYS A 1 343 ? 16.281 -2.881 -11.062 1 94.31 343 LYS A N 1
ATOM 2662 C CA . LYS A 1 343 ? 16.641 -1.711 -10.266 1 94.31 343 LYS A CA 1
ATOM 2663 C C . LYS A 1 343 ? 17.75 -2.037 -9.289 1 94.31 343 LYS A C 1
ATOM 2665 O O . LYS A 1 343 ? 18.562 -1.168 -8.945 1 94.31 343 LYS A O 1
ATOM 2670 N N . THR A 1 344 ? 17.766 -3.244 -8.836 1 93.06 344 THR A N 1
ATOM 2671 C CA . THR A 1 344 ? 18.719 -3.652 -7.812 1 93.06 344 THR A CA 1
ATOM 2672 C C . THR A 1 344 ? 20.062 -4.008 -8.438 1 93.06 344 THR A C 1
ATOM 2674 O O . THR A 1 344 ? 21.094 -3.984 -7.758 1 93.06 344 THR A O 1
ATOM 2677 N N . LEU A 1 345 ? 20.078 -4.441 -9.688 1 93.94 345 LEU A N 1
ATOM 2678 C CA . LEU A 1 345 ? 21.297 -4.832 -10.383 1 93.94 345 LEU A CA 1
ATOM 2679 C C . LEU A 1 345 ? 22.094 -3.605 -10.805 1 93.94 345 LEU A C 1
ATOM 2681 O O . LEU A 1 345 ? 23.328 -3.635 -10.828 1 93.94 345 LEU A O 1
ATOM 2685 N N . MET B 1 1 ? 33.719 5.031 12.727 1 39.56 1 MET B N 1
ATOM 2686 C CA . MET B 1 1 ? 33.094 5.488 11.492 1 39.56 1 MET B CA 1
ATOM 2687 C C . MET B 1 1 ? 32.25 6.742 11.742 1 39.56 1 MET B C 1
ATOM 2689 O O . MET B 1 1 ? 31.5 6.812 12.719 1 39.56 1 MET B O 1
ATOM 2693 N N . HIS B 1 2 ? 32.719 7.953 11.445 1 55.03 2 HIS B N 1
ATOM 2694 C CA . HIS B 1 2 ? 32.094 9.234 11.773 1 55.03 2 HIS B CA 1
ATOM 2695 C C . HIS B 1 2 ? 30.625 9.266 11.383 1 55.03 2 HIS B C 1
ATOM 2697 O O . HIS B 1 2 ? 30.281 9.023 10.219 1 55.03 2 HIS B O 1
ATOM 2703 N N . ASN B 1 3 ? 29.641 9.164 12.281 1 69.5 3 ASN B N 1
ATOM 2704 C CA . ASN B 1 3 ? 28.219 9.211 11.984 1 69.5 3 ASN B CA 1
ATOM 2705 C C . ASN B 1 3 ? 27.859 10.445 11.164 1 69.5 3 ASN B C 1
ATOM 2707 O O . ASN B 1 3 ? 28.391 11.531 11.406 1 69.5 3 ASN B O 1
ATOM 2711 N N . LYS B 1 4 ? 27.172 10.164 10.164 1 90.81 4 LYS B N 1
ATOM 2712 C CA . LYS B 1 4 ? 26.578 11.273 9.422 1 90.81 4 LYS B CA 1
ATOM 2713 C C . LYS B 1 4 ? 25.5 11.969 10.234 1 90.81 4 LYS B C 1
ATOM 2715 O O . LYS B 1 4 ? 24.953 11.391 11.172 1 90.81 4 LYS B O 1
ATOM 2720 N N . GLU B 1 5 ? 25.297 13.289 10.07 1 95.88 5 GLU B N 1
ATOM 2721 C CA . GLU B 1 5 ? 24.312 14.039 10.844 1 95.88 5 GLU B CA 1
ATOM 2722 C C . GLU B 1 5 ? 23.219 14.602 9.938 1 95.88 5 GLU B C 1
ATOM 2724 O O . GLU B 1 5 ? 23.484 15.008 8.812 1 95.88 5 GLU B O 1
ATOM 2729 N N . ILE B 1 6 ? 22.094 14.609 10.438 1 98.12 6 ILE B N 1
ATOM 2730 C CA . ILE B 1 6 ? 20.969 15.352 9.867 1 98.12 6 ILE B CA 1
ATOM 2731 C C . ILE B 1 6 ? 20.5 16.406 10.867 1 98.12 6 ILE B C 1
ATOM 2733 O O . ILE B 1 6 ? 20.047 16.078 11.961 1 98.12 6 ILE B O 1
ATOM 2737 N N . ASN B 1 7 ? 20.734 17.609 10.539 1 98.62 7 ASN B N 1
ATOM 2738 C CA . ASN B 1 7 ? 20.266 18.75 11.32 1 98.62 7 ASN B CA 1
ATOM 2739 C C . ASN B 1 7 ? 18.969 19.328 10.773 1 98.62 7 ASN B C 1
ATOM 2741 O O . ASN B 1 7 ? 18.922 19.781 9.625 1 98.62 7 ASN B O 1
ATOM 2745 N N . ILE B 1 8 ? 17.938 19.328 11.641 1 98.88 8 ILE B N 1
ATOM 2746 C CA . ILE B 1 8 ? 16.578 19.625 11.18 1 98.88 8 ILE B CA 1
ATOM 2747 C C . ILE B 1 8 ? 16.188 21.047 11.586 1 98.88 8 ILE B C 1
ATOM 2749 O O . ILE B 1 8 ? 16.391 21.453 12.727 1 98.88 8 ILE B O 1
ATOM 2753 N N . CYS B 1 9 ? 15.719 21.797 10.664 1 98.94 9 CYS B N 1
ATOM 2754 C CA . CYS B 1 9 ? 14.914 22.984 10.922 1 98.94 9 CYS B CA 1
ATOM 2755 C C . CYS B 1 9 ? 13.43 22.656 10.852 1 98.94 9 CYS B C 1
ATOM 2757 O O . CYS B 1 9 ? 12.914 22.312 9.797 1 98.94 9 CYS B O 1
ATOM 2759 N N . LEU B 1 10 ? 12.781 22.766 11.961 1 98.81 10 LEU B N 1
ATOM 2760 C CA . LEU B 1 10 ? 11.359 22.438 12.047 1 98.81 10 LEU B CA 1
ATOM 2761 C C . LEU B 1 10 ? 10.516 23.719 12 1 98.81 10 LEU B C 1
ATOM 2763 O O . LEU B 1 10 ? 10.672 24.594 12.844 1 98.81 10 LEU B O 1
ATOM 2767 N N . VAL B 1 11 ? 9.68 23.812 10.969 1 98.62 11 VAL B N 1
ATOM 2768 C CA . VAL B 1 11 ? 8.773 24.953 10.859 1 98.62 11 VAL B CA 1
ATOM 2769 C C . VAL B 1 11 ? 7.348 24.5 11.188 1 98.62 11 VAL B C 1
ATOM 2771 O O . VAL B 1 11 ? 6.797 23.625 10.516 1 98.62 11 VAL B O 1
ATOM 2774 N N . GLY B 1 12 ? 6.707 25.109 12.062 1 97.75 12 GLY B N 1
ATOM 2775 C CA . GLY B 1 12 ? 5.445 24.656 12.625 1 97.75 12 GLY B CA 1
ATOM 2776 C C . GLY B 1 12 ? 5.621 23.703 13.797 1 97.75 12 GLY B C 1
ATOM 2777 O O . GLY B 1 12 ? 6.336 22.703 13.688 1 97.75 12 GLY B O 1
ATOM 2778 N N . PHE B 1 13 ? 5.008 24.031 14.922 1 97.81 13 PHE B N 1
ATOM 2779 C CA . PHE B 1 13 ? 5.152 23.203 16.109 1 97.81 13 PHE B CA 1
ATOM 2780 C C . PHE B 1 13 ? 3.787 22.859 16.703 1 97.81 13 PHE B C 1
ATOM 2782 O O . PHE B 1 13 ? 3.578 23.016 17.906 1 97.81 13 PHE B O 1
ATOM 2789 N N . GLY B 1 14 ? 2.838 22.531 15.789 1 95.62 14 GLY B N 1
ATOM 2790 C CA . GLY B 1 14 ? 1.537 22.031 16.203 1 95.62 14 GLY B CA 1
ATOM 2791 C C . GLY B 1 14 ? 1.576 20.594 16.688 1 95.62 14 GLY B C 1
ATOM 2792 O O . GLY B 1 14 ? 2.639 20.078 17.047 1 95.62 14 GLY B O 1
ATOM 2793 N N . ASN B 1 15 ? 0.454 19.922 16.75 1 94.44 15 ASN B N 1
ATOM 2794 C CA . ASN B 1 15 ? 0.32 18.578 17.312 1 94.44 15 ASN B CA 1
ATOM 2795 C C . ASN B 1 15 ? 1.19 17.578 16.562 1 94.44 15 ASN B C 1
ATOM 2797 O O . ASN B 1 15 ? 1.835 16.719 17.172 1 94.44 15 ASN B O 1
ATOM 2801 N N . ALA B 1 16 ? 1.177 17.656 15.234 1 96.56 16 ALA B N 1
ATOM 2802 C CA . ALA B 1 16 ? 1.975 16.734 14.438 1 96.56 16 ALA B CA 1
ATOM 2803 C C . ALA B 1 16 ? 3.463 16.891 14.727 1 96.56 16 ALA B C 1
ATOM 2805 O O . ALA B 1 16 ? 4.176 15.898 14.906 1 96.56 16 ALA B O 1
ATOM 2806 N N . ALA B 1 17 ? 3.941 18.094 14.797 1 98.19 17 ALA B N 1
ATOM 2807 C CA . ALA B 1 17 ? 5.352 18.375 15.062 1 98.19 17 ALA B CA 1
ATOM 2808 C C . ALA B 1 17 ? 5.754 17.891 16.453 1 98.19 17 ALA B C 1
ATOM 2810 O O . ALA B 1 17 ? 6.832 17.328 16.641 1 98.19 17 ALA B O 1
ATOM 2811 N N . GLN B 1 18 ? 4.91 18.172 17.406 1 98.19 18 GLN B N 1
ATOM 2812 C CA . GLN B 1 18 ? 5.188 17.75 18.766 1 98.19 18 GLN B CA 1
ATOM 2813 C C . GLN B 1 18 ? 5.27 16.219 18.875 1 98.19 18 GLN B C 1
ATOM 2815 O O . GLN B 1 18 ? 6.18 15.688 19.516 1 98.19 18 GLN B O 1
ATOM 2820 N N . GLU B 1 19 ? 4.309 15.555 18.219 1 98.31 19 GLU B N 1
ATOM 2821 C CA . GLU B 1 19 ? 4.332 14.102 18.25 1 98.31 19 GLU B CA 1
ATOM 2822 C C . GLU B 1 19 ? 5.555 13.555 17.516 1 98.31 19 GLU B C 1
ATOM 2824 O O . GLU B 1 19 ? 6.141 12.555 17.938 1 98.31 19 GLU B O 1
ATOM 2829 N N . PHE B 1 20 ? 5.895 14.195 16.453 1 98.62 20 PHE B N 1
ATOM 2830 C CA . PHE B 1 20 ? 7.113 13.812 15.742 1 98.62 20 PHE B CA 1
ATOM 2831 C C . PHE B 1 20 ? 8.328 13.938 16.656 1 98.62 20 PHE B C 1
ATOM 2833 O O . PHE B 1 20 ? 9.188 13.047 16.672 1 98.62 20 PHE B O 1
ATOM 2840 N N . CYS B 1 21 ? 8.422 15.016 17.375 1 98.75 21 CYS B N 1
ATOM 2841 C CA . CYS B 1 21 ? 9.531 15.211 18.312 1 98.75 21 CYS B CA 1
ATOM 2842 C C . CYS B 1 21 ? 9.555 14.109 19.359 1 98.75 21 CYS B C 1
ATOM 2844 O O . CYS B 1 21 ? 10.617 13.586 19.688 1 98.75 21 CYS B O 1
ATOM 2846 N N . ARG B 1 22 ? 8.383 13.758 19.906 1 98.5 22 ARG B N 1
ATOM 2847 C CA . ARG B 1 22 ? 8.32 12.656 20.859 1 98.5 22 ARG B CA 1
ATOM 2848 C C . ARG B 1 22 ? 8.836 11.359 20.234 1 98.5 22 ARG B C 1
ATOM 2850 O O . ARG B 1 22 ? 9.578 10.617 20.875 1 98.5 22 ARG B O 1
ATOM 2857 N N . MET B 1 23 ? 8.43 11.133 19 1 97.94 23 MET B N 1
ATOM 2858 C CA . MET B 1 23 ? 8.875 9.938 18.281 1 97.94 23 MET B CA 1
ATOM 2859 C C . MET B 1 23 ? 10.383 9.969 18.062 1 97.94 23 MET B C 1
ATOM 2861 O O . MET B 1 23 ? 11.062 8.953 18.234 1 97.94 23 MET B O 1
ATOM 2865 N N . LEU B 1 24 ? 10.875 11.094 17.703 1 98.19 24 LEU B N 1
ATOM 2866 C CA . LEU B 1 24 ? 12.305 11.234 17.453 1 98.19 24 LEU B CA 1
ATOM 2867 C C . LEU B 1 24 ? 13.117 10.945 18.703 1 98.19 24 LEU B C 1
ATOM 2869 O O . LEU B 1 24 ? 14.172 10.305 18.641 1 98.19 24 LEU B O 1
ATOM 2873 N N . ILE B 1 25 ? 12.617 11.438 19.859 1 97.88 25 ILE B N 1
ATOM 2874 C CA . ILE B 1 25 ? 13.289 11.203 21.125 1 97.88 25 ILE B CA 1
ATOM 2875 C C . ILE B 1 25 ? 13.445 9.703 21.359 1 97.88 25 ILE B C 1
ATOM 2877 O O . ILE B 1 25 ? 14.508 9.242 21.781 1 97.88 25 ILE B O 1
ATOM 2881 N N . THR B 1 26 ? 12.438 8.945 21 1 96.56 26 THR B N 1
ATOM 2882 C CA . THR B 1 26 ? 12.391 7.512 21.281 1 96.56 26 THR B CA 1
ATOM 2883 C C . THR B 1 26 ? 13.164 6.727 20.234 1 96.56 26 THR B C 1
ATOM 2885 O O . THR B 1 26 ? 13.734 5.676 20.531 1 96.56 26 THR B O 1
ATOM 2888 N N . LYS B 1 27 ? 13.266 7.242 19 1 96.88 27 LYS B N 1
ATOM 2889 C CA . LYS B 1 27 ? 13.766 6.434 17.891 1 96.88 27 LYS B CA 1
ATOM 2890 C C . LYS B 1 27 ? 15.172 6.855 17.484 1 96.88 27 LYS B C 1
ATOM 2892 O O . LYS B 1 27 ? 15.859 6.133 16.75 1 96.88 27 LYS B O 1
ATOM 2897 N N . ARG B 1 28 ? 15.672 7.965 17.938 1 96.69 28 ARG B N 1
ATOM 2898 C CA . ARG B 1 28 ? 16.938 8.555 17.484 1 96.69 28 ARG B CA 1
ATOM 2899 C C . ARG B 1 28 ? 18.078 7.566 17.625 1 96.69 28 ARG B C 1
ATOM 2901 O O . ARG B 1 28 ? 18.875 7.395 16.703 1 96.69 28 ARG B O 1
ATOM 2908 N N . LEU B 1 29 ? 18.188 6.926 18.766 1 96.31 29 LEU B N 1
ATOM 2909 C CA . LEU B 1 29 ? 19.281 5.992 19.016 1 96.31 29 LEU B CA 1
ATOM 2910 C C . LEU B 1 29 ? 19.234 4.824 18.031 1 96.31 29 LEU B C 1
ATOM 2912 O O . LEU B 1 29 ? 20.266 4.391 17.516 1 96.31 29 LEU B O 1
ATOM 2916 N N . GLU B 1 30 ? 18.047 4.371 17.797 1 95.56 30 GLU B N 1
ATOM 2917 C CA . GLU B 1 30 ? 17.859 3.27 16.859 1 95.56 30 GLU B CA 1
ATOM 2918 C C . GLU B 1 30 ? 18.328 3.662 15.453 1 95.56 30 GLU B C 1
ATOM 2920 O O . GLU B 1 30 ? 19 2.879 14.773 1 95.56 30 GLU B O 1
ATOM 2925 N N . VAL B 1 31 ? 17.984 4.809 15.023 1 96.56 31 VAL B N 1
ATOM 2926 C CA . VAL B 1 31 ? 18.359 5.285 13.703 1 96.56 31 VAL B CA 1
ATOM 2927 C C . VAL B 1 31 ? 19.875 5.426 13.617 1 96.56 31 VAL B C 1
ATOM 2929 O O . VAL B 1 31 ? 20.5 5.027 12.625 1 96.56 31 VAL B O 1
ATOM 2932 N N . LYS B 1 32 ? 20.453 5.977 14.68 1 96.75 32 LYS B N 1
ATOM 2933 C CA . LYS B 1 32 ? 21.906 6.148 14.727 1 96.75 32 LYS B CA 1
ATOM 2934 C C . LYS B 1 32 ? 22.625 4.809 14.617 1 96.75 32 LYS B C 1
ATOM 2936 O O . LYS B 1 32 ? 23.562 4.66 13.836 1 96.75 32 LYS B O 1
ATOM 2941 N N . GLU B 1 33 ? 22.125 3.791 15.242 1 96.12 33 GLU B N 1
ATOM 2942 C CA . GLU B 1 33 ? 22.781 2.484 15.305 1 96.12 33 GLU B CA 1
ATOM 2943 C C . GLU B 1 33 ? 22.516 1.682 14.031 1 96.12 33 GLU B C 1
ATOM 2945 O O . GLU B 1 33 ? 23.406 1.001 13.523 1 96.12 33 GLU B O 1
ATOM 2950 N N . SER B 1 34 ? 21.344 1.801 13.5 1 94.25 34 SER B N 1
ATOM 2951 C CA . SER B 1 34 ? 20.938 0.925 12.398 1 94.25 34 SER B CA 1
ATOM 2952 C C . SER B 1 34 ? 21.219 1.576 11.047 1 94.25 34 SER B C 1
ATOM 2954 O O . SER B 1 34 ? 21.453 0.884 10.055 1 94.25 34 SER B O 1
ATOM 2956 N N . ARG B 1 35 ? 21.188 2.885 11.016 1 94.38 35 ARG B N 1
ATOM 2957 C CA . ARG B 1 35 ? 21.297 3.555 9.719 1 94.38 35 ARG B CA 1
ATOM 2958 C C . ARG B 1 35 ? 22.531 4.438 9.664 1 94.38 35 ARG B C 1
ATOM 2960 O O . ARG B 1 35 ? 22.891 4.945 8.602 1 94.38 35 ARG B O 1
ATOM 2967 N N . GLY B 1 36 ? 23.125 4.73 10.844 1 95.56 36 GLY B N 1
ATOM 2968 C CA . GLY B 1 36 ? 24.391 5.449 10.867 1 95.56 36 GLY B CA 1
ATOM 2969 C C . GLY B 1 36 ? 24.234 6.957 10.82 1 95.56 36 GLY B C 1
ATOM 2970 O O . GLY B 1 36 ? 25.156 7.68 10.453 1 95.56 36 GLY B O 1
ATOM 2971 N N . TYR B 1 37 ? 23.047 7.488 11.109 1 96.94 37 TYR B N 1
ATOM 2972 C CA . TYR B 1 37 ? 22.781 8.922 11.102 1 96.94 37 TYR B CA 1
ATOM 2973 C C . TYR B 1 37 ? 22.344 9.406 12.477 1 96.94 37 TYR B C 1
ATOM 2975 O O . TYR B 1 37 ? 21.453 8.82 13.094 1 96.94 37 TYR B O 1
ATOM 2983 N N . ASP B 1 38 ? 22.969 10.43 12.977 1 97.06 38 ASP B N 1
ATOM 2984 C CA . ASP B 1 38 ? 22.516 11.133 14.172 1 97.06 38 ASP B CA 1
ATOM 2985 C C . ASP B 1 38 ? 21.594 12.297 13.797 1 97.06 38 ASP B C 1
ATOM 2987 O O . ASP B 1 38 ? 22.016 13.25 13.141 1 97.06 38 ASP B O 1
ATOM 2991 N N . ILE B 1 39 ? 20.406 12.25 14.234 1 98.12 39 ILE B N 1
ATOM 2992 C CA . ILE B 1 39 ? 19.391 13.242 13.859 1 98.12 39 ILE B CA 1
ATOM 2993 C C . ILE B 1 39 ? 19.219 14.25 14.984 1 98.12 39 ILE B C 1
ATOM 2995 O O . ILE B 1 39 ? 18.953 13.883 16.125 1 98.12 39 ILE B O 1
ATOM 2999 N N . LYS B 1 40 ? 19.375 15.508 14.703 1 97.75 40 LYS B N 1
ATOM 3000 C CA . LYS B 1 40 ? 19.172 16.594 15.664 1 97.75 40 LYS B CA 1
ATOM 3001 C C . LYS B 1 40 ? 18.234 17.656 15.117 1 97.75 40 LYS B C 1
ATOM 3003 O O . LYS B 1 40 ? 18.297 18 13.938 1 97.75 40 LYS B O 1
ATOM 3008 N N . VAL B 1 41 ? 17.359 18.062 15.984 1 98.75 41 VAL B N 1
ATOM 3009 C CA . VAL B 1 41 ? 16.656 19.297 15.68 1 98.75 41 VAL B CA 1
ATOM 3010 C C . VAL B 1 41 ? 17.469 20.5 16.141 1 98.75 41 VAL B C 1
ATOM 3012 O O . VAL B 1 41 ? 17.766 20.625 17.328 1 98.75 41 VAL B O 1
ATOM 3015 N N . THR B 1 42 ? 17.812 21.359 15.195 1 98.69 42 THR B N 1
ATOM 3016 C CA . THR B 1 42 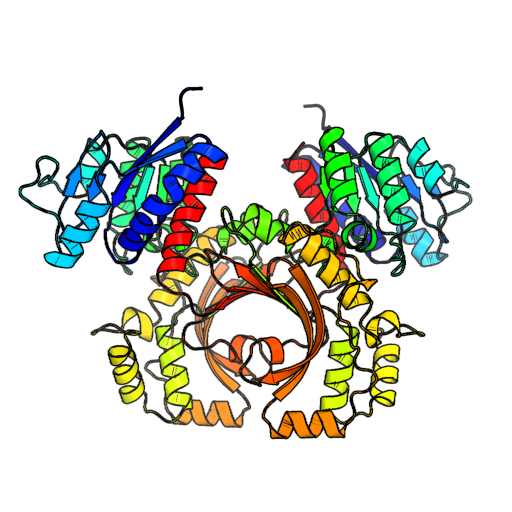? 18.719 22.453 15.547 1 98.69 42 THR B CA 1
ATOM 3017 C C . THR B 1 42 ? 18.016 23.797 15.43 1 98.69 42 THR B C 1
ATOM 3019 O O . THR B 1 42 ? 18.562 24.828 15.844 1 98.69 42 THR B O 1
ATOM 3022 N N . ALA B 1 43 ? 16.875 23.812 14.906 1 98.81 43 ALA B N 1
ATOM 3023 C CA . ALA B 1 43 ? 16.062 25.016 14.852 1 98.81 43 ALA B CA 1
ATOM 3024 C C . ALA B 1 43 ? 14.578 24.688 14.859 1 98.81 43 ALA B C 1
ATOM 3026 O O . ALA B 1 43 ? 14.164 23.688 14.273 1 98.81 43 ALA B O 1
ATOM 3027 N N . ILE B 1 44 ? 13.781 25.438 15.523 1 98.69 44 ILE B N 1
ATOM 3028 C CA . ILE B 1 44 ? 12.328 25.359 15.516 1 98.69 44 ILE B CA 1
ATOM 3029 C C . ILE B 1 44 ? 11.742 26.75 15.312 1 98.69 44 ILE B C 1
ATOM 3031 O O . ILE B 1 44 ? 12.109 27.703 16.016 1 98.69 44 ILE B O 1
ATOM 3035 N N . ALA B 1 45 ? 10.961 26.922 14.328 1 97.88 45 ALA B N 1
ATOM 3036 C CA . ALA B 1 45 ? 10.211 28.156 14.117 1 97.88 45 ALA B CA 1
ATOM 3037 C C . ALA B 1 45 ? 8.719 27.922 14.359 1 97.88 45 ALA B C 1
ATOM 3039 O O . ALA B 1 45 ? 8.008 27.438 13.484 1 97.88 45 ALA B O 1
ATOM 3040 N N . GLY B 1 46 ? 8.266 28.219 15.523 1 92.19 46 GLY B N 1
ATOM 3041 C CA . GLY B 1 46 ? 6.844 28.219 15.828 1 92.19 46 GLY B CA 1
ATOM 3042 C C . GLY B 1 46 ? 6.207 29.594 15.711 1 92.19 46 GLY B C 1
ATOM 3043 O O . GLY B 1 46 ? 6.711 30.562 16.266 1 92.19 46 GLY B O 1
ATOM 3044 N N . ARG B 1 47 ? 5.336 29.875 14.898 1 86.94 47 ARG B N 1
ATOM 3045 C CA . ARG B 1 47 ? 4.707 31.188 14.688 1 86.94 47 ARG B CA 1
ATOM 3046 C C . ARG B 1 47 ? 4.312 31.828 16.016 1 86.94 47 ARG B C 1
ATOM 3048 O O . ARG B 1 47 ? 5.035 32.688 16.531 1 86.94 47 ARG B O 1
ATOM 3055 N N . SER B 1 48 ? 3.369 31.312 16.734 1 86.25 48 SER B N 1
ATOM 3056 C CA . SER B 1 48 ? 2.906 31.875 17.984 1 86.25 48 SER B CA 1
ATOM 3057 C C . SER B 1 48 ? 3.729 31.359 19.172 1 86.25 48 SER B C 1
ATOM 3059 O O . SER B 1 48 ? 3.779 32 20.219 1 86.25 48 SER B O 1
ATOM 3061 N N . LYS B 1 49 ? 4.477 30.25 19.047 1 93.38 49 LYS B N 1
ATOM 3062 C CA . LYS B 1 49 ? 5.172 29.594 20.141 1 93.38 49 LYS B CA 1
ATOM 3063 C C . LYS B 1 49 ? 6.574 30.156 20.328 1 93.38 49 LYS B C 1
ATOM 3065 O O . LYS B 1 49 ? 7.191 29.984 21.375 1 93.38 49 LYS B O 1
ATOM 3070 N N . GLY B 1 50 ? 7.086 30.812 19.25 1 94.44 50 GLY B N 1
ATOM 3071 C CA . GLY B 1 50 ? 8.43 31.359 19.297 1 94.44 50 GLY B CA 1
ATOM 3072 C C . GLY B 1 50 ? 9.406 30.625 18.391 1 94.44 50 GLY B C 1
ATOM 3073 O O . GLY B 1 50 ? 8.992 29.812 17.562 1 94.44 50 GLY B O 1
ATOM 3074 N N . GLY B 1 51 ? 10.719 31.031 18.516 1 97.62 51 GLY B N 1
ATOM 3075 C CA . GLY B 1 51 ? 11.781 30.438 17.719 1 97.62 51 GLY B CA 1
ATOM 3076 C C . GLY B 1 51 ? 12.969 30 18.547 1 97.62 51 GLY B C 1
ATOM 3077 O O . GLY B 1 51 ? 13.281 30.609 19.578 1 97.62 51 GLY B O 1
ATOM 3078 N N . ILE B 1 52 ? 13.539 28.953 18.203 1 98.31 52 ILE B N 1
ATOM 3079 C CA . ILE B 1 52 ? 14.734 28.422 18.875 1 98.31 52 ILE B CA 1
ATOM 3080 C C . ILE B 1 52 ? 15.789 28.078 17.828 1 98.31 52 ILE B C 1
ATOM 3082 O O . ILE B 1 52 ? 15.477 27.516 16.781 1 98.31 52 ILE B O 1
ATOM 3086 N N . ILE B 1 53 ? 16.969 28.469 18.016 1 98.31 53 ILE B N 1
ATOM 3087 C CA . ILE B 1 53 ? 18.125 28.016 17.25 1 98.31 53 ILE B CA 1
ATOM 3088 C C . ILE B 1 53 ? 19.219 27.516 18.188 1 98.31 53 ILE B C 1
ATOM 3090 O O . ILE B 1 53 ? 19.625 28.234 19.109 1 98.31 53 ILE B O 1
ATOM 3094 N N . ASN B 1 54 ? 19.641 26.297 18 1 97.94 54 ASN B N 1
ATOM 3095 C CA . ASN B 1 54 ? 20.75 25.703 18.75 1 97.94 54 ASN B CA 1
ATOM 3096 C C . ASN B 1 54 ? 21.531 24.703 17.906 1 97.94 54 ASN B C 1
ATOM 3098 O O . ASN B 1 54 ? 21.125 23.547 17.766 1 97.94 54 ASN B O 1
ATOM 3102 N N . ALA B 1 55 ? 22.656 25.094 17.484 1 95.44 55 ALA B N 1
ATOM 3103 C CA . ALA B 1 55 ? 23.453 24.297 16.547 1 95.44 55 ALA B CA 1
ATOM 3104 C C . ALA B 1 55 ? 23.859 22.969 17.172 1 95.44 55 ALA B C 1
ATOM 3106 O O . ALA B 1 55 ? 24.156 22 16.469 1 95.44 55 ALA B O 1
ATOM 3107 N N . ARG B 1 56 ? 23.969 22.875 18.453 1 95.44 56 ARG B N 1
ATOM 3108 C CA . ARG B 1 56 ? 24.391 21.656 19.141 1 95.44 56 ARG B CA 1
ATOM 3109 C C . ARG B 1 56 ? 23.219 20.703 19.344 1 95.44 56 ARG B C 1
ATOM 3111 O O . ARG B 1 56 ? 23.406 19.562 19.781 1 95.44 56 ARG B O 1
ATOM 3118 N N . GLY B 1 57 ? 21.984 21.188 19.016 1 97.75 57 GLY B N 1
ATOM 3119 C CA . GLY B 1 57 ? 20.797 20.391 19.219 1 97.75 57 GLY B CA 1
ATOM 3120 C C . GLY B 1 57 ? 19.859 20.953 20.266 1 97.75 57 GLY B C 1
ATOM 3121 O O . GLY B 1 57 ? 20.312 21.375 21.328 1 97.75 57 GLY B O 1
ATOM 3122 N N . ILE B 1 58 ? 18.672 20.953 19.984 1 98.25 58 ILE B N 1
ATOM 3123 C CA . ILE B 1 58 ? 17.656 21.453 20.891 1 98.25 58 ILE B CA 1
ATOM 3124 C C . ILE B 1 58 ? 17.203 20.344 21.828 1 98.25 58 ILE B C 1
ATOM 3126 O O . ILE B 1 58 ? 17.016 19.203 21.406 1 98.25 58 ILE B O 1
ATOM 3130 N N . ASP B 1 59 ? 17.047 20.609 23.094 1 98.25 59 ASP B N 1
ATOM 3131 C CA . ASP B 1 59 ? 16.453 19.672 24.047 1 98.25 59 ASP B CA 1
ATOM 3132 C C . ASP B 1 59 ? 14.945 19.547 23.812 1 98.25 59 ASP B C 1
ATOM 3134 O O . ASP B 1 59 ? 14.164 20.328 24.375 1 98.25 59 ASP B O 1
ATOM 3138 N N . LEU B 1 60 ? 14.555 18.562 23.125 1 98.5 60 LEU B N 1
ATOM 3139 C CA . LEU B 1 60 ? 13.164 18.406 22.719 1 98.5 60 LEU B CA 1
ATOM 3140 C C . LEU B 1 60 ? 12.266 18.141 23.906 1 98.5 60 LEU B C 1
ATOM 3142 O O . LEU B 1 60 ? 11.109 18.578 23.938 1 98.5 60 LEU B O 1
ATOM 3146 N N . THR B 1 61 ? 12.742 17.438 24.891 1 98.38 61 THR B N 1
ATOM 3147 C CA . THR B 1 61 ? 11.969 17.156 26.094 1 98.38 61 THR B CA 1
ATOM 3148 C C . THR B 1 61 ? 11.594 18.453 26.812 1 98.38 61 THR B C 1
ATOM 3150 O O . THR B 1 61 ? 10.453 18.641 27.234 1 98.38 61 THR B O 1
ATOM 3153 N N . LYS B 1 62 ? 12.578 19.359 26.922 1 97.88 62 LYS B N 1
ATOM 3154 C CA . LYS B 1 62 ? 12.336 20.656 27.547 1 97.88 62 LYS B CA 1
ATOM 3155 C C . LYS B 1 62 ? 11.336 21.484 26.75 1 97.88 62 LYS B C 1
ATOM 3157 O O . LYS B 1 62 ? 10.422 22.094 27.312 1 97.88 62 LYS B O 1
ATOM 3162 N N . VAL B 1 63 ? 11.531 21.5 25.453 1 98 63 VAL B N 1
ATOM 3163 C CA . VAL B 1 63 ? 10.68 22.297 24.578 1 98 63 VAL B CA 1
ATOM 3164 C C . VAL B 1 63 ? 9.234 21.812 24.688 1 98 63 VAL B C 1
ATOM 3166 O O . VAL B 1 63 ? 8.305 22.625 24.766 1 98 63 VAL B O 1
ATOM 3169 N N . LEU B 1 64 ? 9 20.469 24.625 1 98.38 64 LEU B N 1
ATOM 3170 C CA . LEU B 1 64 ? 7.668 19.875 24.75 1 98.38 64 LEU B CA 1
ATOM 3171 C C . LEU B 1 64 ? 7.023 20.234 26.078 1 98.38 64 LEU B C 1
ATOM 3173 O O . LEU B 1 64 ? 5.84 20.578 26.125 1 98.38 64 LEU B O 1
ATOM 3177 N N . ARG B 1 65 ? 7.816 20.203 27.125 1 97.94 65 ARG B N 1
ATOM 3178 C CA . ARG B 1 65 ? 7.336 20.578 28.453 1 97.94 65 ARG B CA 1
ATOM 3179 C C . ARG B 1 65 ? 6.953 22.047 28.5 1 97.94 65 ARG B C 1
ATOM 3181 O O . ARG B 1 65 ? 5.93 22.406 29.094 1 97.94 65 ARG B O 1
ATOM 3188 N N . ASP B 1 66 ? 7.77 22.906 27.938 1 97.44 66 ASP B N 1
ATOM 3189 C CA . ASP B 1 66 ? 7.5 24.344 27.922 1 97.44 66 ASP B CA 1
ATOM 3190 C C . ASP B 1 66 ? 6.168 24.641 27.234 1 97.44 66 ASP B C 1
ATOM 3192 O O . ASP B 1 66 ? 5.359 25.406 27.75 1 97.44 66 ASP B O 1
ATOM 3196 N N . VAL B 1 67 ? 5.965 24.016 26.109 1 96.94 67 VAL B N 1
ATOM 3197 C CA . VAL B 1 67 ? 4.75 24.25 25.344 1 96.94 67 VAL B C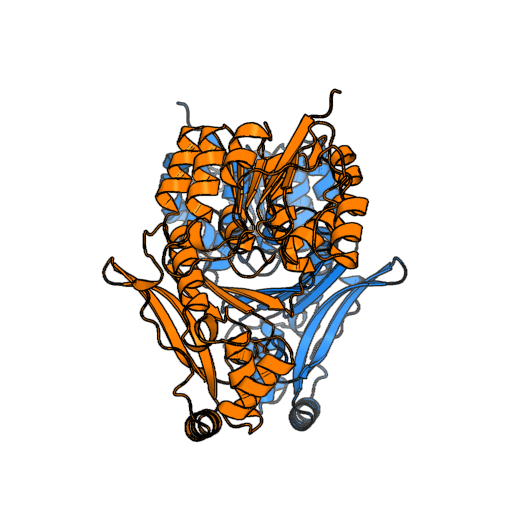A 1
ATOM 3198 C C . VAL B 1 67 ? 3.543 23.703 26.094 1 96.94 67 VAL B C 1
ATOM 3200 O O . VAL B 1 67 ? 2.471 24.312 26.094 1 96.94 67 VAL B O 1
ATOM 3203 N N . GLU B 1 68 ? 3.674 22.547 26.703 1 96.69 68 GLU B N 1
ATOM 3204 C CA . GLU B 1 68 ? 2.602 21.969 27.5 1 96.69 68 GLU B CA 1
ATOM 3205 C C . GLU B 1 68 ? 2.215 22.891 28.656 1 96.69 68 GLU B C 1
ATOM 3207 O O . GLU B 1 68 ? 1.03 23.047 28.969 1 96.69 68 GLU B O 1
ATOM 3212 N N . ASN B 1 69 ? 3.197 23.516 29.281 1 96.38 69 ASN B N 1
ATOM 3213 C CA . ASN B 1 69 ? 2.998 24.297 30.5 1 96.38 69 ASN B CA 1
ATOM 3214 C C . ASN B 1 69 ? 2.553 25.719 30.172 1 96.38 69 ASN B C 1
ATOM 3216 O O . ASN B 1 69 ? 1.693 26.281 30.844 1 96.38 69 ASN B O 1
ATOM 3220 N N . SER B 1 70 ? 3.148 26.312 29.125 1 95.44 70 SER B N 1
ATOM 3221 C CA . SER B 1 70 ? 2.957 27.75 28.922 1 95.44 70 SER B CA 1
ATOM 3222 C C . SER B 1 70 ? 2.418 28.047 27.531 1 95.44 70 SER B C 1
ATOM 3224 O O . SER B 1 70 ? 2.145 29.203 27.203 1 95.44 70 SER B O 1
ATOM 3226 N N . GLY B 1 71 ? 2.367 27.016 26.672 1 95.25 71 GLY B N 1
ATOM 3227 C CA . GLY B 1 71 ? 1.849 27.188 25.328 1 95.25 71 GLY B CA 1
ATOM 3228 C C . GLY B 1 71 ? 2.859 27.797 24.375 1 95.25 71 GLY B C 1
ATOM 3229 O O . GLY B 1 71 ? 2.541 28.062 23.203 1 95.25 71 GLY B O 1
ATOM 3230 N N . ARG B 1 72 ?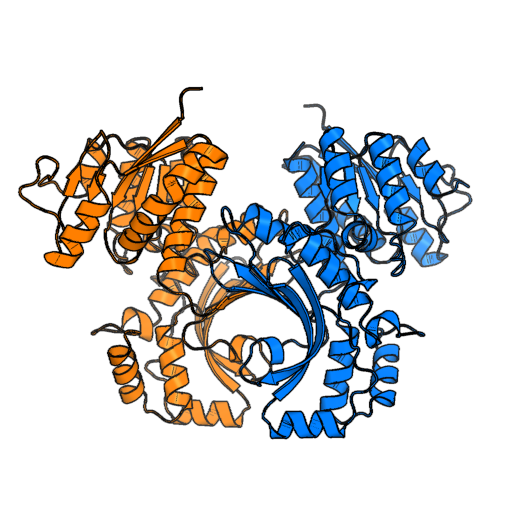 4.082 28.047 24.891 1 96.12 72 ARG B N 1
ATOM 3231 C CA . ARG B 1 72 ? 5.137 28.641 24.078 1 96.12 72 ARG B CA 1
ATOM 3232 C C . ARG B 1 72 ? 6.516 28.219 24.578 1 96.12 72 ARG B C 1
ATOM 3234 O O . ARG B 1 72 ? 6.641 27.625 25.641 1 96.12 72 ARG B O 1
ATOM 3241 N N . PHE B 1 73 ? 7.531 28.531 23.75 1 96.94 73 PHE B N 1
ATOM 3242 C CA . PHE B 1 73 ? 8.898 28.234 24.156 1 96.94 73 PHE B CA 1
ATOM 3243 C C . PHE B 1 73 ? 9.344 29.156 25.281 1 96.94 73 PHE B C 1
ATOM 3245 O O . PHE B 1 73 ? 8.82 30.266 25.422 1 96.94 73 PHE B O 1
ATOM 3252 N N . ASP B 1 74 ? 10.273 28.703 26.109 1 96.12 74 ASP B N 1
ATOM 3253 C CA . ASP B 1 74 ? 10.844 29.531 27.172 1 96.12 74 ASP B CA 1
ATOM 3254 C C . ASP B 1 74 ? 11.602 30.719 26.609 1 96.12 74 ASP B C 1
ATOM 3256 O O . ASP B 1 74 ? 12.742 30.578 26.156 1 96.12 74 ASP B O 1
ATOM 3260 N N . SER B 1 75 ? 11.047 31.844 26.734 1 93.44 75 SER B N 1
ATOM 3261 C CA . SER B 1 75 ? 11.602 33.031 26.125 1 93.44 75 SER B CA 1
ATOM 3262 C C . SER B 1 75 ? 12.906 33.469 26.812 1 93.44 75 SER B C 1
ATOM 3264 O O . SER B 1 75 ? 13.648 34.281 26.281 1 93.44 75 SER B O 1
ATOM 3266 N N . THR B 1 76 ? 13.203 32.906 27.969 1 94.19 76 THR B N 1
ATOM 3267 C CA . THR B 1 76 ? 14.383 33.312 28.719 1 94.19 76 THR B CA 1
ATOM 3268 C C . THR B 1 76 ? 15.555 32.375 28.406 1 94.19 76 THR B C 1
ATOM 3270 O O . THR B 1 76 ? 16.688 32.656 28.812 1 94.19 76 THR B O 1
ATOM 3273 N N . ALA B 1 77 ? 15.188 31.312 27.734 1 95.06 77 ALA B N 1
ATOM 3274 C CA . ALA B 1 77 ? 16.25 30.375 27.391 1 95.06 77 ALA B CA 1
ATOM 3275 C C . ALA B 1 77 ? 17.266 31 26.453 1 95.06 77 ALA B C 1
ATOM 3277 O O . ALA B 1 77 ? 16.906 31.797 25.578 1 95.06 77 ALA B O 1
ATOM 3278 N N . GLU B 1 78 ? 18.516 30.641 26.469 1 94.56 78 GLU B N 1
ATOM 3279 C CA . GLU B 1 78 ? 19.625 31.234 25.719 1 94.56 78 GLU B CA 1
ATOM 3280 C C . GLU B 1 78 ? 19.453 30.984 24.219 1 94.56 78 GLU B C 1
ATOM 3282 O O . GLU B 1 78 ? 19.859 31.828 23.406 1 94.56 78 GLU B O 1
ATOM 3287 N N . ASP B 1 79 ? 18.906 29.906 23.859 1 95.44 79 ASP B N 1
ATOM 3288 C CA . ASP B 1 79 ? 18.828 29.531 22.453 1 95.44 79 ASP B CA 1
ATOM 3289 C C . ASP B 1 79 ? 17.531 30.016 21.828 1 95.44 79 ASP B C 1
ATOM 3291 O O . ASP B 1 79 ? 17.281 29.781 20.641 1 95.44 79 ASP B O 1
ATOM 3295 N N . THR B 1 80 ? 16.688 30.703 22.625 1 96.31 80 THR B N 1
ATOM 3296 C CA . THR B 1 80 ? 15.469 31.281 22.062 1 96.31 80 THR B CA 1
ATOM 3297 C C . THR B 1 80 ? 15.789 32.531 21.266 1 96.31 80 THR B C 1
ATOM 3299 O O . THR B 1 80 ? 16.609 33.344 21.672 1 96.31 80 THR B O 1
ATOM 3302 N N . VAL B 1 81 ? 15.125 32.656 20.125 1 95.56 81 VAL B N 1
ATOM 3303 C CA . VAL B 1 81 ? 15.406 33.781 19.266 1 95.56 81 VAL B CA 1
ATOM 3304 C C . VAL B 1 81 ? 14.109 34.531 18.938 1 95.56 81 VAL B C 1
ATOM 3306 O O . VAL B 1 81 ? 13.023 33.938 19 1 95.56 81 VAL B O 1
ATOM 3309 N N . THR B 1 82 ? 14.234 35.812 18.578 1 92.81 82 THR B N 1
ATOM 3310 C CA . THR B 1 82 ? 13.141 36.625 18.078 1 92.81 82 THR B CA 1
ATOM 3311 C C . THR B 1 82 ? 13.328 36.938 16.594 1 92.81 82 THR B C 1
ATOM 3313 O O . THR B 1 82 ? 13.906 37.969 16.234 1 92.81 82 THR B O 1
ATOM 3316 N N . MET B 1 83 ? 13.109 36 15.773 1 93.25 83 MET B N 1
ATOM 3317 C CA . MET B 1 83 ? 13.258 36.062 14.32 1 93.25 83 MET B CA 1
ATOM 3318 C C . MET B 1 83 ? 12 35.562 13.625 1 93.25 83 MET B C 1
ATOM 3320 O O . MET B 1 83 ? 11.297 34.688 14.164 1 93.25 83 MET B O 1
ATOM 3324 N N . GLU B 1 84 ? 11.805 36.156 12.469 1 94.88 84 GLU B N 1
ATOM 3325 C CA . GLU B 1 84 ? 10.734 35.594 11.641 1 94.88 84 GLU B CA 1
ATOM 3326 C C . GLU B 1 84 ? 11.117 34.219 11.102 1 94.88 84 GLU B C 1
ATOM 3328 O O . GLU B 1 84 ? 12.297 33.875 11.016 1 94.88 84 GLU B O 1
ATOM 3333 N N . THR B 1 85 ? 10.117 33.5 10.742 1 97.38 85 THR B N 1
ATOM 3334 C CA . THR B 1 85 ? 10.289 32.125 10.305 1 97.38 85 THR B CA 1
ATOM 3335 C C . THR B 1 85 ? 11.312 32.031 9.18 1 97.38 85 THR B C 1
ATOM 3337 O O . THR B 1 85 ? 12.234 31.219 9.227 1 97.38 85 THR B O 1
ATOM 3340 N N . LEU B 1 86 ? 11.203 32.938 8.203 1 97.56 86 LEU B N 1
ATOM 3341 C CA . LEU B 1 86 ? 12.102 32.906 7.055 1 97.56 86 LEU B CA 1
ATOM 3342 C C . LEU B 1 86 ? 13.539 33.188 7.48 1 97.56 86 LEU B C 1
ATOM 3344 O O . LEU B 1 86 ? 14.477 32.594 6.926 1 97.56 86 LEU B O 1
ATOM 3348 N N . GLN B 1 87 ? 13.688 34.062 8.406 1 97.56 87 GLN B N 1
ATOM 3349 C CA . GLN B 1 87 ? 15.023 34.375 8.914 1 97.56 87 GLN B CA 1
ATOM 3350 C C . GLN B 1 87 ? 15.625 33.188 9.625 1 97.56 87 GLN B C 1
ATOM 3352 O O . GLN B 1 87 ? 16.828 32.906 9.508 1 97.56 87 GLN B O 1
ATOM 3357 N N . ILE B 1 88 ? 14.797 32.469 10.367 1 98.25 88 ILE B N 1
ATOM 3358 C CA . ILE B 1 88 ? 15.266 31.281 11.055 1 98.25 88 ILE B CA 1
ATOM 3359 C C . ILE B 1 88 ? 15.742 30.25 10.039 1 98.25 88 ILE B C 1
ATOM 3361 O O . ILE B 1 88 ? 16.828 29.672 10.18 1 98.25 88 ILE B O 1
ATOM 3365 N N . ILE B 1 89 ? 15.008 30.031 8.961 1 98.44 89 ILE B N 1
ATOM 3366 C CA . ILE B 1 89 ? 15.367 29.062 7.918 1 98.44 89 ILE B CA 1
ATOM 3367 C C . ILE B 1 89 ? 16.703 29.453 7.289 1 98.44 89 ILE B C 1
ATOM 3369 O O . ILE B 1 89 ? 17.578 28.609 7.094 1 98.44 89 ILE B O 1
ATOM 3373 N N . ARG B 1 90 ? 16.906 30.734 7.098 1 97.75 90 ARG B N 1
ATOM 3374 C CA . ARG B 1 90 ? 18.094 31.219 6.414 1 97.75 90 ARG B CA 1
ATOM 3375 C C . ARG B 1 90 ? 19.328 31.125 7.316 1 97.75 90 ARG B C 1
ATOM 3377 O O . ARG B 1 90 ? 20.438 30.891 6.836 1 97.75 90 ARG B O 1
ATOM 3384 N N . ASN B 1 91 ? 19.078 31.219 8.633 1 95.88 91 ASN B N 1
ATOM 3385 C CA . ASN B 1 91 ? 20.219 31.438 9.523 1 95.88 91 ASN B CA 1
ATOM 3386 C C . ASN B 1 91 ? 20.547 30.172 10.312 1 95.88 91 ASN B C 1
ATOM 3388 O O . ASN B 1 91 ? 21.578 30.094 10.984 1 95.88 91 ASN B O 1
ATOM 3392 N N . CYS B 1 92 ? 19.766 29.125 10.312 1 96.19 92 CYS B N 1
ATOM 3393 C CA . CYS B 1 92 ? 19.906 28 11.227 1 96.19 92 CYS B CA 1
ATOM 3394 C C . CYS B 1 92 ? 20.953 27.016 10.727 1 96.19 92 CYS B C 1
ATOM 3396 O O . CYS B 1 92 ? 21.406 26.156 11.477 1 96.19 92 CYS B O 1
ATOM 3398 N N . ASN B 1 93 ? 21.375 27.016 9.461 1 91.25 93 ASN B N 1
ATOM 3399 C CA . ASN B 1 93 ? 22.391 26.172 8.859 1 91.25 93 ASN B CA 1
ATOM 3400 C C . ASN B 1 93 ? 21.984 24.703 8.898 1 91.25 93 ASN B C 1
ATOM 3402 O O . ASN B 1 93 ? 22.844 23.812 8.922 1 91.25 93 ASN B O 1
ATOM 3406 N N . ALA B 1 94 ? 20.766 24.359 9.039 1 98.06 94 ALA B N 1
ATOM 3407 C CA . ALA B 1 94 ? 20.266 22.984 8.977 1 98.06 94 ALA B CA 1
ATOM 3408 C C . ALA B 1 94 ? 20.406 22.422 7.566 1 98.06 94 ALA B C 1
ATOM 3410 O O . ALA B 1 94 ? 20.641 23.156 6.613 1 98.06 94 ALA B O 1
ATOM 3411 N N . ASN B 1 95 ? 20.344 21.094 7.469 1 98.25 95 ASN B N 1
ATOM 3412 C CA . ASN B 1 95 ? 20.406 20.5 6.141 1 98.25 95 ASN B CA 1
ATOM 3413 C C . ASN B 1 95 ? 19.094 19.844 5.754 1 98.25 95 ASN B C 1
ATOM 3415 O O . ASN B 1 95 ? 18.969 19.297 4.656 1 98.25 95 ASN B O 1
ATOM 3419 N N . LEU B 1 96 ? 18.094 19.875 6.605 1 98.88 96 LEU B N 1
ATOM 3420 C CA . LEU B 1 96 ? 16.734 19.375 6.336 1 98.88 96 LEU B CA 1
ATOM 3421 C C . LEU B 1 96 ? 15.688 20.312 6.93 1 98.88 96 LEU B C 1
ATOM 3423 O O . LEU B 1 96 ? 15.727 20.609 8.125 1 98.88 96 LEU B O 1
ATOM 3427 N N . LEU B 1 97 ? 14.828 20.766 6.09 1 98.94 97 LEU B N 1
ATOM 3428 C CA . LEU B 1 97 ? 13.641 21.469 6.57 1 98.94 97 LEU B CA 1
ATOM 3429 C C . LEU B 1 97 ? 12.453 20.516 6.691 1 98.94 97 LEU B C 1
ATOM 3431 O O . LEU B 1 97 ? 12.141 19.797 5.75 1 98.94 97 LEU B O 1
ATOM 3435 N N . ILE B 1 98 ? 11.875 20.438 7.82 1 98.94 98 ILE B N 1
ATOM 3436 C CA . ILE B 1 98 ? 10.562 19.828 7.977 1 98.94 98 ILE B CA 1
ATOM 3437 C C . ILE B 1 98 ? 9.5 20.906 8.109 1 98.94 98 ILE B C 1
ATOM 3439 O O . ILE B 1 98 ? 9.477 21.656 9.102 1 98.94 98 ILE B O 1
ATOM 3443 N N . GLU B 1 99 ? 8.68 21.047 7.145 1 98.81 99 GLU B N 1
ATOM 3444 C CA . GLU B 1 99 ? 7.711 22.141 7.016 1 98.81 99 GLU B CA 1
ATOM 3445 C C . GLU B 1 99 ? 6.305 21.672 7.391 1 98.81 99 GLU B C 1
ATOM 3447 O O . GLU B 1 99 ? 5.691 20.891 6.664 1 98.81 99 GLU B O 1
ATOM 3452 N N . LEU B 1 100 ? 5.793 22.078 8.523 1 98.25 100 LEU B N 1
ATOM 3453 C CA . LEU B 1 100 ? 4.516 21.609 9.07 1 98.25 100 LEU B CA 1
ATOM 3454 C C . LEU B 1 100 ? 3.639 22.797 9.461 1 98.25 100 LEU B C 1
ATOM 3456 O O . LEU B 1 100 ? 2.836 22.703 10.398 1 98.25 100 LEU B O 1
ATOM 3460 N N . SER B 1 101 ? 3.85 23.969 8.805 1 96 101 SER B N 1
ATOM 3461 C CA . SER B 1 101 ? 2.998 25.109 9.086 1 96 101 SER B CA 1
ATOM 3462 C C . SER B 1 101 ? 1.568 24.875 8.609 1 96 101 SER B C 1
ATOM 3464 O O . SER B 1 101 ? 1.271 23.828 8.023 1 96 101 SER B O 1
ATOM 3466 N N . SER B 1 102 ? 0.71 25.781 8.891 1 90.19 102 SER B N 1
ATOM 3467 C CA . SER B 1 102 ? -0.708 25.656 8.578 1 90.19 102 SER B CA 1
ATOM 3468 C C . SER B 1 102 ? -0.956 25.812 7.078 1 90.19 102 SER B C 1
ATOM 3470 O O . SER B 1 102 ? -0.259 26.578 6.41 1 90.19 102 SER B O 1
ATOM 3472 N N . LEU B 1 103 ? -1.923 25.109 6.625 1 87.12 103 LEU B N 1
ATOM 3473 C CA . LEU B 1 103 ? -2.342 25.203 5.23 1 87.12 103 LEU B CA 1
ATOM 3474 C C . LEU B 1 103 ? -3.039 26.516 4.949 1 87.12 103 LEU B C 1
ATOM 3476 O O . LEU B 1 103 ? -3.91 26.953 5.711 1 87.12 103 LEU B O 1
ATOM 3480 N N . SER B 1 104 ? -2.633 27.156 3.918 1 90.06 104 SER B N 1
ATOM 3481 C CA . SER B 1 104 ? -3.457 28.172 3.279 1 90.06 104 SER B CA 1
ATOM 3482 C C . SER B 1 104 ? -4.125 27.641 2.016 1 90.06 104 SER B C 1
ATOM 3484 O O . SER B 1 104 ? -3.463 27.438 0.995 1 90.06 104 SER B O 1
ATOM 3486 N N . ILE B 1 105 ? -5.395 27.5 2.059 1 88.31 105 ILE B N 1
ATOM 3487 C CA . ILE B 1 105 ? -6.172 26.828 1.026 1 88.31 105 ILE B CA 1
ATOM 3488 C C . ILE B 1 105 ? -6.215 27.688 -0.234 1 88.31 105 ILE B C 1
ATOM 3490 O O . ILE B 1 105 ? -6.551 27.188 -1.316 1 88.31 105 ILE B O 1
ATOM 3494 N N . HIS B 1 106 ? -5.816 28.953 -0.115 1 89.25 106 HIS B N 1
ATOM 3495 C CA . HIS B 1 106 ? -6.012 29.875 -1.229 1 89.25 106 HIS B CA 1
ATOM 3496 C C . HIS B 1 106 ? -4.754 29.984 -2.082 1 89.25 106 HIS B C 1
ATOM 3498 O O . HIS B 1 106 ? -4.832 30.266 -3.279 1 89.25 106 HIS B O 1
ATOM 3504 N N . ASP B 1 107 ? -3.625 29.719 -1.402 1 94.44 107 ASP B N 1
ATOM 3505 C CA . ASP B 1 107 ? -2.443 30 -2.213 1 94.44 107 ASP B CA 1
ATOM 3506 C C . ASP B 1 107 ? -1.27 29.125 -1.789 1 94.44 107 ASP B C 1
ATOM 3508 O O . ASP B 1 107 ? -0.21 29.141 -2.42 1 94.44 107 ASP B O 1
ATOM 3512 N N . GLY B 1 108 ? -1.391 28.375 -0.757 1 95.75 108 GLY B N 1
ATOM 3513 C CA . GLY B 1 108 ? -0.344 27.469 -0.302 1 95.75 108 GLY B CA 1
ATOM 3514 C C . GLY B 1 108 ? 0.795 28.188 0.4 1 95.75 108 GLY B C 1
ATOM 3515 O O . GLY B 1 108 ? 1.804 27.578 0.748 1 95.75 108 GLY B O 1
ATOM 3516 N N . GLU B 1 109 ? 0.734 29.5 0.6 1 97.12 109 GLU B N 1
ATOM 3517 C CA . GLU B 1 109 ? 1.736 30.281 1.32 1 97.12 109 GLU B CA 1
ATOM 3518 C C . GLU B 1 109 ? 1.426 30.344 2.812 1 97.12 109 GLU B C 1
ATOM 3520 O O . GLU B 1 109 ? 0.278 30.141 3.221 1 97.12 109 GLU B O 1
ATOM 3525 N N . PRO B 1 110 ? 2.434 30.5 3.596 1 96.88 110 PRO B N 1
ATOM 3526 C CA . PRO B 1 110 ? 3.844 30.781 3.303 1 96.88 110 PRO B CA 1
ATOM 3527 C C . PRO B 1 110 ? 4.668 29.5 3.123 1 96.88 110 PRO B C 1
ATOM 3529 O O . PRO B 1 110 ? 5.895 29.578 2.99 1 96.88 110 PRO B O 1
ATOM 3532 N N . ALA B 1 111 ? 4.074 28.359 3.133 1 98.19 111 ALA B N 1
ATOM 3533 C CA . ALA B 1 111 ? 4.801 27.094 3.092 1 98.19 111 ALA B CA 1
ATOM 3534 C C . ALA B 1 111 ? 5.648 26.984 1.828 1 98.19 111 ALA B C 1
ATOM 3536 O O . ALA B 1 111 ? 6.785 26.516 1.872 1 98.19 111 ALA B O 1
ATOM 3537 N N . ILE B 1 112 ? 5.113 27.438 0.741 1 98.62 112 ILE B N 1
ATOM 3538 C CA . ILE B 1 112 ? 5.844 27.422 -0.523 1 98.62 112 ILE B CA 1
ATOM 3539 C C . ILE B 1 112 ? 7.137 28.219 -0.386 1 98.62 112 ILE B C 1
ATOM 3541 O O . ILE B 1 112 ? 8.211 27.734 -0.753 1 98.62 112 ILE B O 1
ATOM 3545 N N . THR B 1 113 ? 7.008 29.406 0.181 1 98.56 113 THR B N 1
ATOM 3546 C CA . THR B 1 113 ? 8.172 30.266 0.358 1 98.56 113 THR B CA 1
ATOM 3547 C C . THR B 1 113 ? 9.164 29.641 1.329 1 98.56 113 THR B C 1
ATOM 3549 O O . THR B 1 113 ? 10.383 29.734 1.131 1 98.56 113 THR B O 1
ATOM 3552 N N . HIS B 1 114 ? 8.68 29.031 2.41 1 98.69 114 HIS B N 1
ATOM 3553 C CA . HIS B 1 114 ? 9.555 28.297 3.318 1 98.69 114 HIS B CA 1
ATOM 3554 C C . HIS B 1 114 ? 10.406 27.281 2.562 1 98.69 114 HIS B C 1
ATOM 3556 O O . HIS B 1 114 ? 11.625 27.219 2.744 1 98.69 114 HIS B O 1
ATOM 3562 N N . ILE B 1 115 ? 9.781 26.5 1.721 1 98.88 115 ILE B N 1
ATOM 3563 C CA . ILE B 1 115 ? 10.406 25.391 1.013 1 98.88 115 ILE B CA 1
ATOM 3564 C C . ILE B 1 115 ? 11.414 25.922 -0.001 1 98.88 115 ILE B C 1
ATOM 3566 O O . ILE B 1 115 ? 12.547 25.438 -0.078 1 98.88 115 ILE B O 1
ATOM 3570 N N . GLU B 1 116 ? 11.008 26.938 -0.744 1 98.75 116 GLU B N 1
ATOM 3571 C CA . GLU B 1 116 ? 11.922 27.547 -1.705 1 98.75 116 GLU B CA 1
ATOM 3572 C C . GLU B 1 116 ? 13.164 28.109 -1.011 1 98.75 116 GLU B C 1
ATOM 3574 O O . GLU B 1 116 ? 14.281 27.938 -1.502 1 98.75 116 GLU B O 1
ATOM 3579 N N . THR B 1 117 ? 12.945 28.797 0.093 1 98.62 117 THR B N 1
ATOM 3580 C CA . THR B 1 117 ? 14.055 29.344 0.866 1 98.62 117 THR B CA 1
ATOM 3581 C C . THR B 1 117 ? 14.984 28.234 1.346 1 98.62 117 THR B C 1
ATOM 3583 O O . THR B 1 117 ? 16.203 28.375 1.297 1 98.62 117 THR B O 1
ATOM 3586 N N . ALA B 1 118 ? 14.414 27.141 1.83 1 98.81 118 ALA B N 1
ATOM 3587 C CA . ALA B 1 118 ? 15.203 26 2.273 1 98.81 118 ALA B CA 1
ATOM 3588 C C . ALA B 1 118 ? 16.047 25.422 1.128 1 98.81 118 ALA B C 1
ATOM 3590 O O . ALA B 1 118 ? 17.234 25.156 1.298 1 98.81 118 ALA B O 1
ATOM 3591 N N . PHE B 1 119 ? 15.422 25.25 -0.035 1 98.75 119 PHE B N 1
ATOM 3592 C CA . PHE B 1 119 ? 16.141 24.766 -1.207 1 98.75 119 PHE B CA 1
ATOM 3593 C C . PHE B 1 119 ? 17.281 25.703 -1.563 1 98.75 119 PHE B C 1
ATOM 3595 O O . PHE B 1 119 ? 18.391 25.25 -1.879 1 98.75 119 PHE B O 1
ATOM 3602 N N . ASP B 1 120 ? 17.016 26.969 -1.498 1 98 120 ASP B N 1
ATOM 3603 C CA . ASP B 1 120 ? 18.047 27.953 -1.81 1 98 120 ASP B CA 1
ATOM 3604 C C . ASP B 1 120 ? 19.234 27.828 -0.859 1 98 120 ASP B C 1
ATOM 3606 O O . ASP B 1 120 ? 20.375 28.109 -1.241 1 98 120 ASP B O 1
ATOM 3610 N N . GLY B 1 121 ? 18.969 27.484 0.339 1 97.81 121 GLY B N 1
ATOM 3611 C CA . GLY B 1 121 ? 20 27.297 1.338 1 97.81 121 GLY B CA 1
ATOM 3612 C C . GLY B 1 121 ? 20.641 25.938 1.298 1 97.81 121 GLY B C 1
ATOM 3613 O O . GLY B 1 121 ? 21.531 25.625 2.105 1 97.81 121 GLY B O 1
ATOM 3614 N N . GLY B 1 122 ? 20.188 25.047 0.407 1 98.25 122 GLY B N 1
ATOM 3615 C CA . GLY B 1 122 ? 20.797 23.734 0.231 1 98.25 122 GLY B CA 1
ATOM 3616 C C . GLY B 1 122 ? 20.203 22.672 1.141 1 98.25 122 GLY B C 1
ATOM 3617 O O . GLY B 1 122 ? 20.844 21.641 1.401 1 98.25 122 GLY B O 1
ATOM 3618 N N . MET B 1 123 ? 19.047 22.922 1.648 1 98.81 123 MET B N 1
ATOM 3619 C CA . MET B 1 123 ? 18.422 21.953 2.537 1 98.81 123 MET B CA 1
ATOM 3620 C C . MET B 1 123 ? 17.516 21 1.754 1 98.81 123 MET B C 1
ATOM 3622 O O . MET B 1 123 ? 16.828 21.422 0.827 1 98.81 123 MET B O 1
ATOM 3626 N N . HIS B 1 124 ? 17.453 19.672 2.098 1 98.94 124 HIS B N 1
ATOM 3627 C CA . HIS B 1 124 ? 16.344 18.797 1.731 1 98.94 124 HIS B CA 1
ATOM 3628 C C . HIS B 1 124 ? 15.047 19.266 2.4 1 98.94 124 HIS B C 1
ATOM 3630 O O . HIS B 1 124 ? 15.078 20.047 3.352 1 98.94 124 HIS B O 1
ATOM 3636 N N . VAL B 1 125 ? 13.93 18.812 1.84 1 98.94 125 VAL B N 1
ATOM 3637 C CA . VAL B 1 125 ? 12.672 19.25 2.436 1 98.94 125 VAL B CA 1
ATOM 3638 C C . VAL B 1 125 ? 11.742 18.047 2.605 1 98.94 125 VAL B C 1
ATOM 3640 O O . VAL B 1 125 ? 11.609 17.219 1.7 1 98.94 125 VAL B O 1
ATOM 3643 N N . ILE B 1 126 ? 11.156 17.922 3.748 1 98.94 126 ILE B N 1
ATOM 3644 C CA . ILE B 1 126 ? 9.977 17.125 4.039 1 98.94 126 ILE B CA 1
ATOM 3645 C C . ILE B 1 126 ? 8.812 18.031 4.43 1 98.94 126 ILE B C 1
ATOM 3647 O O . ILE B 1 126 ? 8.945 18.875 5.312 1 98.94 126 ILE B O 1
ATOM 3651 N N . THR B 1 127 ? 7.711 17.922 3.768 1 98.81 127 THR B N 1
ATOM 3652 C CA . THR B 1 127 ? 6.578 18.75 4.148 1 98.81 127 THR B CA 1
ATOM 3653 C C . THR B 1 127 ? 5.344 17.891 4.422 1 98.81 127 THR B C 1
ATOM 3655 O O . THR B 1 127 ? 5.117 16.891 3.742 1 98.81 127 THR B O 1
ATOM 3658 N N . GLY B 1 128 ? 4.613 18.188 5.43 1 98.06 128 GLY B N 1
ATOM 3659 C CA . GLY B 1 128 ? 3.291 17.625 5.672 1 98.06 128 GLY B CA 1
ATOM 3660 C C . GLY B 1 128 ? 2.17 18.562 5.27 1 98.06 128 GLY B C 1
ATOM 3661 O O . GLY B 1 128 ? 1.002 18.312 5.574 1 98.06 128 GLY B O 1
ATOM 3662 N N . ASN B 1 129 ? 2.562 19.688 4.637 1 97.5 129 ASN B N 1
ATOM 3663 C CA . ASN B 1 129 ? 1.619 20.719 4.191 1 97.5 129 ASN B CA 1
ATOM 3664 C C . ASN B 1 129 ? 1.15 20.453 2.762 1 97.5 129 ASN B C 1
ATOM 3666 O O . ASN B 1 129 ? 1.96 20.438 1.833 1 97.5 129 ASN B O 1
ATOM 3670 N N . LYS B 1 130 ? -0.122 20.297 2.576 1 96.81 130 LYS B N 1
ATOM 3671 C CA . LYS B 1 130 ? -0.652 19.953 1.258 1 96.81 130 LYS B CA 1
ATOM 3672 C C . LYS B 1 130 ? -0.578 21.156 0.315 1 96.81 130 LYS B C 1
ATOM 3674 O O . LYS B 1 130 ? -0.623 21 -0.907 1 96.81 130 LYS B O 1
ATOM 3679 N N . GLY B 1 131 ? -0.454 22.375 0.826 1 97.38 131 GLY B N 1
ATOM 3680 C CA . GLY B 1 131 ? -0.443 23.594 0.026 1 97.38 131 GLY B CA 1
ATOM 3681 C C . GLY B 1 131 ? 0.604 23.578 -1.072 1 97.38 131 GLY B C 1
ATOM 3682 O O . GLY B 1 131 ? 0.271 23.672 -2.256 1 97.38 131 GLY B O 1
ATOM 3683 N N . PRO B 1 132 ? 1.889 23.391 -0.67 1 98.44 132 PRO B N 1
ATOM 3684 C CA . PRO B 1 132 ? 2.953 23.375 -1.675 1 98.44 132 PRO B CA 1
ATOM 3685 C C . PRO B 1 132 ? 2.719 22.344 -2.768 1 98.44 132 PRO B C 1
ATOM 3687 O O . PRO B 1 132 ? 3.027 22.594 -3.938 1 98.44 132 PRO B O 1
ATOM 3690 N N . ILE B 1 133 ? 2.137 21.188 -2.459 1 98.56 133 ILE B N 1
ATOM 3691 C CA . ILE B 1 133 ? 1.914 20.109 -3.416 1 98.56 133 ILE B CA 1
ATOM 3692 C C . ILE B 1 133 ? 0.721 20.453 -4.309 1 98.56 133 ILE B C 1
ATOM 3694 O O . ILE B 1 133 ? 0.743 20.188 -5.512 1 98.56 133 ILE B O 1
ATOM 3698 N N . ALA B 1 134 ? -0.273 21.062 -3.727 1 98.19 134 ALA B N 1
ATOM 3699 C CA . ALA B 1 134 ? -1.513 21.359 -4.434 1 98.19 134 ALA B CA 1
ATOM 3700 C C . ALA B 1 134 ? -1.323 22.547 -5.383 1 98.19 134 ALA B C 1
ATOM 3702 O O . ALA B 1 134 ? -2.016 22.656 -6.398 1 98.19 134 ALA B O 1
ATOM 3703 N N . PHE B 1 135 ? -0.352 23.469 -5.066 1 98 135 PHE B N 1
ATOM 3704 C CA . PHE B 1 135 ? -0.306 24.703 -5.816 1 98 135 PHE B CA 1
ATOM 3705 C C . PHE B 1 135 ? 0.965 24.797 -6.652 1 98 135 PHE B C 1
ATOM 3707 O O . PHE B 1 135 ? 0.985 25.453 -7.699 1 98 135 PHE B O 1
ATOM 3714 N N . LYS B 1 136 ? 2.033 24.125 -6.199 1 98.12 136 LYS B N 1
ATOM 3715 C CA . LYS B 1 136 ? 3.309 24.391 -6.859 1 98.12 136 LYS B CA 1
ATOM 3716 C C . LYS B 1 136 ? 4.172 23.125 -6.914 1 98.12 136 LYS B C 1
ATOM 3718 O O . LYS B 1 136 ? 5.398 23.203 -6.832 1 98.12 136 LYS B O 1
ATOM 3723 N N . TYR B 1 137 ? 3.619 22 -7.031 1 98.44 137 TYR B N 1
ATOM 3724 C CA . TYR B 1 137 ? 4.348 20.75 -6.949 1 98.44 137 TYR B CA 1
ATOM 3725 C C . TYR B 1 137 ? 5.438 20.672 -8.008 1 98.44 137 TYR B C 1
ATOM 3727 O O . TYR B 1 137 ? 6.605 20.438 -7.695 1 98.44 137 TYR B O 1
ATOM 3735 N N . GLN B 1 138 ? 5.16 20.891 -9.273 1 98 138 GLN B N 1
ATOM 3736 C CA . GLN B 1 138 ? 6.109 20.719 -10.367 1 98 138 GLN B CA 1
ATOM 3737 C C . GLN B 1 138 ? 7.297 21.672 -10.219 1 98 138 GLN B C 1
ATOM 3739 O O . GLN B 1 138 ? 8.445 21.25 -10.391 1 98 138 GLN B O 1
ATOM 3744 N N . LYS B 1 139 ? 6.984 22.891 -9.867 1 98.06 139 LYS B N 1
ATOM 3745 C CA . LYS B 1 139 ? 8.047 23.875 -9.68 1 98.06 139 LYS B CA 1
ATOM 3746 C C . LYS B 1 139 ? 8.984 23.469 -8.555 1 98.06 139 LYS B C 1
ATOM 3748 O O . LYS B 1 139 ? 10.211 23.516 -8.703 1 98.06 139 LYS B O 1
ATOM 3753 N N . LEU B 1 140 ? 8.406 23.094 -7.449 1 98.75 140 LEU B N 1
ATOM 3754 C CA . LEU B 1 140 ? 9.211 22.719 -6.285 1 98.75 140 LEU B CA 1
ATOM 3755 C C . LEU B 1 140 ? 10 21.453 -6.555 1 98.75 140 LEU B C 1
ATOM 3757 O O . LEU B 1 140 ? 11.172 21.344 -6.184 1 98.75 140 LEU B O 1
ATOM 3761 N N . ARG B 1 141 ? 9.344 20.469 -7.164 1 98.5 141 ARG B N 1
ATOM 3762 C CA . ARG B 1 141 ? 10.008 19.219 -7.547 1 98.5 141 ARG B CA 1
ATOM 3763 C C . ARG B 1 141 ? 11.195 19.5 -8.453 1 98.5 141 ARG B C 1
ATOM 3765 O O . ARG B 1 141 ? 12.297 18.984 -8.219 1 98.5 141 ARG B O 1
ATOM 3772 N N . ASP B 1 142 ? 10.984 20.266 -9.508 1 98.19 142 ASP B N 1
ATOM 3773 C CA . ASP B 1 142 ? 12.039 20.562 -10.477 1 98.19 142 ASP B CA 1
ATOM 3774 C C . ASP B 1 142 ? 13.172 21.359 -9.828 1 98.19 142 ASP B C 1
ATOM 3776 O O . ASP B 1 142 ? 14.352 21.125 -10.117 1 98.19 142 ASP B O 1
ATOM 3780 N N . ASN B 1 143 ? 12.773 22.328 -8.953 1 98.38 143 ASN B N 1
ATOM 3781 C CA . ASN B 1 143 ? 13.773 23.094 -8.211 1 98.38 143 ASN B CA 1
ATOM 3782 C C . ASN B 1 143 ? 14.656 22.188 -7.359 1 98.38 143 ASN B C 1
ATOM 3784 O O . ASN B 1 143 ? 15.875 22.328 -7.352 1 98.38 143 ASN B O 1
ATOM 3788 N N . SER B 1 144 ? 14.062 21.25 -6.617 1 98.62 144 SER B N 1
ATOM 3789 C CA . SER B 1 144 ? 14.82 20.328 -5.789 1 98.62 144 SER B CA 1
ATOM 3790 C C . SER B 1 144 ? 15.742 19.453 -6.641 1 98.62 144 SER B C 1
ATOM 3792 O O . SER B 1 144 ? 16.906 19.234 -6.293 1 98.62 144 SER B O 1
ATOM 3794 N N . LYS B 1 145 ? 15.258 19 -7.766 1 98 145 LYS B N 1
ATOM 3795 C CA . LYS B 1 145 ? 16.047 18.156 -8.664 1 98 145 LYS B CA 1
ATOM 3796 C C . LYS B 1 145 ? 17.266 18.922 -9.203 1 98 145 LYS B C 1
ATOM 3798 O O . LYS B 1 145 ? 18.359 18.375 -9.234 1 98 145 LYS B O 1
ATOM 3803 N N . GLU B 1 146 ? 17.016 20.078 -9.633 1 98.25 146 GLU B N 1
ATOM 3804 C CA . GLU B 1 146 ? 18.094 20.906 -10.188 1 98.25 146 GLU B CA 1
ATOM 3805 C C . GLU B 1 146 ? 19.219 21.109 -9.172 1 98.25 146 GLU B C 1
ATOM 3807 O O . GLU B 1 146 ? 20.391 21.188 -9.539 1 98.25 146 GLU B O 1
ATOM 3812 N N . LYS B 1 147 ? 18.906 21.141 -7.949 1 98.31 147 LYS B N 1
ATOM 3813 C CA . LYS B 1 147 ? 19.875 21.422 -6.895 1 98.31 147 LYS B CA 1
ATOM 3814 C C . LYS B 1 147 ? 20.391 20.141 -6.262 1 98.31 147 LYS B C 1
ATOM 3816 O O . LYS B 1 147 ? 21.188 20.172 -5.316 1 98.31 147 LYS B O 1
ATOM 3821 N N . GLY B 1 148 ? 19.906 18.969 -6.762 1 98.06 148 GLY B N 1
ATOM 3822 C CA . GLY B 1 148 ? 20.312 17.688 -6.223 1 98.06 148 GLY B CA 1
ATOM 3823 C C . GLY B 1 148 ? 19.766 17.422 -4.832 1 98.06 148 GLY B C 1
ATOM 3824 O O . GLY B 1 148 ? 20.438 16.781 -4.012 1 98.06 148 GLY B O 1
ATOM 3825 N N . LEU B 1 149 ? 18.609 18.031 -4.488 1 98.69 149 LEU B N 1
ATOM 3826 C CA . LEU B 1 149 ? 18 17.906 -3.172 1 98.69 149 LEU B CA 1
ATOM 3827 C C . LEU B 1 149 ? 16.766 17.016 -3.227 1 98.69 149 LEU B C 1
ATOM 3829 O O . LEU B 1 149 ? 16.203 16.797 -4.301 1 98.69 149 LEU B O 1
ATOM 3833 N N . GLN B 1 150 ? 16.422 16.469 -2.055 1 98.75 150 GLN B N 1
ATOM 3834 C CA . GLN B 1 150 ? 15.219 15.656 -1.943 1 98.75 150 GLN B CA 1
ATOM 3835 C C . GLN B 1 150 ? 14.016 16.484 -1.494 1 98.75 150 GLN B C 1
ATOM 3837 O O . GLN B 1 150 ? 14.156 17.391 -0.671 1 98.75 150 GLN B O 1
ATOM 3842 N N . PHE B 1 151 ? 12.883 16.234 -2.076 1 98.88 151 PHE B N 1
ATOM 3843 C CA . PHE B 1 151 ? 11.594 16.828 -1.738 1 98.88 151 PHE B CA 1
ATOM 3844 C C . PHE B 1 151 ? 10.57 15.742 -1.428 1 98.88 151 PHE B C 1
ATOM 3846 O O . PHE B 1 151 ? 10.102 15.047 -2.332 1 98.88 151 PHE B O 1
ATOM 3853 N N . LEU B 1 152 ? 10.234 15.539 -0.119 1 98.81 152 LEU B N 1
ATOM 3854 C CA . LEU B 1 152 ? 9.375 14.445 0.326 1 98.81 152 LEU B CA 1
ATOM 3855 C C . LEU B 1 152 ? 8.102 14.977 0.973 1 98.81 152 LEU B C 1
ATOM 3857 O O . LEU B 1 152 ? 8.117 16.047 1.599 1 98.81 152 LEU B O 1
ATOM 3861 N N . TYR B 1 153 ? 6.992 14.281 0.84 1 98.75 153 TYR B N 1
ATOM 3862 C CA . TYR B 1 153 ? 5.695 14.859 1.167 1 98.75 153 TYR B CA 1
ATOM 3863 C C . TYR B 1 153 ? 4.668 13.766 1.45 1 98.75 153 TYR B C 1
ATOM 3865 O O . TYR B 1 153 ? 3.484 13.93 1.145 1 98.75 153 TYR B O 1
ATOM 3873 N N . GLU B 1 154 ? 5.008 12.641 1.965 1 98.44 154 GLU B N 1
ATOM 3874 C CA . GLU B 1 154 ? 4.152 11.469 2.15 1 98.44 154 GLU B CA 1
ATOM 3875 C C . GLU B 1 154 ? 2.951 11.805 3.033 1 98.44 154 GLU B C 1
ATOM 3877 O O . GLU B 1 154 ? 1.853 11.289 2.814 1 98.44 154 GLU B O 1
ATOM 3882 N N . THR B 1 155 ? 3.105 12.711 3.943 1 97.62 155 THR B N 1
ATOM 3883 C CA . THR B 1 155 ? 2.127 12.969 4.996 1 97.62 155 THR B CA 1
ATOM 3884 C C . THR B 1 155 ? 1.016 13.883 4.488 1 97.62 155 THR B C 1
ATOM 3886 O O . THR B 1 155 ? 0.037 14.125 5.199 1 97.62 155 THR B O 1
ATOM 3889 N N . THR B 1 156 ? 1.126 14.383 3.289 1 97.69 156 THR B N 1
ATOM 3890 C CA . THR B 1 156 ? 0.239 15.445 2.82 1 97.69 156 THR B CA 1
ATOM 3891 C C . THR B 1 156 ? -1.165 14.906 2.568 1 97.69 156 THR B C 1
ATOM 3893 O O . THR B 1 156 ? -2.143 15.656 2.613 1 97.69 156 THR B O 1
ATOM 3896 N N . VAL B 1 157 ? -1.23 13.625 2.25 1 97.62 157 VAL B N 1
ATOM 3897 C CA . VAL B 1 157 ? -2.518 12.961 2.057 1 97.62 157 VAL B CA 1
ATOM 3898 C C . VAL B 1 157 ? -2.57 11.68 2.879 1 97.62 157 VAL B C 1
ATOM 3900 O O . VAL B 1 157 ? -1.662 10.844 2.799 1 97.62 157 VAL B O 1
ATOM 3903 N N . MET B 1 158 ? -3.555 11.508 3.781 1 97.69 158 MET B N 1
ATOM 3904 C CA . MET B 1 158 ? -3.85 10.312 4.566 1 97.69 158 MET B CA 1
ATOM 3905 C C . MET B 1 158 ? -2.764 10.062 5.605 1 97.69 158 MET B C 1
ATOM 3907 O O . MET B 1 158 ? -2.314 8.93 5.781 1 97.69 158 MET B O 1
ATOM 3911 N N . ASP B 1 159 ? -2.311 11.109 6.188 1 95.75 159 ASP B N 1
ATOM 3912 C CA . ASP B 1 159 ? -1.421 11.047 7.34 1 95.75 159 ASP B CA 1
ATOM 3913 C C . ASP B 1 159 ? -0.183 10.203 7.039 1 95.75 159 ASP B C 1
ATOM 3915 O O . ASP B 1 159 ? 0.551 10.492 6.09 1 95.75 159 ASP B O 1
ATOM 3919 N N . GLY B 1 160 ? 0.032 9.211 7.766 1 96.62 160 GLY B N 1
ATOM 3920 C CA . GLY B 1 160 ? 1.232 8.406 7.621 1 96.62 160 GLY B CA 1
ATOM 3921 C C . GLY B 1 160 ? 1.044 7.219 6.691 1 96.62 160 GLY B C 1
ATOM 3922 O O . GLY B 1 160 ? 1.997 6.492 6.406 1 96.62 160 GLY B O 1
ATOM 3923 N N . THR B 1 161 ? -0.18 6.984 6.23 1 98.06 161 THR B N 1
ATOM 3924 C CA . THR B 1 161 ? -0.427 5.891 5.297 1 98.06 161 THR B CA 1
ATOM 3925 C C . THR B 1 161 ? 0.294 6.141 3.973 1 98.06 161 THR B C 1
ATOM 3927 O O . THR B 1 161 ? 0.131 7.195 3.359 1 98.06 161 THR B O 1
ATOM 3930 N N . PRO B 1 162 ? 1.079 5.207 3.555 1 98 162 PRO B N 1
ATOM 3931 C CA . PRO B 1 162 ? 1.84 5.453 2.326 1 98 162 PRO B CA 1
ATOM 3932 C C . PRO B 1 162 ? 0.964 5.434 1.076 1 98 162 PRO B C 1
ATOM 3934 O O . PRO B 1 162 ? 0.389 4.398 0.735 1 98 162 PRO B O 1
ATOM 3937 N N . ILE B 1 163 ? 0.823 6.52 0.491 1 98.44 163 ILE B N 1
ATOM 3938 C CA . ILE B 1 163 ? 0.101 6.621 -0.772 1 98.44 163 ILE B CA 1
ATOM 3939 C C . ILE B 1 163 ? 1.084 6.887 -1.91 1 98.44 163 ILE B C 1
ATOM 3941 O O . ILE B 1 163 ? 1.129 6.137 -2.889 1 98.44 163 ILE B O 1
ATOM 3945 N N . PHE B 1 164 ? 1.904 7.902 -1.704 1 98.44 164 PHE B N 1
ATOM 3946 C CA . PHE B 1 164 ? 2.844 8.289 -2.748 1 98.44 164 PHE B CA 1
ATOM 3947 C C . PHE B 1 164 ? 3.975 7.273 -2.863 1 98.44 164 PHE B C 1
ATOM 3949 O O . PHE B 1 164 ? 4.316 6.844 -3.965 1 98.44 164 PHE B O 1
ATOM 3956 N N . ASN B 1 165 ? 4.535 6.844 -1.71 1 97.31 165 ASN B N 1
ATOM 3957 C CA . ASN B 1 165 ? 5.59 5.836 -1.715 1 97.31 165 ASN B CA 1
ATOM 3958 C C . ASN B 1 165 ? 5.07 4.484 -2.201 1 97.31 165 ASN B C 1
ATOM 3960 O O . ASN B 1 165 ? 5.816 3.709 -2.803 1 97.31 165 ASN B O 1
ATOM 3964 N N . PHE B 1 166 ? 3.766 4.191 -1.959 1 98.12 166 PHE B N 1
ATOM 3965 C CA . PHE B 1 166 ? 3.15 2.98 -2.486 1 98.12 166 PHE B CA 1
ATOM 3966 C C . PHE B 1 166 ? 3.25 2.941 -4.008 1 98.12 166 PHE B C 1
ATOM 3968 O O . PHE B 1 166 ? 3.752 1.972 -4.578 1 98.12 166 PHE B O 1
ATOM 3975 N N . VAL B 1 167 ? 2.826 4.008 -4.613 1 98.31 167 VAL B N 1
ATOM 3976 C CA . VAL B 1 167 ? 2.824 4.055 -6.074 1 98.31 167 VAL B CA 1
ATOM 3977 C C . VAL B 1 167 ? 4.262 4.07 -6.59 1 98.31 167 VAL B C 1
ATOM 3979 O O . VAL B 1 167 ? 4.598 3.352 -7.535 1 98.31 167 VAL B O 1
ATOM 3982 N N . LYS B 1 168 ? 5.082 4.82 -5.926 1 96.69 168 LYS B N 1
ATOM 3983 C CA . LYS B 1 168 ? 6.449 5.035 -6.391 1 96.69 168 LYS B CA 1
ATOM 3984 C C . LYS B 1 168 ? 7.285 3.764 -6.262 1 96.69 168 LYS B C 1
ATOM 3986 O O . LYS B 1 168 ? 8.078 3.445 -7.148 1 96.69 168 LYS B O 1
ATOM 3991 N N . TYR B 1 169 ? 7.086 2.979 -5.184 1 96.5 169 TYR B N 1
ATOM 3992 C CA . TYR B 1 169 ? 8.047 1.92 -4.887 1 96.5 169 TYR B CA 1
ATOM 3993 C C . TYR B 1 169 ? 7.406 0.545 -5.031 1 96.5 169 TYR B C 1
ATOM 3995 O O . TYR B 1 169 ? 8.102 -0.454 -5.227 1 96.5 169 TYR B O 1
ATOM 4003 N N . ALA B 1 170 ? 6.082 0.505 -4.922 1 97.62 170 ALA B N 1
ATOM 4004 C CA . ALA B 1 170 ? 5.465 -0.816 -4.859 1 97.62 170 ALA B CA 1
ATOM 4005 C C . ALA B 1 170 ? 4.707 -1.132 -6.148 1 97.62 170 ALA B C 1
ATOM 4007 O O . ALA B 1 170 ? 4.219 -2.248 -6.328 1 97.62 170 ALA B O 1
ATOM 4008 N N . LEU B 1 171 ? 4.594 -0.187 -7.062 1 98.06 171 LEU B N 1
ATOM 4009 C CA . LEU B 1 171 ? 3.906 -0.408 -8.336 1 98.06 171 LEU B CA 1
ATOM 4010 C C . LEU B 1 171 ? 4.812 -0.052 -9.508 1 98.06 171 LEU B C 1
ATOM 4012 O O . LEU B 1 171 ? 4.414 0.708 -10.391 1 98.06 171 LEU B O 1
ATOM 4016 N N . PRO B 1 172 ? 6.004 -0.654 -9.555 1 97.19 172 PRO B N 1
ATOM 4017 C CA . PRO B 1 172 ? 6.902 -0.299 -10.656 1 97.19 172 PRO B CA 1
ATOM 4018 C C . PRO B 1 172 ? 6.305 -0.606 -12.031 1 97.19 172 PRO B C 1
ATOM 4020 O O . PRO B 1 172 ? 5.676 -1.652 -12.211 1 97.19 172 PRO B O 1
ATOM 4023 N N . GLY B 1 173 ? 6.469 0.359 -12.906 1 96.38 173 GLY B N 1
ATOM 4024 C CA . GLY B 1 173 ? 6.047 0.177 -14.289 1 96.38 173 GLY B CA 1
ATOM 4025 C C . GLY B 1 173 ? 4.594 0.546 -14.516 1 96.38 173 GLY B C 1
ATOM 4026 O O . GLY B 1 173 ? 4.152 0.658 -15.664 1 96.38 173 GLY B O 1
ATOM 4027 N N . CYS B 1 174 ? 3.826 0.789 -13.461 1 97.19 174 CYS B N 1
ATOM 4028 C CA . CYS B 1 174 ? 2.416 1.135 -13.602 1 97.19 174 CYS B CA 1
ATOM 4029 C C . CYS B 1 174 ? 2.244 2.619 -13.891 1 97.19 174 CYS B C 1
ATOM 4031 O O . CYS B 1 174 ? 3.008 3.449 -13.391 1 97.19 174 CYS B O 1
ATOM 4033 N N . LYS B 1 175 ? 1.283 2.904 -14.656 1 97.25 175 LYS B N 1
ATOM 4034 C CA . LYS B 1 175 ? 0.756 4.258 -14.812 1 97.25 175 LYS B CA 1
ATOM 4035 C C . LYS B 1 175 ? -0.581 4.414 -14.094 1 97.25 175 LYS B C 1
ATOM 4037 O O . LYS B 1 175 ? -1.481 3.588 -14.258 1 97.25 175 LYS B O 1
ATOM 4042 N N . VAL B 1 176 ? -0.703 5.422 -13.289 1 98.5 176 VAL B N 1
ATOM 4043 C CA . VAL B 1 176 ? -1.972 5.703 -12.625 1 98.5 176 VAL B CA 1
ATOM 4044 C C . VAL B 1 176 ? -2.939 6.352 -13.609 1 98.5 176 VAL B C 1
ATOM 4046 O O . VAL B 1 176 ? -2.623 7.379 -14.219 1 98.5 176 VAL B O 1
ATOM 4049 N N . LEU B 1 177 ? -4.098 5.75 -13.719 1 98.31 177 LEU B N 1
ATOM 4050 C CA . LEU B 1 177 ? -5.09 6.23 -14.68 1 98.31 177 LEU B CA 1
ATOM 4051 C C . LEU B 1 177 ? -6.133 7.105 -13.984 1 98.31 177 LEU B C 1
ATOM 4053 O O . LEU B 1 177 ? -6.656 8.047 -14.586 1 98.31 177 LEU B O 1
ATOM 4057 N N . SER B 1 178 ? -6.492 6.785 -12.789 1 98.75 178 SER B N 1
ATOM 4058 C CA . SER B 1 178 ? -7.484 7.508 -12 1 98.75 178 SER B CA 1
ATOM 4059 C C . SER B 1 178 ? -7.414 7.109 -10.531 1 98.75 178 SER B C 1
ATOM 4061 O O . SER B 1 178 ? -6.738 6.145 -10.172 1 98.75 178 SER B O 1
ATOM 4063 N N . PHE B 1 179 ? -8.055 7.902 -9.719 1 98.88 179 PHE B N 1
ATOM 4064 C CA . PHE B 1 179 ? -8.219 7.527 -8.32 1 98.88 179 PHE B CA 1
ATOM 4065 C C . PHE B 1 179 ? -9.57 8 -7.793 1 98.88 179 PHE B C 1
ATOM 4067 O O . PHE B 1 179 ? -10.203 8.875 -8.383 1 98.88 179 PHE B O 1
ATOM 4074 N N . LYS B 1 180 ? -10.016 7.406 -6.746 1 98.75 180 LYS B N 1
ATOM 4075 C CA . LYS B 1 180 ? -11.219 7.715 -5.977 1 98.75 180 LYS B CA 1
ATOM 4076 C C . LYS B 1 180 ? -10.984 7.508 -4.484 1 98.75 180 LYS B C 1
ATOM 4078 O O . LYS B 1 180 ? -10.344 6.535 -4.078 1 98.75 180 LYS B O 1
ATOM 4083 N N . GLY B 1 181 ? -11.453 8.484 -3.682 1 98.75 181 GLY B N 1
ATOM 4084 C CA . GLY B 1 181 ? -11.18 8.305 -2.266 1 98.75 181 GLY B CA 1
ATOM 4085 C C . GLY B 1 181 ? -12.141 9.062 -1.37 1 98.75 181 GLY B C 1
ATOM 4086 O O . GLY B 1 181 ? -12.875 9.93 -1.84 1 98.75 181 GLY B O 1
ATOM 4087 N N . ILE B 1 182 ? -12.32 8.656 -0.165 1 98.75 182 ILE B N 1
ATOM 4088 C CA . ILE B 1 182 ? -12.875 9.398 0.962 1 98.75 182 ILE B CA 1
ATOM 4089 C C . ILE B 1 182 ? -11.734 9.938 1.828 1 98.75 182 ILE B C 1
ATOM 4091 O O . ILE B 1 182 ? -11.07 9.172 2.533 1 98.75 182 ILE B O 1
ATOM 4095 N N . LEU B 1 183 ? -11.555 11.281 1.816 1 98.19 183 LEU B N 1
ATOM 4096 C CA . LEU B 1 183 ? -10.297 11.82 2.324 1 98.19 183 LEU B CA 1
ATOM 4097 C C . LEU B 1 183 ? -10.547 12.938 3.336 1 98.19 183 LEU B C 1
ATOM 4099 O O . LEU B 1 183 ? -9.633 13.672 3.697 1 98.19 183 LEU B O 1
ATOM 4103 N N . ASN B 1 184 ? -11.789 13.117 3.723 1 96.5 184 ASN B N 1
ATOM 4104 C CA . ASN B 1 184 ? -12.133 14.141 4.703 1 96.5 184 ASN B CA 1
ATOM 4105 C C . ASN B 1 184 ? -12.969 13.562 5.844 1 96.5 184 ASN B C 1
ATOM 4107 O O . ASN B 1 184 ? -14.164 13.297 5.668 1 96.5 184 ASN B O 1
ATOM 4111 N N . SER B 1 185 ? -12.43 13.43 6.973 1 95.44 185 SER B N 1
ATOM 4112 C CA . SER B 1 185 ? -13.047 12.781 8.117 1 95.44 185 SER B CA 1
ATOM 4113 C C . SER B 1 185 ? -14.227 13.594 8.641 1 95.44 185 SER B C 1
ATOM 4115 O O . SER B 1 185 ? -15.234 13.031 9.078 1 95.44 185 SER B O 1
ATOM 4117 N N . THR B 1 186 ? -14.125 14.914 8.625 1 96.19 186 THR B N 1
ATOM 4118 C CA . THR B 1 186 ? -15.18 15.773 9.164 1 96.19 186 THR B CA 1
ATOM 4119 C C . THR B 1 186 ? -16.5 15.539 8.422 1 96.19 186 THR B C 1
ATOM 4121 O O . THR B 1 186 ? -17.531 15.297 9.047 1 96.19 186 THR B O 1
ATOM 4124 N N . THR B 1 187 ? -16.422 15.594 7.098 1 97.69 187 THR B N 1
ATOM 4125 C CA . THR B 1 187 ? -17.656 15.398 6.324 1 97.69 187 THR B CA 1
ATOM 4126 C C . THR B 1 187 ? -18.172 13.984 6.496 1 97.69 187 THR B C 1
ATOM 4128 O O . THR B 1 187 ? -19.391 13.766 6.547 1 97.69 187 THR B O 1
ATOM 4131 N N . ASN B 1 188 ? -17.266 13.039 6.516 1 97.5 188 ASN B N 1
ATOM 4132 C CA . ASN B 1 188 ? -17.688 11.656 6.707 1 97.5 188 ASN B CA 1
ATOM 4133 C C . ASN B 1 188 ? -18.391 11.469 8.047 1 97.5 188 ASN B C 1
ATOM 4135 O O . ASN B 1 188 ? -19.406 10.766 8.125 1 97.5 188 ASN B O 1
ATOM 4139 N N . PHE B 1 189 ? -17.906 12.117 9.086 1 97.62 189 PHE B N 1
ATOM 4140 C CA . PHE B 1 189 ? -18.516 12.07 10.406 1 97.62 189 PHE B CA 1
ATOM 4141 C C . PHE B 1 189 ? -19.906 12.695 10.375 1 97.62 189 PHE B C 1
ATOM 4143 O O . PHE B 1 189 ? -20.859 12.117 10.906 1 97.62 189 PHE B O 1
ATOM 4150 N N . VAL B 1 190 ? -20.016 13.836 9.836 1 98.06 190 VAL B N 1
ATOM 4151 C CA . VAL B 1 190 ? -21.281 14.555 9.766 1 98.06 190 VAL B CA 1
ATOM 4152 C C . VAL B 1 190 ? -22.328 13.711 9.047 1 98.06 190 VAL B C 1
ATOM 4154 O O . VAL B 1 190 ? -23.453 13.555 9.531 1 98.06 190 VAL B O 1
ATOM 4157 N N . LEU B 1 191 ? -21.953 13.156 7.91 1 98.12 191 LEU B N 1
ATOM 4158 C CA . LEU B 1 191 ? -22.859 12.328 7.137 1 98.12 191 LEU B CA 1
ATOM 4159 C C . LEU B 1 191 ? -23.297 11.102 7.93 1 98.12 191 LEU B C 1
ATOM 4161 O O . LEU B 1 191 ? -24.453 10.695 7.879 1 98.12 191 LEU B O 1
ATOM 4165 N N . GLU B 1 192 ? -22.344 10.508 8.664 1 96.75 192 GLU B N 1
ATOM 4166 C CA . GLU B 1 192 ? -22.672 9.367 9.516 1 96.75 192 GLU B CA 1
ATOM 4167 C C . GLU B 1 192 ? -23.656 9.758 10.609 1 96.75 192 GLU B C 1
ATOM 4169 O O . GLU B 1 192 ? -24.578 9 10.93 1 96.75 192 GLU B O 1
ATOM 4174 N N . GLN B 1 193 ? -23.438 10.938 11.242 1 97.25 193 GLN B N 1
ATOM 4175 C CA . GLN B 1 193 ? -24.359 11.445 12.242 1 97.25 193 GLN B CA 1
ATOM 4176 C C . GLN B 1 193 ? -25.766 11.617 11.656 1 97.25 193 GLN B C 1
ATOM 4178 O O . GLN B 1 193 ? -26.766 11.289 12.297 1 97.25 193 GLN B O 1
ATOM 4183 N N . MET B 1 194 ? -25.812 12.094 10.484 1 97.81 194 MET B N 1
ATOM 4184 C CA . MET B 1 194 ? -27.094 12.305 9.844 1 97.81 194 MET B CA 1
ATOM 4185 C C . MET B 1 194 ? -27.781 10.977 9.531 1 97.81 194 MET B C 1
ATOM 4187 O O . MET B 1 194 ? -29 10.859 9.625 1 97.81 194 MET B O 1
ATOM 4191 N N . GLU B 1 195 ? -27 9.984 9.156 1 95.81 195 GLU B N 1
ATOM 4192 C CA . GLU B 1 195 ? -27.531 8.641 8.953 1 95.81 195 GLU B CA 1
ATOM 4193 C C . GLU B 1 195 ? -28.203 8.117 10.219 1 95.81 195 GLU B C 1
ATOM 4195 O O . GLU B 1 195 ? -29.141 7.328 10.148 1 95.81 195 GLU B O 1
ATOM 4200 N N . SER B 1 196 ? -27.641 8.57 11.32 1 95 196 SER B N 1
ATOM 4201 C CA . SER B 1 196 ? -28.172 8.125 12.609 1 95 196 SER B CA 1
ATOM 4202 C C . SER B 1 196 ? -29.406 8.93 13.008 1 95 196 SER B C 1
ATOM 4204 O O . SER B 1 196 ? -29.969 8.719 14.086 1 95 196 SER B O 1
ATOM 4206 N N . GLY B 1 197 ? -29.766 9.953 12.234 1 95.12 197 GLY B N 1
ATOM 4207 C CA . GLY B 1 197 ? -31.016 10.656 12.461 1 95.12 197 GLY B CA 1
ATOM 4208 C C . GLY B 1 197 ? -30.828 12.102 12.867 1 95.12 197 GLY B C 1
ATOM 4209 O O . GLY B 1 197 ? -31.797 12.859 12.977 1 95.12 197 GLY B O 1
ATOM 4210 N N . ASN B 1 198 ? -29.609 12.57 13.031 1 96.38 198 ASN B N 1
ATOM 4211 C CA . ASN B 1 198 ? -29.359 13.961 13.398 1 96.38 198 ASN B CA 1
ATOM 4212 C C . ASN B 1 198 ? -29.531 14.898 12.203 1 96.38 198 ASN B C 1
ATOM 4214 O O . ASN B 1 198 ? -29.203 14.531 11.07 1 96.38 198 ASN B O 1
ATOM 4218 N N . SER B 1 199 ? -30.031 16.109 12.484 1 95.88 199 SER B N 1
ATOM 4219 C CA . SER B 1 199 ? -30.031 17.125 11.445 1 95.88 199 SER B CA 1
ATOM 4220 C C . SER B 1 199 ? -28.609 17.547 11.086 1 95.88 199 SER B C 1
ATOM 4222 O O . SER B 1 199 ? -27.672 17.25 11.82 1 95.88 199 SER B O 1
ATOM 4224 N N . TYR B 1 200 ? -28.531 18.219 9.969 1 95.88 200 TYR B N 1
ATOM 4225 C CA . TYR B 1 200 ? -27.234 18.766 9.562 1 95.88 200 TYR B CA 1
ATOM 4226 C C . TYR B 1 200 ? -26.656 19.656 10.648 1 95.88 200 TYR B C 1
ATOM 4228 O O . TYR B 1 200 ? -25.484 19.516 11.016 1 95.88 200 TYR B O 1
ATOM 4236 N N . GLU B 1 201 ? -27.453 20.5 11.227 1 95.69 201 GLU B N 1
ATOM 4237 C CA . GLU B 1 201 ? -27 21.438 12.25 1 95.69 201 GLU B CA 1
ATOM 4238 C C . GLU B 1 201 ? -26.531 20.703 13.508 1 95.69 201 GLU B C 1
ATOM 4240 O O . GLU B 1 201 ? -25.484 21.047 14.07 1 95.69 201 GLU B O 1
ATOM 4245 N N . ASP B 1 202 ? -27.25 19.75 13.867 1 96.75 202 ASP B N 1
ATOM 4246 C CA . ASP B 1 202 ? -26.891 18.969 15.055 1 96.75 202 ASP B CA 1
ATOM 4247 C C . ASP B 1 202 ? -25.609 18.172 14.812 1 96.75 202 ASP B C 1
ATOM 4249 O O . ASP B 1 202 ? -24.797 18 15.727 1 96.75 202 ASP B O 1
ATOM 4253 N N . ALA B 1 203 ? -25.578 17.625 13.609 1 97.31 203 ALA B N 1
ATOM 4254 C CA . ALA B 1 203 ? -24.391 16.875 13.242 1 97.31 203 ALA B CA 1
ATOM 4255 C C . ALA B 1 203 ? -23.141 17.75 13.289 1 97.31 203 ALA B C 1
ATOM 4257 O O . ALA B 1 203 ? -22.094 17.312 13.789 1 97.31 203 ALA B O 1
ATOM 4258 N N . ILE B 1 204 ? -23.234 18.953 12.844 1 96.88 204 ILE B N 1
ATOM 4259 C CA . ILE B 1 204 ? -22.125 19.906 12.852 1 96.88 204 ILE B CA 1
ATOM 4260 C C . ILE B 1 204 ? -21.734 20.234 14.289 1 96.88 204 ILE B C 1
ATOM 4262 O O . ILE B 1 204 ? -20.562 20.281 14.633 1 96.88 204 ILE B O 1
ATOM 4266 N N . LYS B 1 205 ? -22.688 20.469 15.117 1 96.81 205 LYS B N 1
ATOM 4267 C CA . LYS B 1 205 ? -22.453 20.75 16.531 1 96.81 205 LYS B CA 1
ATOM 4268 C C . LYS B 1 205 ? -21.703 19.609 17.203 1 96.81 205 LYS B C 1
ATOM 4270 O O . LYS B 1 205 ? -20.781 19.828 17.969 1 96.81 205 LYS B O 1
ATOM 4275 N N . GLU B 1 206 ? -22.188 18.469 16.859 1 96.5 206 GLU B N 1
ATOM 4276 C CA . GLU B 1 206 ? -21.547 17.281 17.422 1 96.5 206 GLU B CA 1
ATOM 4277 C C . GLU B 1 206 ? -20.109 17.141 16.922 1 96.5 206 GLU B C 1
ATOM 4279 O O . GLU B 1 206 ? -19.219 16.766 17.688 1 96.5 206 GLU B O 1
ATOM 4284 N N . ALA B 1 207 ? -19.906 17.391 15.648 1 96.19 207 ALA B N 1
ATOM 4285 C CA . ALA B 1 207 ? -18.562 17.344 15.078 1 96.19 207 ALA B CA 1
ATOM 4286 C C . ALA B 1 207 ? -17.625 18.297 15.797 1 96.19 207 ALA B C 1
ATOM 4288 O O . ALA B 1 207 ? -16.484 17.969 16.094 1 96.19 207 ALA B O 1
ATOM 4289 N N . LYS B 1 208 ? -18.109 19.469 16.109 1 95.38 208 LYS B N 1
ATOM 4290 C CA . LYS B 1 208 ? -17.328 20.469 16.844 1 95.38 208 LYS B CA 1
ATOM 4291 C C . LYS B 1 208 ? -17.047 19.984 18.266 1 95.38 208 LYS B C 1
ATOM 4293 O O . LYS B 1 208 ? -15.906 20.062 18.734 1 95.38 208 LYS B O 1
ATOM 4298 N N . ARG B 1 209 ? -18.016 19.422 18.875 1 95.31 209 ARG B N 1
ATOM 4299 C CA . ARG B 1 209 ? -17.891 18.938 20.25 1 95.31 209 ARG B CA 1
ATOM 4300 C C . ARG B 1 209 ? -16.859 17.828 20.344 1 95.31 209 ARG B C 1
ATOM 4302 O O . ARG B 1 209 ? -16.078 17.781 21.297 1 95.31 209 ARG B O 1
ATOM 4309 N N . ARG B 1 210 ? -16.828 16.984 19.344 1 93.25 210 ARG B N 1
ATOM 4310 C CA . ARG B 1 210 ? -15.938 15.828 19.359 1 93.25 210 ARG B CA 1
ATOM 4311 C C . ARG B 1 210 ? -14.57 16.172 18.781 1 93.25 210 ARG B C 1
ATOM 4313 O O . ARG B 1 210 ? -13.688 15.328 18.703 1 93.25 210 ARG B O 1
ATOM 4320 N N . GLY B 1 211 ? -14.43 17.359 18.234 1 89.94 211 GLY B N 1
ATOM 4321 C CA . GLY B 1 211 ? -13.133 17.812 17.766 1 89.94 211 GLY B CA 1
ATOM 4322 C C . GLY B 1 211 ? -12.891 17.484 16.297 1 89.94 211 GLY B C 1
ATOM 4323 O O . GLY B 1 211 ? -11.766 17.609 15.812 1 89.94 211 GLY B O 1
ATOM 4324 N N . PHE B 1 212 ? -13.914 17.016 15.602 1 89.38 212 PHE B N 1
ATOM 4325 C CA . PHE B 1 212 ? -13.797 16.75 14.172 1 89.38 212 PHE B CA 1
ATOM 4326 C C . PHE B 1 212 ? -13.742 18.047 13.383 1 89.38 212 PHE B C 1
ATOM 4328 O O . PHE B 1 212 ? -13.117 18.125 12.328 1 89.38 212 PHE B O 1
ATOM 4335 N N . ALA B 1 213 ? -14.508 19 13.898 1 90.25 213 ALA B N 1
ATOM 4336 C CA . AL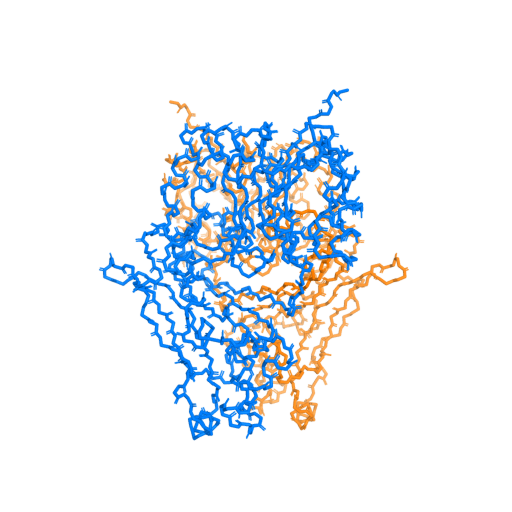A B 1 213 ? -14.625 20.266 13.195 1 90.25 213 ALA B CA 1
ATOM 4337 C C . ALA B 1 213 ? -14.203 21.438 14.086 1 90.25 213 ALA B C 1
ATOM 4339 O O . ALA B 1 213 ? -14.484 21.438 15.289 1 90.25 213 ALA B O 1
ATOM 4340 N N . GLU B 1 214 ? -13.555 22.406 13.422 1 89.06 214 GLU B N 1
ATOM 4341 C CA . GLU B 1 214 ? -13.25 23.656 14.109 1 89.06 214 GLU B CA 1
ATOM 4342 C C . GLU B 1 214 ? -14.484 24.531 14.234 1 89.06 214 GLU B C 1
ATOM 4344 O O . GLU B 1 214 ? -15.562 24.172 13.75 1 89.06 214 GLU B O 1
ATOM 4349 N N . ALA B 1 215 ? -14.211 25.641 14.922 1 88.12 215 ALA B N 1
ATOM 4350 C CA . ALA B 1 215 ? -15.328 26.562 15.086 1 88.12 215 ALA B CA 1
ATOM 4351 C C . ALA B 1 215 ? -15.898 26.984 13.734 1 88.12 215 ALA B C 1
ATOM 4353 O O . ALA B 1 215 ? -17.125 26.969 13.547 1 88.12 215 ALA B O 1
ATOM 4354 N N . ASP B 1 216 ? -15.094 27.297 12.844 1 90.88 216 ASP B N 1
ATOM 4355 C CA . ASP B 1 216 ? -15.492 27.484 11.453 1 90.88 216 ASP B CA 1
ATOM 4356 C C . ASP B 1 216 ? -15.133 26.266 10.602 1 90.88 216 ASP B C 1
ATOM 4358 O O . ASP B 1 216 ? -13.977 26.094 10.219 1 90.88 216 ASP B O 1
ATOM 4362 N N . PRO B 1 217 ? -16.141 25.453 10.281 1 93.06 217 PRO B N 1
ATOM 4363 C CA . PRO B 1 217 ? -15.875 24.188 9.602 1 93.06 217 PRO B CA 1
ATOM 4364 C C . PRO B 1 217 ? -15.93 24.312 8.086 1 93.06 217 PRO B C 1
ATOM 4366 O O . PRO B 1 217 ? -15.938 23.297 7.379 1 93.06 217 PRO B O 1
ATOM 4369 N N . THR B 1 218 ? -15.938 25.484 7.516 1 91.56 218 THR B N 1
ATOM 4370 C CA . THR B 1 218 ? -16.203 25.766 6.109 1 91.56 218 THR B CA 1
ATOM 4371 C C . THR B 1 218 ? -15.203 25.031 5.215 1 91.56 218 THR B C 1
ATOM 4373 O O . THR B 1 218 ? -15.586 24.469 4.188 1 91.56 218 THR B O 1
ATOM 4376 N N . LEU B 1 219 ? -13.953 25 5.605 1 91.75 219 LEU B N 1
ATOM 4377 C CA . LEU B 1 219 ? -12.914 24.359 4.797 1 91.75 219 LEU B CA 1
ATOM 4378 C C . LEU B 1 219 ? -13.227 22.875 4.586 1 91.75 219 LEU B C 1
ATOM 4380 O O . LEU B 1 219 ? -13 22.344 3.502 1 91.75 219 LEU B O 1
ATOM 4384 N N . ASP B 1 220 ? -13.789 22.297 5.586 1 94.94 220 ASP B N 1
ATOM 4385 C CA . ASP B 1 220 ? -14.133 20.875 5.504 1 94.94 220 ASP B CA 1
ATOM 4386 C C . ASP B 1 220 ? -15.492 20.688 4.836 1 94.94 220 ASP B C 1
ATOM 4388 O O . ASP B 1 220 ? -15.609 19.953 3.855 1 94.94 220 ASP B O 1
ATOM 4392 N N . ILE B 1 221 ? -16.469 21.406 5.215 1 96.88 221 ILE B N 1
ATOM 4393 C CA . ILE B 1 221 ? -17.859 21.172 4.855 1 96.88 221 ILE B CA 1
ATOM 4394 C C . ILE B 1 221 ? -18.094 21.562 3.398 1 96.88 221 ILE B C 1
ATOM 4396 O O . ILE B 1 221 ? -18.891 20.953 2.701 1 96.88 221 ILE B O 1
ATOM 4400 N N . ASP B 1 222 ? -17.344 22.547 3.02 1 95.88 222 ASP B N 1
ATOM 4401 C CA . ASP B 1 222 ? -17.484 23 1.641 1 95.88 222 ASP B CA 1
ATOM 4402 C C . ASP B 1 222 ? -16.562 22.219 0.704 1 95.88 222 ASP B C 1
ATOM 4404 O O . ASP B 1 222 ? -16.594 22.438 -0.51 1 95.88 222 ASP B O 1
ATOM 4408 N N . GLY B 1 223 ? -15.75 21.344 1.228 1 96.69 223 GLY B N 1
ATOM 4409 C CA . GLY B 1 223 ? -14.969 20.422 0.418 1 96.69 223 GLY B CA 1
ATOM 4410 C C . GLY B 1 223 ? -13.609 20.969 0.026 1 96.69 223 GLY B C 1
ATOM 4411 O O . GLY B 1 223 ? -12.945 20.406 -0.854 1 96.69 223 GLY B O 1
ATOM 4412 N N . TRP B 1 224 ? -13.188 22.062 0.629 1 96.12 224 TRP B N 1
ATOM 4413 C CA . TRP B 1 224 ? -11.938 22.688 0.23 1 96.12 224 TRP B CA 1
ATOM 4414 C C . TRP B 1 224 ? -10.742 21.828 0.627 1 96.12 224 TRP B C 1
ATOM 4416 O O . TRP B 1 224 ? -9.781 21.688 -0.14 1 96.12 224 TRP B O 1
ATOM 4426 N N . ASP B 1 225 ? -10.734 21.312 1.834 1 96 225 ASP B N 1
ATOM 4427 C CA . ASP B 1 225 ? -9.664 20.406 2.244 1 96 225 ASP B CA 1
ATOM 4428 C C . ASP B 1 225 ? -9.562 19.219 1.296 1 96 225 ASP B C 1
ATOM 4430 O O . ASP B 1 225 ? -8.461 18.844 0.875 1 96 225 ASP B O 1
ATOM 4434 N N . ALA B 1 226 ? -10.719 18.641 0.958 1 97.81 226 ALA B N 1
ATOM 4435 C CA . ALA B 1 226 ? -10.766 17.516 0.018 1 97.81 226 ALA B CA 1
ATOM 4436 C C . ALA B 1 226 ? -10.25 17.938 -1.356 1 97.81 226 ALA B C 1
ATOM 4438 O O . ALA B 1 226 ? -9.555 17.172 -2.02 1 97.81 226 ALA B O 1
ATOM 4439 N N . ALA B 1 227 ? -10.586 19.125 -1.742 1 98.06 227 ALA B N 1
ATOM 4440 C CA . ALA B 1 227 ? -10.125 19.641 -3.031 1 98.06 227 ALA B CA 1
ATOM 4441 C C . ALA B 1 227 ? -8.609 19.781 -3.057 1 98.06 227 ALA B C 1
ATOM 4443 O O . ALA B 1 227 ? -7.965 19.453 -4.059 1 98.06 227 ALA B O 1
ATOM 4444 N N . ALA B 1 228 ? -8.078 20.266 -1.995 1 97.88 228 ALA B N 1
ATOM 4445 C CA . ALA B 1 228 ? -6.625 20.422 -1.905 1 97.88 228 ALA B CA 1
ATOM 4446 C C . ALA B 1 228 ? -5.934 19.062 -1.979 1 97.88 228 ALA B C 1
ATOM 4448 O O . ALA B 1 228 ? -4.93 18.906 -2.676 1 97.88 228 ALA B O 1
ATOM 4449 N N . LYS B 1 229 ? -6.461 18.094 -1.275 1 98.25 229 LYS B N 1
ATOM 4450 C CA . LYS B 1 229 ? -5.91 16.734 -1.307 1 98.25 229 LYS B CA 1
ATOM 4451 C C . LYS B 1 229 ? -6.047 16.125 -2.695 1 98.25 229 LYS B C 1
ATOM 4453 O O . LYS B 1 229 ? -5.137 15.43 -3.166 1 98.25 229 LYS B O 1
ATOM 4458 N N . THR B 1 230 ? -7.148 16.391 -3.326 1 98.69 230 THR B N 1
ATOM 4459 C CA . THR B 1 230 ? -7.367 15.891 -4.68 1 98.69 230 THR B CA 1
ATOM 4460 C C . THR B 1 230 ? -6.34 16.484 -5.645 1 98.69 230 THR B C 1
ATOM 4462 O O . THR B 1 230 ? -5.754 15.75 -6.449 1 98.69 230 THR B O 1
ATOM 4465 N N . ALA B 1 231 ? -6.148 17.75 -5.535 1 98.56 231 ALA B N 1
ATOM 4466 C CA . ALA B 1 231 ? -5.152 18.406 -6.379 1 98.56 231 ALA B CA 1
ATOM 4467 C C . ALA B 1 231 ? -3.76 17.828 -6.137 1 98.56 231 ALA B C 1
ATOM 4469 O O . ALA B 1 231 ? -3.023 17.547 -7.086 1 98.56 231 ALA B O 1
ATOM 4470 N N . ALA B 1 232 ? -3.404 17.656 -4.891 1 98.56 232 ALA B N 1
ATOM 4471 C CA . ALA B 1 232 ? -2.104 17.094 -4.543 1 98.56 232 ALA B CA 1
ATOM 4472 C C . ALA B 1 232 ? -1.931 15.695 -5.145 1 98.56 232 ALA B C 1
ATOM 4474 O O . ALA B 1 232 ? -0.883 15.383 -5.719 1 98.56 232 ALA B O 1
ATOM 4475 N N . LEU B 1 233 ? -2.967 14.891 -5.062 1 98.88 233 LEU B N 1
ATOM 4476 C CA . LEU B 1 233 ? -2.924 13.539 -5.609 1 98.88 233 LEU B CA 1
ATOM 4477 C C . LEU B 1 233 ? -2.752 13.562 -7.125 1 98.88 233 LEU B C 1
ATOM 4479 O O . LEU B 1 233 ? -1.928 12.828 -7.672 1 98.88 233 LEU B O 1
ATOM 4483 N N . LEU B 1 234 ? -3.51 14.398 -7.762 1 98.88 234 LEU B N 1
ATOM 4484 C CA . LEU B 1 234 ? -3.41 14.531 -9.211 1 98.88 234 LEU B CA 1
ATOM 4485 C C . LEU B 1 234 ? -2.004 14.961 -9.625 1 98.88 234 LEU B C 1
ATOM 4487 O O . LEU B 1 234 ? -1.415 14.375 -10.539 1 98.88 234 LEU B O 1
ATOM 4491 N N . ASN B 1 235 ? -1.488 15.938 -8.938 1 98.75 235 ASN B N 1
ATOM 4492 C CA . ASN B 1 235 ? -0.187 16.516 -9.273 1 98.75 235 ASN B CA 1
ATOM 4493 C C . ASN B 1 235 ? 0.935 15.492 -9.086 1 98.75 235 ASN B C 1
ATOM 4495 O O . ASN B 1 235 ? 1.837 15.398 -9.922 1 98.75 235 ASN B O 1
ATOM 4499 N N . VAL B 1 236 ? 0.862 14.703 -8.07 1 98.62 236 VAL B N 1
ATOM 4500 C CA . VAL B 1 236 ? 1.956 13.789 -7.77 1 98.62 236 VAL B CA 1
ATOM 4501 C C . VAL B 1 236 ? 1.765 12.484 -8.539 1 98.62 236 VAL B C 1
ATOM 4503 O O . VAL B 1 236 ? 2.693 12 -9.195 1 98.62 236 VAL B O 1
ATOM 4506 N N . LEU B 1 237 ? 0.56 11.875 -8.523 1 98.56 237 LEU B N 1
ATOM 4507 C CA . LEU B 1 237 ? 0.353 10.516 -9.023 1 98.56 237 LEU B CA 1
ATOM 4508 C C . LEU B 1 237 ? 0.19 10.516 -10.539 1 98.56 237 LEU B C 1
ATOM 4510 O O . LEU B 1 237 ? 0.465 9.508 -11.195 1 98.56 237 LEU B O 1
ATOM 4514 N N . MET B 1 238 ? -0.249 11.633 -11.086 1 98 238 MET B N 1
ATOM 4515 C CA . MET B 1 238 ? -0.565 11.641 -12.508 1 98 238 MET B CA 1
ATOM 4516 C C . MET B 1 238 ? 0.193 12.75 -13.234 1 98 238 MET B C 1
ATOM 4518 O O . MET B 1 238 ? -0.06 13.016 -14.406 1 98 238 MET B O 1
ATOM 4522 N N . ASP B 1 239 ? 1.108 13.422 -12.484 1 96 239 ASP B N 1
ATOM 4523 C CA . ASP B 1 239 ? 2.018 14.43 -13.016 1 96 239 ASP B CA 1
ATOM 4524 C C . ASP B 1 239 ? 1.25 15.547 -13.727 1 96 239 ASP B C 1
ATOM 4526 O O . ASP B 1 239 ? 1.527 15.859 -14.883 1 96 239 ASP B O 1
ATOM 4530 N N . THR B 1 240 ? 0.329 16.047 -13.023 1 97.06 240 THR B N 1
ATOM 4531 C CA . THR B 1 240 ? -0.454 17.156 -13.555 1 97.06 240 THR B CA 1
ATOM 4532 C C . THR B 1 240 ? -0.093 18.453 -12.852 1 97.06 240 THR B C 1
ATOM 4534 O O . THR B 1 240 ? 0.825 18.484 -12.031 1 97.06 240 THR B O 1
ATOM 4537 N N . ASN B 1 241 ? -0.691 19.562 -13.273 1 95.75 241 ASN B N 1
ATOM 4538 C CA . ASN B 1 241 ? -0.508 20.891 -12.688 1 95.75 241 ASN B CA 1
ATOM 4539 C C . ASN B 1 241 ? -1.844 21.578 -12.445 1 95.75 241 ASN B C 1
ATOM 4541 O O . ASN B 1 241 ? -2.152 22.578 -13.086 1 95.75 241 ASN B O 1
ATOM 4545 N N . ILE B 1 242 ? -2.568 21.078 -11.523 1 96.88 242 ILE B N 1
ATOM 4546 C CA . ILE B 1 242 ? -3.879 21.609 -11.18 1 96.88 242 ILE B CA 1
ATOM 4547 C C . ILE B 1 242 ? -3.852 22.188 -9.766 1 96.88 242 ILE B C 1
ATOM 4549 O O . ILE B 1 242 ? -2.988 21.828 -8.961 1 96.88 242 ILE B O 1
ATOM 4553 N N . ASN B 1 243 ? -4.656 23.125 -9.477 1 96.44 243 ASN B N 1
ATOM 4554 C CA . ASN B 1 243 ? -4.781 23.656 -8.125 1 96.44 243 ASN B CA 1
ATOM 4555 C C . ASN B 1 243 ? -6.188 23.453 -7.566 1 96.44 243 ASN B C 1
ATOM 4557 O O . ASN B 1 243 ? -7.105 23.078 -8.305 1 96.44 243 ASN B O 1
ATOM 4561 N N . PRO B 1 244 ? -6.395 23.672 -6.262 1 97 244 PRO B N 1
ATOM 4562 C CA . PRO B 1 244 ? -7.668 23.359 -5.609 1 97 244 PRO B CA 1
ATOM 4563 C C . PRO B 1 244 ? -8.844 24.125 -6.211 1 97 244 PRO B C 1
ATOM 4565 O O . PRO B 1 244 ? -9.969 23.625 -6.23 1 97 244 PRO B O 1
ATOM 4568 N N . THR B 1 245 ? -8.602 25.344 -6.727 1 96.12 245 THR B N 1
ATOM 4569 C CA . THR B 1 245 ? -9.672 26.172 -7.266 1 96.12 245 THR B CA 1
ATOM 4570 C C . THR B 1 245 ? -10.195 25.594 -8.578 1 96.12 245 THR B C 1
ATOM 4572 O O . THR B 1 245 ? -11.273 25.969 -9.039 1 96.12 245 THR B O 1
ATOM 4575 N N . GLU B 1 246 ? -9.438 24.703 -9.156 1 97.06 246 GLU B N 1
ATOM 4576 C CA . GLU B 1 246 ? -9.805 24.109 -10.438 1 97.06 246 GLU B CA 1
ATOM 4577 C C . GLU B 1 246 ? -10.539 22.797 -10.242 1 97.06 246 GLU B C 1
ATOM 4579 O O . GLU B 1 246 ? -10.992 22.172 -11.211 1 97.06 246 GLU B O 1
ATOM 4584 N N . ILE B 1 247 ? -10.625 22.312 -9.055 1 98 247 ILE B N 1
ATOM 4585 C CA . ILE B 1 247 ? -11.359 21.094 -8.742 1 98 247 ILE B CA 1
ATOM 4586 C C . ILE B 1 247 ? -12.859 21.391 -8.734 1 98 247 ILE B C 1
ATOM 4588 O O . ILE B 1 247 ? -13.312 22.359 -8.133 1 98 247 ILE B O 1
ATOM 4592 N N . ASP B 1 248 ? -13.633 20.641 -9.477 1 98.44 248 ASP B N 1
ATOM 4593 C CA . ASP B 1 248 ? -15.086 20.734 -9.375 1 98.44 248 ASP B CA 1
ATOM 4594 C C . ASP B 1 248 ? -15.57 20.266 -8.008 1 98.44 248 ASP B C 1
ATOM 4596 O O . ASP B 1 248 ? -15.656 19.062 -7.746 1 98.44 248 ASP B O 1
ATOM 4600 N N . ARG B 1 249 ? -15.875 21.234 -7.148 1 97.56 249 ARG B N 1
ATOM 4601 C CA . ARG B 1 249 ? -16.078 20.938 -5.73 1 97.56 249 ARG B CA 1
ATOM 4602 C C . ARG B 1 249 ? -17.5 21.281 -5.297 1 97.56 249 ARG B C 1
ATOM 4604 O O . ARG B 1 249 ? -17.969 22.406 -5.5 1 97.56 249 ARG B O 1
ATOM 4611 N N . LYS B 1 250 ? -18.172 20.344 -4.766 1 97.94 250 LYS B N 1
ATOM 4612 C CA . LYS B 1 250 ? -19.453 20.516 -4.086 1 97.94 250 LYS B CA 1
ATOM 4613 C C . LYS B 1 250 ? -19.406 19.891 -2.689 1 97.94 250 LYS B C 1
ATOM 4615 O O . LYS B 1 250 ? -19.188 18.688 -2.541 1 97.94 250 LYS B O 1
ATOM 4620 N N . GLY B 1 251 ? -19.594 20.672 -1.645 1 97.25 251 GLY B N 1
ATOM 4621 C CA . GLY B 1 251 ? -19.562 20.219 -0.264 1 97.25 251 GLY B CA 1
ATOM 4622 C C . GLY B 1 251 ? -20.828 19.5 0.146 1 97.25 251 GLY B C 1
ATOM 4623 O O . GLY B 1 251 ? -21.531 18.922 -0.695 1 97.25 251 GLY B O 1
ATOM 4624 N N . ILE B 1 252 ? -21.078 19.422 1.474 1 97.81 252 ILE B N 1
ATOM 4625 C CA . ILE B 1 252 ? -22.188 18.609 1.938 1 97.81 252 ILE B CA 1
ATOM 4626 C C . ILE B 1 252 ? -23.203 19.484 2.682 1 97.81 252 ILE B C 1
ATOM 4628 O O . ILE B 1 252 ? -24.141 18.969 3.301 1 97.81 252 ILE B O 1
ATOM 4632 N N . SER B 1 253 ? -23.031 20.812 2.688 1 95.38 253 SER B N 1
ATOM 4633 C CA . SER B 1 253 ? -23.875 21.703 3.461 1 95.38 253 SER B CA 1
ATOM 4634 C C . SER B 1 253 ? -25.328 21.672 2.98 1 95.38 253 SER B C 1
ATOM 4636 O O . SER B 1 253 ? -26.234 22.047 3.713 1 95.38 253 SER B O 1
ATOM 4638 N N . HIS B 1 254 ? -25.547 21.25 1.796 1 95.56 254 HIS B N 1
ATOM 4639 C CA . HIS B 1 254 ? -26.891 21.25 1.211 1 95.56 254 HIS B CA 1
ATOM 4640 C C . HIS B 1 254 ? -27.594 19.922 1.439 1 95.56 254 HIS B C 1
ATOM 4642 O O . HIS B 1 254 ? -28.781 19.781 1.109 1 95.56 254 HIS B O 1
ATOM 4648 N N . ILE B 1 255 ? -26.906 18.922 1.901 1 97.31 255 ILE B N 1
ATOM 4649 C CA . ILE B 1 255 ? -27.484 17.594 2.098 1 97.31 255 ILE B CA 1
ATOM 4650 C C . ILE B 1 255 ? -28.531 17.641 3.217 1 97.31 255 ILE B C 1
ATOM 4652 O O . ILE B 1 255 ? -28.25 18.172 4.301 1 97.31 255 ILE B O 1
ATOM 4656 N N . THR B 1 256 ? -29.734 17.125 3.023 1 96.94 256 THR B N 1
ATOM 4657 C CA . THR B 1 256 ? -30.828 17.125 3.99 1 96.94 256 THR B CA 1
ATOM 4658 C C . THR B 1 256 ? -31.062 15.719 4.535 1 96.94 256 THR B C 1
ATOM 4660 O O . THR B 1 256 ? -30.516 14.742 4.02 1 96.94 256 THR B O 1
ATOM 4663 N N . LEU B 1 257 ? -31.812 15.703 5.582 1 97 257 LEU B N 1
ATOM 4664 C CA . LEU B 1 257 ? -32.219 14.406 6.117 1 97 257 LEU B CA 1
ATOM 4665 C C . LEU B 1 257 ? -33.031 13.617 5.09 1 97 257 LEU B C 1
ATOM 4667 O O . LEU B 1 257 ? -32.938 12.391 5.039 1 97 257 LEU B O 1
ATOM 4671 N N . GLU B 1 258 ? -33.781 14.336 4.301 1 97.25 258 GLU B N 1
ATOM 4672 C CA . GLU B 1 258 ? -34.562 13.688 3.232 1 97.25 258 GLU B CA 1
ATOM 4673 C C . GLU B 1 258 ? -33.625 13 2.234 1 97.25 258 GLU B C 1
ATOM 4675 O O . GLU B 1 258 ? -33.938 11.914 1.743 1 97.25 258 GLU B O 1
ATOM 4680 N N . ASP B 1 259 ? -32.531 13.625 1.902 1 97.56 259 ASP B N 1
ATOM 4681 C CA . ASP B 1 259 ? -31.531 13.023 1.022 1 97.56 259 ASP B CA 1
ATOM 4682 C C . ASP B 1 259 ? -30.984 11.727 1.619 1 97.56 259 ASP B C 1
ATOM 4684 O O . ASP B 1 259 ? -30.812 10.734 0.908 1 97.56 259 ASP B O 1
ATOM 4688 N N . ILE B 1 260 ? -30.734 11.742 2.891 1 97.88 260 ILE B N 1
ATOM 4689 C CA . ILE B 1 260 ? -30.188 10.594 3.602 1 97.88 260 ILE B CA 1
ATOM 4690 C C . ILE B 1 260 ? -31.203 9.445 3.568 1 97.88 260 ILE B C 1
ATOM 4692 O O . ILE B 1 260 ? -30.844 8.297 3.309 1 97.88 260 ILE B O 1
ATOM 4696 N N . GLU B 1 261 ? -32.438 9.758 3.842 1 96.94 261 GLU B N 1
ATOM 4697 C CA . GLU B 1 261 ? -33.5 8.75 3.84 1 96.94 261 GLU B CA 1
ATOM 4698 C C . GLU B 1 261 ? -33.688 8.148 2.451 1 96.94 261 GLU B C 1
ATOM 4700 O O . GLU B 1 261 ? -33.875 6.941 2.314 1 96.94 261 GLU B O 1
ATOM 4705 N N . LYS B 1 262 ? -33.656 9.008 1.499 1 97.44 262 LYS B N 1
ATOM 4706 C CA . LYS B 1 262 ? -33.781 8.531 0.122 1 97.44 262 LYS B CA 1
ATOM 4707 C C . LYS B 1 262 ? -32.625 7.562 -0.21 1 97.44 262 LYS B C 1
ATOM 4709 O O . LYS B 1 262 ? -32.875 6.527 -0.841 1 97.44 262 LYS B O 1
ATOM 4714 N N . ALA B 1 263 ? -31.422 7.934 0.137 1 97.56 263 ALA B N 1
ATOM 4715 C CA . ALA B 1 263 ? -30.266 7.059 -0.086 1 97.56 263 ALA B CA 1
ATOM 4716 C C . ALA B 1 263 ? -30.469 5.703 0.585 1 97.56 263 ALA B C 1
ATOM 4718 O O . ALA B 1 263 ? -30.203 4.66 -0.017 1 97.56 263 ALA B O 1
ATOM 4719 N N . LYS B 1 264 ? -30.953 5.715 1.749 1 96.06 264 LYS B N 1
ATOM 4720 C CA . LYS B 1 264 ? -31.203 4.492 2.51 1 96.06 264 LYS B CA 1
ATOM 4721 C C . LYS B 1 264 ? -32.188 3.586 1.792 1 96.06 264 LYS B C 1
ATOM 4723 O O . LYS B 1 264 ? -31.984 2.375 1.693 1 96.06 264 LYS B O 1
ATOM 4728 N N . VAL B 1 265 ? -33.25 4.152 1.317 1 96.75 265 VAL B N 1
ATOM 4729 C CA . VAL B 1 265 ? -34.281 3.41 0.61 1 96.75 265 VAL B CA 1
ATOM 4730 C C . VAL B 1 265 ? -33.688 2.756 -0.637 1 96.75 265 VAL B C 1
ATOM 4732 O O . VAL B 1 265 ? -34.094 1.651 -1.015 1 96.75 265 VAL B O 1
ATOM 4735 N N . GLU B 1 266 ? -32.719 3.389 -1.173 1 97.12 266 GLU B N 1
ATOM 4736 C CA . GLU B 1 266 ? -32.062 2.881 -2.381 1 97.12 266 GLU B CA 1
ATOM 4737 C C . GLU B 1 266 ? -30.875 1.984 -2.041 1 97.12 266 GLU B C 1
ATOM 4739 O O . GLU B 1 266 ? -30.078 1.659 -2.912 1 97.12 266 GLU B O 1
ATOM 4744 N N . ASN B 1 267 ? -30.688 1.622 -0.811 1 95.94 267 ASN B N 1
ATOM 4745 C CA . ASN B 1 267 ? -29.609 0.775 -0.32 1 95.94 267 ASN B CA 1
ATOM 4746 C C . ASN B 1 267 ? -28.25 1.421 -0.546 1 95.94 267 ASN B C 1
ATOM 4748 O O . ASN B 1 267 ? -27.312 0.762 -1.007 1 95.94 267 ASN B O 1
ATOM 4752 N N . CYS B 1 268 ? -28.266 2.736 -0.312 1 97.62 268 CYS B N 1
ATOM 4753 C CA . CYS B 1 268 ? -27.047 3.506 -0.476 1 97.62 268 CYS B CA 1
ATOM 4754 C C . CYS B 1 268 ? -26.766 4.371 0.75 1 97.62 268 CYS B C 1
ATOM 4756 O O . CYS B 1 268 ? -27.641 4.516 1.614 1 97.62 268 CYS B O 1
ATOM 4758 N N . LYS B 1 269 ? -25.578 4.812 0.814 1 96.5 269 LYS B N 1
ATOM 4759 C CA . LYS B 1 269 ? -25.125 5.895 1.688 1 96.5 269 LYS B CA 1
ATOM 4760 C C . LYS B 1 269 ? -24.594 7.074 0.878 1 96.5 269 LYS B C 1
ATOM 4762 O O . LYS B 1 269 ? -24.234 6.918 -0.29 1 96.5 269 LYS B O 1
ATOM 4767 N N . ILE B 1 270 ? -24.609 8.227 1.548 1 98.25 270 ILE B N 1
ATOM 4768 C CA . ILE B 1 270 ? -23.984 9.383 0.906 1 98.25 270 ILE B CA 1
ATOM 4769 C C . ILE B 1 270 ? -22.578 9.578 1.458 1 98.25 270 ILE B C 1
ATOM 4771 O O . ILE B 1 270 ? -22.375 9.602 2.676 1 98.25 270 ILE B O 1
ATOM 4775 N N . LYS B 1 271 ? -21.625 9.594 0.637 1 98.44 271 LYS B N 1
ATOM 4776 C CA . LYS B 1 271 ? -20.234 9.883 0.99 1 98.44 271 LYS B CA 1
ATOM 4777 C C . LYS B 1 271 ? -19.672 11.008 0.125 1 98.44 271 LYS B C 1
ATOM 4779 O O . LYS B 1 271 ? -20.047 11.133 -1.046 1 98.44 271 LYS B O 1
ATOM 4784 N N . LEU B 1 272 ? -18.859 11.859 0.714 1 98.69 272 LEU B N 1
ATOM 4785 C CA . LEU B 1 272 ? -18.109 12.82 -0.089 1 98.69 272 LEU B CA 1
ATOM 4786 C C . LEU B 1 272 ? -16.922 12.164 -0.77 1 98.69 272 LEU B C 1
ATOM 4788 O O . LEU B 1 272 ? -15.961 11.766 -0.103 1 98.69 272 LEU B O 1
ATOM 4792 N N . ILE B 1 273 ? -16.922 12.086 -2.064 1 98.75 273 ILE B N 1
ATOM 4793 C CA . ILE B 1 273 ? -15.906 11.359 -2.828 1 98.75 273 ILE B CA 1
ATOM 4794 C C . ILE B 1 273 ? -14.977 12.344 -3.525 1 98.75 273 ILE B C 1
ATOM 4796 O O . ILE B 1 273 ? -15.43 13.344 -4.098 1 98.75 273 ILE B O 1
ATOM 4800 N N . CYS B 1 274 ? -13.68 12.102 -3.385 1 98.81 274 CYS B N 1
ATOM 4801 C CA . CYS B 1 274 ? -12.641 12.75 -4.172 1 98.81 274 CYS B CA 1
ATOM 4802 C C . CYS B 1 274 ? -12.242 11.891 -5.363 1 98.81 274 CYS B C 1
ATOM 4804 O O . CYS B 1 274 ? -11.977 10.695 -5.215 1 98.81 274 CYS B O 1
ATOM 4806 N N . GLU B 1 275 ? -12.219 12.43 -6.5 1 98.69 275 GLU B N 1
ATOM 4807 C CA . GLU B 1 275 ? -11.828 11.641 -7.668 1 98.69 275 GLU B CA 1
ATOM 4808 C C . GLU B 1 275 ? -10.922 12.445 -8.594 1 98.69 275 GLU B C 1
ATOM 4810 O O . GLU B 1 275 ? -10.992 13.672 -8.633 1 98.69 275 GLU B O 1
ATOM 4815 N N . GLY B 1 276 ? -10.023 11.844 -9.234 1 98.75 276 GLY B N 1
ATOM 4816 C CA . GLY B 1 276 ? -9.148 12.391 -10.258 1 98.75 276 GLY B CA 1
ATOM 4817 C C . GLY B 1 276 ? -8.961 11.469 -11.445 1 98.75 276 GLY B C 1
ATOM 4818 O O . GLY B 1 276 ? -8.867 10.25 -11.281 1 98.75 276 GLY B O 1
ATOM 4819 N N . TYR B 1 277 ? -9.031 11.945 -12.633 1 98.25 277 TYR B N 1
ATOM 4820 C CA . TYR B 1 277 ? -8.844 11.195 -13.867 1 98.25 277 TYR B CA 1
ATOM 4821 C C . TYR B 1 277 ? -8.516 12.117 -15.031 1 98.25 277 TYR B C 1
ATOM 4823 O O . TYR B 1 277 ? -8.516 13.344 -14.875 1 98.25 277 TYR B O 1
ATOM 4831 N N . ILE B 1 278 ? -8.109 11.539 -16.125 1 96.5 278 ILE B N 1
ATOM 4832 C CA . ILE B 1 278 ? -7.875 12.266 -17.359 1 96.5 278 ILE B CA 1
ATOM 4833 C C . ILE B 1 278 ? -8.961 11.906 -18.391 1 96.5 278 ILE B C 1
ATOM 4835 O O . ILE B 1 278 ? -9.211 10.727 -18.641 1 96.5 278 ILE B O 1
ATOM 4839 N N . GLU B 1 279 ? -9.68 12.805 -18.797 1 94.81 279 GLU B N 1
ATOM 4840 C CA . GLU B 1 279 ? -10.711 12.641 -19.828 1 94.81 279 GLU B CA 1
ATOM 4841 C C . GLU B 1 279 ? -10.477 13.578 -21 1 94.81 279 GLU B C 1
ATOM 4843 O O . GLU B 1 279 ? -10.328 14.789 -20.812 1 94.81 279 GLU B O 1
ATOM 4848 N N . ASP B 1 280 ? -10.438 13.039 -22.25 1 94.5 280 ASP B N 1
ATOM 4849 C CA . ASP B 1 280 ? -10.195 13.82 -23.453 1 94.5 280 ASP B CA 1
ATOM 4850 C C . ASP B 1 280 ? -8.922 14.656 -23.328 1 94.5 280 ASP B C 1
ATOM 4852 O O . ASP B 1 280 ? -8.93 15.859 -23.594 1 94.5 280 ASP B O 1
ATOM 4856 N N . ASN B 1 281 ? -7.895 14.078 -22.672 1 92.5 281 ASN B N 1
ATOM 4857 C CA . ASN B 1 281 ? -6.562 14.648 -22.5 1 92.5 281 ASN B CA 1
ATOM 4858 C C . ASN B 1 281 ? -6.582 15.844 -21.547 1 92.5 281 ASN B C 1
ATOM 4860 O O . ASN B 1 281 ? -5.695 16.688 -21.609 1 92.5 281 ASN B O 1
ATOM 4864 N N . LYS B 1 282 ? -7.668 15.922 -20.844 1 96.12 282 LYS B N 1
ATOM 4865 C CA . LYS B 1 282 ? -7.766 16.969 -19.828 1 96.12 282 LYS B CA 1
ATOM 4866 C C . LYS B 1 282 ? -7.844 16.375 -18.422 1 96.12 282 LYS B C 1
ATOM 4868 O O . LYS B 1 282 ? -8.547 15.383 -18.203 1 96.12 282 LYS B O 1
ATOM 4873 N N . VAL B 1 283 ? -7.105 17.016 -17.562 1 97.06 283 VAL B N 1
ATOM 4874 C CA . VAL B 1 283 ? -7.125 16.594 -16.156 1 97.06 283 VAL B CA 1
ATOM 4875 C C . VAL B 1 283 ? -8.445 17.016 -15.516 1 97.06 283 VAL B C 1
ATOM 4877 O O . VAL B 1 283 ? -8.898 18.141 -15.68 1 97.06 283 VAL B O 1
ATOM 4880 N N . LYS B 1 284 ? -9.078 16.109 -14.898 1 98.31 284 LYS B N 1
ATOM 4881 C CA . LYS B 1 284 ? -10.336 16.344 -14.188 1 98.31 284 LYS B CA 1
ATOM 4882 C C . LYS B 1 284 ? -10.234 15.938 -12.727 1 98.31 284 LYS B C 1
ATOM 4884 O O . LYS B 1 284 ? -9.719 14.852 -12.414 1 98.31 284 LYS B O 1
ATOM 4889 N N . GLY B 1 285 ? -10.562 16.844 -11.844 1 98.56 285 GLY B N 1
ATOM 4890 C CA . GLY B 1 285 ? -10.727 16.594 -10.422 1 98.56 285 GLY B CA 1
ATOM 4891 C C . GLY B 1 285 ? -12.109 16.953 -9.906 1 98.56 285 GLY B C 1
ATOM 4892 O O . GLY B 1 285 ? -12.688 17.969 -10.328 1 98.56 285 GLY B O 1
ATOM 4893 N N . ARG B 1 286 ? -12.664 16.141 -9.086 1 98.56 286 ARG B N 1
ATOM 4894 C CA . ARG B 1 286 ? -14 16.391 -8.555 1 98.56 286 ARG B CA 1
ATOM 4895 C C . ARG B 1 286 ? -14.078 16.016 -7.082 1 98.56 286 ARG B C 1
ATOM 4897 O O . ARG B 1 286 ? -13.469 15.039 -6.645 1 98.56 286 ARG B O 1
ATOM 4904 N N . VAL B 1 287 ? -14.75 16.781 -6.363 1 98.81 287 VAL B N 1
ATOM 4905 C CA . VAL B 1 287 ? -15.188 16.5 -4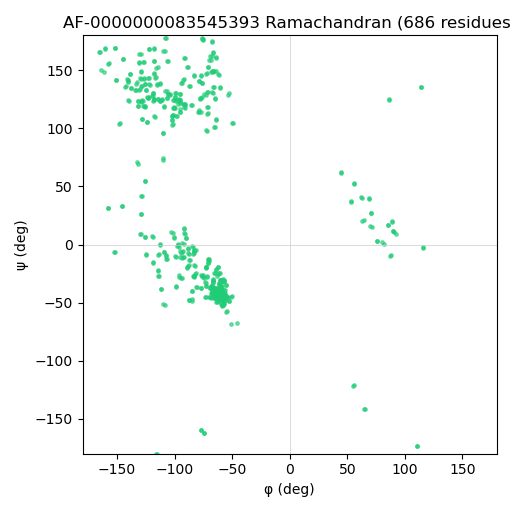.996 1 98.81 287 VAL B CA 1
ATOM 4906 C C . VAL B 1 287 ? -16.703 16.688 -4.891 1 98.81 287 VAL B C 1
ATOM 4908 O O . VAL B 1 287 ? -17.219 17.781 -5.137 1 98.81 287 VAL B O 1
ATOM 4911 N N . HIS B 1 288 ? -17.375 15.641 -4.551 1 98.56 288 HIS B N 1
ATOM 4912 C CA . HIS B 1 288 ? -18.828 15.719 -4.551 1 98.56 288 HIS B CA 1
ATOM 4913 C C . HIS B 1 288 ? -19.453 14.609 -3.707 1 98.56 288 HIS B C 1
ATOM 4915 O O . HIS B 1 288 ? -18.859 13.531 -3.57 1 98.56 288 HIS B O 1
ATOM 4921 N N . PRO B 1 289 ? -20.609 14.914 -3.1 1 98.44 289 PRO B N 1
ATOM 4922 C CA . PRO B 1 289 ? -21.344 13.82 -2.469 1 98.44 289 PRO B CA 1
ATOM 4923 C C . PRO B 1 289 ? -21.875 12.805 -3.479 1 98.44 289 PRO B C 1
ATOM 4925 O O . PRO B 1 289 ? -22.359 13.188 -4.547 1 98.44 289 PRO B O 1
ATOM 4928 N N . VAL B 1 290 ? -21.734 11.555 -3.195 1 98.19 290 VAL B N 1
ATOM 4929 C CA . VAL B 1 290 ? -22.109 10.477 -4.094 1 98.19 290 VAL B CA 1
ATOM 4930 C C . VAL B 1 290 ? -22.906 9.422 -3.326 1 98.19 290 VAL B C 1
ATOM 4932 O O . VAL B 1 290 ? -22.609 9.133 -2.168 1 98.19 290 VAL B O 1
ATOM 4935 N N . TYR B 1 291 ? -23.969 8.906 -3.953 1 97.94 291 TYR B N 1
ATOM 4936 C CA . TYR B 1 291 ? -24.641 7.727 -3.424 1 97.94 291 TYR B CA 1
ATOM 4937 C C . TYR B 1 291 ? -23.797 6.48 -3.605 1 97.94 291 TYR B C 1
ATOM 4939 O O . TYR B 1 291 ? -23.438 6.117 -4.73 1 97.94 291 TYR B O 1
ATOM 4947 N N . ILE B 1 292 ? -23.438 5.879 -2.514 1 97.88 292 ILE B N 1
ATOM 4948 C CA . ILE B 1 292 ? -22.609 4.68 -2.539 1 97.88 292 ILE B CA 1
ATOM 4949 C C . ILE B 1 292 ? -23.438 3.475 -2.086 1 97.88 292 ILE B C 1
ATOM 4951 O O . ILE B 1 292 ? -23.969 3.461 -0.973 1 97.88 292 ILE B O 1
ATOM 4955 N N . ASN B 1 293 ? -23.484 2.439 -2.918 1 97.12 293 ASN B N 1
ATOM 4956 C CA . ASN B 1 293 ? -24.203 1.217 -2.572 1 97.12 293 ASN B CA 1
ATOM 4957 C C . ASN B 1 293 ? -23.625 0.552 -1.332 1 97.12 293 ASN B C 1
ATOM 4959 O O . ASN B 1 293 ? -22.391 0.502 -1.169 1 97.12 293 ASN B O 1
ATOM 4963 N N . TYR B 1 294 ? -24.484 -0.067 -0.554 1 94.69 294 TYR B N 1
ATOM 4964 C CA . TYR B 1 294 ? -24.062 -0.707 0.689 1 94.69 294 TYR B CA 1
ATOM 4965 C C . TYR B 1 294 ? -23.078 -1.836 0.417 1 94.69 294 TYR B C 1
ATOM 4967 O O . TYR B 1 294 ? -22.312 -2.232 1.305 1 94.69 294 TYR B O 1
ATOM 4975 N N . LYS B 1 295 ? -23.016 -2.355 -0.77 1 92.56 295 LYS B N 1
ATOM 4976 C CA . LYS B 1 295 ? -22.141 -3.473 -1.115 1 92.56 295 LYS B CA 1
ATOM 4977 C C . LYS B 1 295 ? -20.75 -2.982 -1.525 1 92.56 295 LYS B C 1
ATOM 4979 O O . LYS B 1 295 ? -19.812 -3.775 -1.639 1 92.56 295 LYS B O 1
ATOM 4984 N N . ASP B 1 296 ? -20.672 -1.668 -1.759 1 96.06 296 ASP B N 1
ATOM 4985 C CA . ASP B 1 296 ? -19.391 -1.077 -2.135 1 96.06 296 ASP B CA 1
ATOM 4986 C C . ASP B 1 296 ? -18.484 -0.883 -0.912 1 96.06 296 ASP B C 1
ATOM 4988 O O . ASP B 1 296 ? -18.969 -0.494 0.157 1 96.06 296 ASP B O 1
ATOM 4992 N N . THR B 1 297 ? -17.266 -1.126 -1.057 1 96.5 297 THR B N 1
ATOM 4993 C CA . THR B 1 297 ? -16.297 -0.995 0.032 1 96.5 297 THR B CA 1
ATOM 4994 C C . THR B 1 297 ? -16.312 0.424 0.594 1 96.5 297 THR B C 1
ATOM 4996 O O . THR B 1 297 ? -16.109 0.624 1.793 1 96.5 297 THR B O 1
ATOM 4999 N N . PHE B 1 298 ? -16.594 1.417 -0.165 1 97.81 298 PHE B N 1
ATOM 5000 C CA . PHE B 1 298 ? -16.609 2.818 0.239 1 97.81 298 PHE B CA 1
ATOM 5001 C C . PHE B 1 298 ? -17.688 3.078 1.272 1 97.81 298 PHE B C 1
ATOM 5003 O O . PHE B 1 298 ? -17.609 4.043 2.035 1 97.81 298 PHE B O 1
ATOM 5010 N N . SER B 1 299 ? -18.719 2.229 1.264 1 96.88 299 SER B N 1
ATOM 5011 C CA . SER B 1 299 ? -19.844 2.453 2.166 1 96.88 299 SER B CA 1
ATOM 5012 C C . SER B 1 299 ? -19.469 2.133 3.609 1 96.88 299 SER B C 1
ATOM 5014 O O . SER B 1 299 ? -20.094 2.641 4.547 1 96.88 299 SER B O 1
ATOM 5016 N N . ASN B 1 300 ? -18.391 1.322 3.814 1 96.12 300 ASN B N 1
ATOM 5017 C CA . ASN B 1 300 ? -18.031 0.836 5.145 1 96.12 300 ASN B CA 1
ATOM 5018 C C . ASN B 1 300 ? -16.875 1.628 5.746 1 96.12 300 ASN B C 1
ATOM 5020 O O . ASN B 1 300 ? -16.297 1.225 6.758 1 96.12 300 ASN B O 1
ATOM 5024 N N . ILE B 1 301 ? -16.547 2.676 5.121 1 97.62 301 ILE B N 1
ATOM 5025 C CA . ILE B 1 301 ? -15.5 3.529 5.672 1 97.62 301 ILE B CA 1
ATOM 5026 C C . ILE B 1 301 ? -16.078 4.395 6.789 1 97.62 301 ILE B C 1
ATOM 5028 O O . ILE B 1 301 ? -16.922 5.254 6.543 1 97.62 301 ILE B O 1
ATOM 5032 N N . ASP B 1 302 ? -15.633 4.16 7.973 1 95.31 302 ASP B N 1
ATOM 5033 C CA . ASP B 1 302 ? -16.188 4.863 9.125 1 95.31 302 ASP B CA 1
ATOM 5034 C C . ASP B 1 302 ? -15.68 6.301 9.188 1 95.31 302 ASP B C 1
ATOM 5036 O O . ASP B 1 302 ? -14.82 6.695 8.398 1 95.31 302 ASP B O 1
ATOM 5040 N N . ALA B 1 303 ? -16.125 7.09 10.109 1 94.06 303 ALA B N 1
ATOM 5041 C CA . ALA B 1 303 ? -15.977 8.539 10.188 1 94.06 303 ALA B CA 1
ATOM 5042 C C . ALA B 1 303 ? -14.508 8.938 10.242 1 94.06 303 ALA B C 1
ATOM 5044 O O . ALA B 1 303 ? -14.102 9.945 9.656 1 94.06 303 ALA B O 1
ATOM 5045 N N . THR B 1 304 ? -13.719 8.18 10.875 1 93.88 304 THR B N 1
ATOM 5046 C CA . THR B 1 304 ? -12.344 8.609 11.102 1 93.88 304 THR B CA 1
ATOM 5047 C C . THR B 1 304 ? -11.406 7.957 10.094 1 93.88 304 THR B C 1
ATOM 5049 O O . THR B 1 304 ? -10.234 8.32 10 1 93.88 304 THR B O 1
ATOM 5052 N N . SER B 1 305 ? -11.883 6.988 9.32 1 97.19 305 SER B N 1
ATOM 5053 C CA . SER B 1 305 ? -11.047 6.254 8.383 1 97.19 305 SER B CA 1
ATOM 5054 C C . SER B 1 305 ? -11.062 6.902 7.004 1 97.19 305 SER B C 1
ATOM 5056 O O . SER B 1 305 ? -11.906 7.758 6.723 1 97.19 305 SER B O 1
ATOM 5058 N N . SER B 1 306 ? -10.109 6.617 6.207 1 98.31 306 SER B N 1
ATOM 5059 C CA . SER B 1 306 ? -9.992 7.09 4.832 1 98.31 306 SER B CA 1
ATOM 5060 C C . SER B 1 306 ? -9.695 5.938 3.877 1 98.31 306 SER B C 1
ATOM 5062 O O . SER B 1 306 ? -9.211 4.887 4.297 1 98.31 306 SER B O 1
ATOM 5064 N N . ILE B 1 307 ? -10.023 6.125 2.648 1 98.69 307 ILE B N 1
ATOM 5065 C CA . ILE B 1 307 ? -9.734 5.137 1.614 1 98.69 307 ILE B CA 1
ATOM 5066 C C . ILE B 1 307 ? -9.312 5.84 0.329 1 98.69 307 ILE B C 1
ATOM 5068 O O . ILE B 1 307 ? -9.836 6.906 -0.006 1 98.69 307 ILE B O 1
ATOM 5072 N N . LEU B 1 308 ? -8.391 5.273 -0.329 1 98.88 308 LEU B N 1
ATOM 5073 C CA . LEU B 1 308 ? -8.016 5.684 -1.677 1 98.88 308 LEU B CA 1
ATOM 5074 C C . LEU B 1 308 ? -7.914 4.48 -2.605 1 98.88 308 LEU B C 1
ATOM 5076 O O . LEU B 1 308 ? -7.18 3.531 -2.322 1 98.88 308 LEU B O 1
ATOM 5080 N N . ALA B 1 309 ? -8.711 4.469 -3.637 1 98.81 309 ALA B N 1
ATOM 5081 C CA . ALA B 1 309 ? -8.617 3.492 -4.723 1 98.81 309 ALA B CA 1
ATOM 5082 C C . ALA B 1 309 ? -7.812 4.047 -5.891 1 98.81 309 ALA B C 1
ATOM 5084 O O . ALA B 1 309 ? -8.109 5.133 -6.398 1 98.81 309 ALA B O 1
ATOM 5085 N N . ILE B 1 310 ? -6.816 3.371 -6.289 1 98.75 310 ILE B N 1
ATOM 5086 C CA . ILE B 1 310 ? -5.969 3.762 -7.406 1 98.75 310 ILE B CA 1
ATOM 5087 C C . ILE B 1 310 ? -6.145 2.771 -8.555 1 98.75 310 ILE B C 1
ATOM 5089 O O . ILE B 1 310 ? -5.996 1.562 -8.367 1 98.75 310 ILE B O 1
ATOM 5093 N N . THR B 1 311 ? -6.512 3.262 -9.695 1 98.38 311 THR B N 1
ATOM 5094 C CA . THR B 1 311 ? -6.613 2.441 -10.898 1 98.38 311 THR B CA 1
ATOM 5095 C C . THR B 1 311 ? -5.379 2.623 -11.781 1 98.38 311 THR B C 1
ATOM 5097 O O . THR B 1 311 ? -5.02 3.75 -12.125 1 98.38 311 THR B O 1
ATOM 5100 N N . THR B 1 312 ? -4.738 1.522 -12.141 1 97.88 312 THR B N 1
ATOM 5101 C CA . THR B 1 312 ? -3.525 1.578 -12.953 1 97.88 312 THR B CA 1
ATOM 5102 C C . THR B 1 312 ? -3.701 0.786 -14.242 1 97.88 312 THR B C 1
ATOM 5104 O O . THR B 1 312 ? -4.668 0.035 -14.391 1 97.88 312 THR B O 1
ATOM 5107 N N . ASP B 1 313 ? -2.797 0.939 -15.164 1 96.56 313 ASP B N 1
ATOM 5108 C CA . ASP B 1 313 ? -2.867 0.285 -16.469 1 96.56 313 ASP B CA 1
ATOM 5109 C C . ASP B 1 313 ? -2.492 -1.191 -16.359 1 96.56 313 ASP B C 1
ATOM 5111 O O . ASP B 1 313 ? -3.002 -2.021 -17.125 1 96.56 313 ASP B O 1
ATOM 5115 N N . LEU B 1 314 ? -1.688 -1.584 -15.398 1 96.88 314 LEU B N 1
ATOM 5116 C CA . LEU B 1 314 ? -1.204 -2.961 -15.367 1 96.88 314 LEU B CA 1
ATOM 5117 C C . LEU B 1 314 ? -1.799 -3.717 -14.188 1 96.88 314 LEU B C 1
ATOM 5119 O O . LEU B 1 314 ? -2.209 -4.871 -14.328 1 96.88 314 LEU B O 1
ATOM 5123 N N . MET B 1 315 ? -1.949 -3.104 -13.047 1 96.81 315 MET B N 1
ATOM 5124 C CA . MET B 1 315 ? -2.377 -3.775 -11.82 1 96.81 315 MET B CA 1
ATOM 5125 C C . MET B 1 315 ? -3.879 -3.615 -11.609 1 96.81 315 MET B C 1
ATOM 5127 O O . MET B 1 315 ? -4.441 -4.188 -10.672 1 96.81 315 MET B O 1
ATOM 5131 N N . GLY B 1 316 ? -4.523 -2.889 -12.516 1 96.25 316 GLY B N 1
ATOM 5132 C CA . GLY B 1 316 ? -5.93 -2.617 -12.242 1 96.25 316 GLY B CA 1
ATOM 5133 C C . GLY B 1 316 ? -6.141 -1.749 -11.016 1 96.25 316 GLY B C 1
ATOM 5134 O O . GLY B 1 316 ? -5.414 -0.776 -10.805 1 96.25 316 GLY B O 1
ATOM 5135 N N . GLU B 1 317 ? -7.176 -2.057 -10.242 1 97.56 317 GLU B N 1
ATOM 5136 C CA . GLU B 1 317 ? -7.516 -1.218 -9.094 1 97.56 317 GLU B CA 1
ATOM 5137 C C . GLU B 1 317 ? -6.98 -1.813 -7.797 1 97.56 317 GLU B C 1
ATOM 5139 O O . GLU B 1 317 ? -7.152 -3.006 -7.539 1 97.56 317 GLU B O 1
ATOM 5144 N N . VAL B 1 318 ? -6.328 -1.041 -7.051 1 98.38 318 VAL B N 1
ATOM 5145 C CA . VAL B 1 318 ? -5.895 -1.357 -5.695 1 98.38 318 VAL B CA 1
ATOM 5146 C C . VAL B 1 318 ? -6.406 -0.292 -4.727 1 98.38 318 VAL B C 1
ATOM 5148 O O . VAL B 1 318 ? -6.355 0.903 -5.023 1 98.38 318 VAL B O 1
ATOM 5151 N N . GLN B 1 319 ? -6.98 -0.71 -3.607 1 98.69 319 GLN B N 1
ATOM 5152 C CA . GLN B 1 319 ? -7.488 0.223 -2.607 1 98.69 319 GLN B CA 1
ATOM 5153 C C . GLN B 1 319 ? -6.672 0.15 -1.32 1 98.69 319 GLN B C 1
ATOM 5155 O O . GLN B 1 319 ? -6.273 -0.936 -0.892 1 98.69 319 GLN B O 1
ATOM 5160 N N . ILE B 1 320 ? -6.402 1.286 -0.744 1 98.75 320 ILE B N 1
ATOM 5161 C CA . ILE B 1 320 ? -5.715 1.396 0.537 1 98.75 320 ILE B CA 1
ATOM 5162 C C . ILE B 1 320 ? -6.621 2.09 1.552 1 98.75 320 ILE B C 1
ATOM 5164 O O . ILE B 1 320 ? -7.207 3.135 1.26 1 98.75 320 ILE B O 1
ATOM 5168 N N . ILE B 1 321 ? -6.746 1.48 2.699 1 98.56 321 ILE B N 1
ATOM 5169 C CA . ILE B 1 321 ? -7.59 2.027 3.756 1 98.56 321 ILE B CA 1
ATOM 5170 C C . ILE B 1 321 ? -6.738 2.352 4.98 1 98.56 321 ILE B C 1
ATOM 5172 O O . ILE B 1 321 ? -5.93 1.527 5.422 1 98.56 321 ILE B O 1
ATOM 5176 N N . GLU B 1 322 ? -6.824 3.533 5.41 1 97.5 322 GLU B N 1
ATOM 5177 C CA . GLU B 1 322 ? -6.309 3.949 6.711 1 97.5 322 GLU B CA 1
ATOM 5178 C C . GLU B 1 322 ? -7.387 3.854 7.785 1 97.5 322 GLU B C 1
ATOM 5180 O O . GLU B 1 322 ? -8.414 4.527 7.707 1 97.5 322 GLU B O 1
ATOM 5185 N N . LYS B 1 323 ? -7.113 3.061 8.805 1 95.38 323 LYS B N 1
ATOM 5186 C CA . LYS B 1 323 ? -8.133 2.842 9.828 1 95.38 323 LYS B CA 1
ATOM 5187 C C . LYS B 1 323 ? -7.855 3.691 11.07 1 95.38 323 LYS B C 1
ATOM 5189 O O . LYS B 1 323 ? -6.809 3.553 11.703 1 95.38 323 LYS B O 1
ATOM 5194 N N . ASN B 1 324 ? -8.758 4.586 11.375 1 92.94 324 ASN B N 1
ATOM 5195 C CA . ASN B 1 324 ? -8.82 5.375 12.602 1 92.94 324 ASN B CA 1
ATOM 5196 C C . ASN B 1 324 ? -7.457 5.934 12.984 1 92.94 324 ASN B C 1
ATOM 5198 O O . ASN B 1 324 ? -6.98 5.711 14.102 1 92.94 324 ASN B O 1
ATOM 5202 N N . PRO B 1 325 ? -6.953 6.719 12.125 1 93.81 325 PRO B N 1
ATOM 5203 C CA . PRO B 1 325 ? -5.648 7.297 12.453 1 93.81 325 PRO B CA 1
ATOM 5204 C C . PRO B 1 325 ? -5.707 8.25 13.648 1 93.81 325 PRO B C 1
ATOM 5206 O O . PRO B 1 325 ? -6.754 8.852 13.906 1 93.81 325 PRO B O 1
ATOM 5209 N N . GLU B 1 326 ? -4.617 8.289 14.359 1 94 326 GLU B N 1
ATOM 5210 C CA . GLU B 1 326 ? -4.348 9.289 15.391 1 94 326 GLU B CA 1
ATOM 5211 C C . GLU B 1 326 ? -3.148 10.156 15.008 1 94 326 GLU B C 1
ATOM 5213 O O . GLU B 1 326 ? -2.635 10.062 13.891 1 94 326 GLU B O 1
ATOM 5218 N N . ILE B 1 327 ? -2.838 11.078 15.883 1 95.5 327 ILE B N 1
ATOM 5219 C CA . ILE B 1 327 ? -1.752 12.016 15.609 1 95.5 327 ILE B CA 1
ATOM 5220 C C . ILE B 1 327 ? -0.441 11.25 15.445 1 95.5 327 ILE B C 1
ATOM 5222 O O . ILE B 1 327 ? 0.466 11.703 14.742 1 95.5 327 ILE B O 1
ATOM 5226 N N . GLN B 1 328 ? -0.309 10.117 15.984 1 96.69 328 GLN B N 1
ATOM 5227 C CA . GLN B 1 328 ? 0.893 9.297 15.875 1 96.69 328 GLN B CA 1
ATOM 5228 C C . GLN B 1 328 ? 1.145 8.883 14.422 1 96.69 328 GLN B C 1
ATOM 5230 O O . GLN B 1 328 ? 2.295 8.797 13.984 1 96.69 328 GLN B O 1
ATOM 5235 N N . GLN B 1 329 ? 0.101 8.586 13.719 1 97.56 329 GLN B N 1
ATOM 5236 C CA . GLN B 1 329 ? 0.265 8.18 12.328 1 97.56 329 GLN B CA 1
ATOM 5237 C C . GLN B 1 329 ? 0.768 9.344 11.469 1 97.56 329 GLN B C 1
ATOM 5239 O O . GLN B 1 329 ? 1.548 9.141 10.539 1 97.56 329 GLN B O 1
ATOM 5244 N N . THR B 1 330 ? 0.306 10.555 11.773 1 97.12 330 THR B N 1
ATOM 5245 C CA . THR B 1 330 ? 0.833 11.727 11.086 1 97.12 330 THR B CA 1
ATOM 5246 C C . THR B 1 330 ? 2.322 11.898 11.383 1 97.12 330 THR B C 1
ATOM 5248 O O . THR B 1 330 ? 3.113 12.148 10.469 1 97.12 330 THR B O 1
ATOM 5251 N N . ALA B 1 331 ? 2.684 11.742 12.656 1 98.31 331 ALA B N 1
ATOM 5252 C CA . ALA B 1 331 ? 4.09 11.82 13.047 1 98.31 331 ALA B CA 1
ATOM 5253 C C . ALA B 1 331 ? 4.914 10.758 12.32 1 98.31 331 ALA B C 1
ATOM 5255 O O . ALA B 1 331 ? 6.027 11.031 11.867 1 98.31 331 ALA B O 1
ATOM 5256 N N . TYR B 1 332 ? 4.383 9.594 12.219 1 98.38 332 TYR B N 1
ATOM 5257 C CA . TYR B 1 332 ? 5.078 8.531 11.5 1 98.38 332 TYR B CA 1
ATOM 5258 C C . TYR B 1 332 ? 5.316 8.922 10.047 1 98.38 332 TYR B C 1
ATOM 5260 O O . TYR B 1 332 ? 6.367 8.617 9.477 1 98.38 332 TYR B O 1
ATOM 5268 N N . GLY B 1 333 ? 4.297 9.5 9.406 1 98.44 333 GLY B N 1
ATOM 5269 C CA . GLY B 1 333 ? 4.496 9.938 8.031 1 98.44 333 GLY B CA 1
ATOM 5270 C C . GLY B 1 333 ? 5.738 10.789 7.852 1 98.44 333 GLY B C 1
ATOM 5271 O O . GLY B 1 333 ? 6.504 10.586 6.91 1 98.44 333 GLY B O 1
ATOM 5272 N N . ILE B 1 334 ? 5.938 11.719 8.758 1 98.69 334 ILE B N 1
ATOM 5273 C CA . ILE B 1 334 ? 7.113 12.578 8.734 1 98.69 334 ILE B CA 1
ATOM 5274 C C . ILE B 1 334 ? 8.367 11.742 8.977 1 98.69 334 ILE B C 1
ATOM 5276 O O . ILE B 1 334 ? 9.359 11.883 8.258 1 98.69 334 ILE B O 1
ATOM 5280 N N . TYR B 1 335 ? 8.297 10.891 9.945 1 98.56 335 TYR B N 1
ATOM 5281 C CA . TYR B 1 335 ? 9.391 9.992 10.281 1 98.56 335 TYR B CA 1
ATOM 5282 C C . TYR B 1 335 ? 9.727 9.07 9.117 1 98.56 335 TYR B C 1
ATOM 5284 O O . TYR B 1 335 ? 10.898 8.82 8.828 1 98.56 335 TYR B O 1
ATOM 5292 N N . SER B 1 336 ? 8.719 8.57 8.484 1 98.31 336 SER B N 1
ATOM 5293 C CA . SER B 1 336 ? 8.906 7.707 7.324 1 98.31 336 SER B CA 1
ATOM 5294 C C . SER B 1 336 ? 9.68 8.422 6.219 1 98.31 336 SER B C 1
ATOM 5296 O O . SER B 1 336 ? 10.578 7.84 5.609 1 98.31 336 SER B O 1
ATOM 5298 N N . ASP B 1 337 ? 9.32 9.664 5.918 1 98.62 337 ASP B N 1
ATOM 5299 C CA . ASP B 1 337 ? 10.031 10.453 4.922 1 98.62 337 ASP B CA 1
ATOM 5300 C C . ASP B 1 337 ? 11.484 10.695 5.348 1 98.62 337 ASP B C 1
ATOM 5302 O O . ASP B 1 337 ? 12.383 10.719 4.512 1 98.62 337 ASP B O 1
ATOM 5306 N N . LEU B 1 338 ? 11.68 10.898 6.621 1 98.69 338 LEU B N 1
ATOM 5307 C CA . LEU B 1 338 ? 13.031 11.055 7.137 1 98.69 338 LEU B CA 1
ATOM 5308 C C . LEU B 1 338 ? 13.867 9.805 6.863 1 98.69 338 LEU B C 1
ATOM 5310 O O . LEU B 1 338 ? 15.008 9.906 6.406 1 98.69 338 LEU B O 1
ATOM 5314 N N . LEU B 1 339 ? 13.305 8.664 7.137 1 98.12 339 LEU B N 1
ATOM 5315 C CA . LEU B 1 339 ? 14.008 7.414 6.875 1 98.12 339 LEU B CA 1
ATOM 5316 C C . LEU B 1 339 ? 14.266 7.238 5.383 1 98.12 339 LEU B C 1
ATOM 5318 O O . LEU B 1 339 ? 15.312 6.727 4.984 1 98.12 339 LEU B O 1
ATOM 5322 N N . THR B 1 340 ? 13.32 7.629 4.598 1 97.75 340 THR B N 1
ATOM 5323 C CA . THR B 1 340 ? 13.492 7.578 3.152 1 97.75 340 THR B CA 1
ATOM 5324 C C . THR B 1 340 ? 14.648 8.477 2.715 1 97.75 340 THR B C 1
ATOM 5326 O O . THR B 1 340 ? 15.461 8.086 1.878 1 97.75 340 THR B O 1
ATOM 5329 N N . LEU B 1 341 ? 14.664 9.641 3.291 1 98.19 341 LEU B N 1
ATOM 5330 C CA . LEU B 1 341 ? 15.758 10.562 2.996 1 98.19 341 LEU B CA 1
ATOM 5331 C C . LEU B 1 341 ? 17.109 9.93 3.322 1 98.19 341 LEU B C 1
ATOM 5333 O O . LEU B 1 341 ? 18.031 9.961 2.504 1 98.19 341 LEU B O 1
ATOM 5337 N N . ILE B 1 342 ? 17.234 9.32 4.477 1 97.38 342 ILE B N 1
ATOM 5338 C CA . ILE B 1 342 ? 18.484 8.711 4.945 1 97.38 342 ILE B CA 1
ATOM 5339 C C . ILE B 1 342 ? 18.922 7.621 3.971 1 97.38 342 ILE B C 1
ATOM 5341 O O . ILE B 1 342 ? 20.094 7.512 3.641 1 97.38 342 ILE B O 1
ATOM 5345 N N . LYS B 1 343 ? 17.984 6.883 3.49 1 94.31 343 LYS B N 1
ATOM 5346 C CA . LYS B 1 343 ? 18.281 5.793 2.561 1 94.31 343 LYS B CA 1
ATOM 5347 C C . LYS B 1 343 ? 18.812 6.332 1.24 1 94.31 343 LYS B C 1
ATOM 5349 O O . LYS B 1 343 ? 19.609 5.668 0.573 1 94.31 343 LYS B O 1
ATOM 5354 N N . THR B 1 344 ? 18.359 7.484 0.882 1 93.06 344 THR B N 1
ATOM 5355 C CA . THR B 1 344 ? 18.719 8.055 -0.411 1 93.06 344 THR B CA 1
ATOM 5356 C C . THR B 1 344 ? 20.078 8.758 -0.337 1 93.06 344 THR B C 1
ATOM 5358 O O . THR B 1 344 ? 20.734 8.945 -1.36 1 93.06 344 THR B O 1
ATOM 5361 N N . LEU B 1 345 ? 20.453 9.234 0.837 1 93.94 345 LEU B N 1
ATOM 5362 C CA . LEU B 1 345 ? 21.719 9.945 1.021 1 93.94 345 LEU B CA 1
ATOM 5363 C C . LEU B 1 345 ? 22.875 8.961 1.06 1 93.94 345 LEU B C 1
ATOM 5365 O O . LEU B 1 345 ? 23.984 9.281 0.598 1 93.94 345 LEU B O 1
#

Organism: NCBI:txid360422

pLDDT: mean 96.5, std 4.67, range [39.06, 98.94]

Sequence (690 aa):
MHNKEINICLVGFGNAAQEFCRMLITKRLEVKESRGYDIKVTAIAGRSKGGIINARGIDLTKVLRDVENSGRFDSTAEDTVTMETLQIIRNCNANLLIELSSLSIHDGEPAITHIETAFDGGMHVITGNKGPIAFKYQKLRDNSKEKGLQFLYETTVMDGTPIFNFVKYALPGCKVLSFKGILNSTTNFVLEQMESGNSYEDAIKEAKRRGFAEADPTLDIDGWDAAAKTAALLNVLMDTNINPTEIDRKGISHITLEDIEKAKVENCKIKLICEGYIEDNKVKGRVHPVYINYKDTFSNIDATSSILAITTDLMGEVQIIEKNPEIQQTAYGIYSDLLTLIKTLMHNKEINICLVGFGNAAQEFCRMLITKRLEVKESRGYDIKVTAIAGRSKGGIINARGIDLTKVLRDVENSGRFDSTAEDTVTMETLQIIRNCNANLLIELSSLSIHDGEPAITHIETAFDGGMHVITGNKGPIAFKYQKLRDNSKEKGLQFLYETTVMDGTPIFNFVKYALPGCKVLSFKGILNSTTNFVLEQMESGNSYEDAIKEAKRRGFAEADPTLDIDGWDAAAKTAALLNVLMDTNINPTEIDRKGISHITLEDIEKAKVENCKIKLICEGYIEDNKVKGRVHPVYINYKDTFSNIDATSSILAITTDLMGEVQIIEKNPEIQQTAYGIYSDLLTLIKTL

Nearest PDB structures (foldseek):
  4pg8-assembly1_A  TM=8.753E-01  e=1.563E-30  Staphylococcus aureus M1064
  4pg4-assembly1_A  TM=8.981E-01  e=5.778E-30  Staphylococcus aureus M1064
  4pg5-assembly1_A  TM=8.999E-01  e=9.863E-30  Staphylococcus aureus M1064
  4pg6-assembly1_A  TM=8.861E-01  e=2.875E-29  Staphylococcus aureus
  4pg5-assembly1_B  TM=8.762E-01  e=1.047E-29  Staphylococcus aureus M1064

Foldseek 3Di:
DQFAEAEEEEEACPLLNLLLLVVCVVCQVVCCVPLRYRYAHQWYHHPVQFIFGHLVHDPSVQQSVCCVVPVHGDCPDPRTDDDHSLVRLQPRLGQEYEAEDDADLPARPPSLVSLVSNLVSNHAYEYLYLSCLQAPVVVSVVSCVVSVHHYHHQCVFFAQPGDLCCCVPVVPPWAWAKKKKQGQLLQLQLQVVLLVPDWSVVSNVVCCVVVSAPPDRCCRQQCSSVLSNLSSCCCRRNVDRHHSVQAATGGCSPPGSVNQVVLVVVQWGWGFMWMWHADPNRTYIYTDIDTGHPPDPNRPAHSQKMKMWTAIDPPGIDMDIGDRDDSNSNSNNSVVVVVVNSVVD/DQFAEAEEAEEACPLLNLLLLVVCVVCQVVCCVPLRYRYAHQWYHHPVQFIFGHLVHDDSVQQSVCCVVPVHGDCPDPRTDDDHPLVRLQPRLGQEYEAEDDADLPARPPSLVSLVSNLVSNHAYEYLYLSCLQAPVVVSVVSCVVSVHHYHHQCVFFAQPGDLCCCVPVVPPWAWAKKKKQGQLLQLQLQVVLLVPDWSVVSNVVCCVVPSAPPDRCCRQQCSSVLSNLSSCCCRRNVDRHHSVQAATGGCSPPGSVNQVVLVVVQWGWGFMWMWHADPNRTYIYTDIDTGHPPDPNRPAHSQKMKMWTAIDPPGIDMDIGDRDDSNSNSNNSVVVVVVNSVVD

Solvent-accessible surface area (backbone atoms only — not comparable to full-atom values): 34842 Å² total; per-residue (Å²): 130,88,64,45,74,46,32,26,31,34,30,29,68,50,71,47,44,49,43,30,49,55,48,43,70,72,40,36,66,55,41,29,74,74,71,41,34,45,70,35,49,21,23,37,32,23,85,91,34,39,28,37,48,29,89,92,42,56,63,58,70,58,47,54,49,30,32,74,73,68,64,23,53,58,78,82,43,85,44,42,47,94,62,54,60,68,53,46,64,73,67,49,76,40,48,29,34,39,39,48,48,75,71,27,92,86,70,11,49,64,54,40,58,52,51,52,52,32,48,72,69,66,17,27,37,38,31,52,36,39,21,35,38,9,64,40,37,66,61,52,52,51,53,26,54,76,69,75,36,54,77,41,52,47,23,37,51,70,32,33,48,53,53,58,44,29,52,67,62,35,36,60,93,52,47,59,58,33,37,41,26,36,78,47,39,43,50,39,35,33,45,52,36,32,70,73,68,37,48,64,68,54,16,50,51,48,30,37,74,74,63,58,29,55,96,74,41,56,53,51,39,49,27,48,55,43,23,30,43,40,18,26,46,38,24,68,64,58,67,46,90,49,36,38,88,71,30,50,63,42,40,55,82,82,61,47,65,66,56,50,52,53,30,46,76,69,50,22,38,70,42,59,37,31,34,35,38,64,55,96,90,32,84,43,41,37,30,33,67,40,82,31,42,64,66,39,56,77,53,33,57,50,37,62,27,36,37,42,34,40,31,29,77,51,62,38,41,41,32,41,32,42,53,61,69,54,62,56,18,34,14,36,12,52,51,33,47,50,54,50,49,59,72,72,105,129,86,65,45,73,45,32,27,30,34,31,29,67,50,71,46,44,50,43,30,50,56,48,44,70,73,41,36,65,55,40,29,74,75,70,40,35,45,72,34,47,21,25,38,33,21,85,90,32,38,26,36,47,29,88,91,41,54,63,60,71,58,48,54,49,29,31,73,74,69,63,23,53,59,78,82,44,87,44,40,45,95,61,54,60,69,54,46,65,72,68,49,76,41,48,29,34,39,40,48,49,76,72,28,93,86,70,10,50,64,54,42,56,53,51,53,51,33,46,74,69,65,17,26,39,37,31,49,37,40,22,35,40,10,64,40,38,65,62,53,53,51,52,25,53,75,70,75,37,55,77,40,52,47,22,37,51,70,32,33,47,54,53,60,44,29,52,68,63,35,38,59,92,52,48,58,56,33,38,42,27,38,76,47,38,44,50,40,35,33,44,52,36,32,71,74,67,38,47,65,70,55,16,49,52,48,31,36,73,73,64,58,31,56,95,74,41,56,51,50,39,48,28,47,54,41,24,30,43,41,18,25,47,37,24,66,63,57,68,46,90,49,36,37,88,69,30,50,63,44,40,55,81,82,59,48,63,66,57,52,51,51,28,46,76,69,49,23,38,71,43,58,37,32,33,35,37,66,56,96,91,34,83,44,40,38,26,33,66,39,82,31,43,65,66,40,54,77,52,35,56,50,37,63,27,35,37,41,34,42,31,28,77,51,63,38,40,41,32,41,33,43,55,61,70,52,62,55,18,34,14,37,13,54,51,33,46,49,52,51,49,60,73,72,106

Secondary structure (DSSP, 8-state):
---EEEEEEEE--SHHHHHHHHHHHHHHHHHHHHH-EEEEEEEEEETTTEEEE-TT---HHHHHHHHHHHSS--TTSTTEE---HHHHHHHS--SEEEE-----TTT-TTHHHHHHHHHHTT-EEEE--HHHHHHHHHHHHHHHHHTT--EE-GGGTTTTS-SHHIIIIISTT--EEEEEEE--HHHHHHHHHHHTT--HHHHHHHHHHTTSS-SS-HHHHTTHHHHHHHHHHHHHHS-----GGGSEE--STT--HHHHHHHHHTTEEEEEEEEEEEETTEEEEEEEEEEEETTSGGGG--TT-EEEEEEETTTEEEEEEE-S--HHHHHHHHHHHHHHHHHH-/---EEEEEEEE--SHHHHHHHHHHHHHHHHHHHHH-EEEEEEEEEETTTEEEE-TT---HHHHHHHHHHHSS--TTSTTEE---HHHHHHHS--SEEEE-----TTT-TTHHHHHHHHHHTT-EEEE--HHHHHHHHHHHHHHHHHTT--EE-GGGTTTTS-SHHIIIIISTT--EEEEEEE--HHHHHHHHHHHTT--HHHHHHHHHHTTSS-SS-HHHHTTHHHHHHHHHHHHHHS-----GGGSEE--STT--HHHHHHHHHTTEEEEEEEEEEEETTEEEEEEEEEEEETTSGGGG--TT-EEEEEEETTTEEEEEEE-S--HHHHHHHHHHHHHHHHHH-

Radius of gyration: 26.94 Å; Cα contacts (8 Å, |Δi|>4): 1560; chains: 2; bounding box: 68×70×65 Å

InterPro domains:
  IPR001342 Homoserine dehydrogenase, catalytic [PF00742] (162-339)
  IPR019811 Homoserine dehydrogenase, conserved site [PS01042] (207-229)
  IPR022697 Homoserine dehydrogenase lacking ACT domain [PIRSF036497] (4-342)
  IPR036291 NAD(P)-binding domain superfamily [SSF51735] (3-183)